Protein AF-0000000082832867 (afdb_homodimer)

Sequence (492 aa):
MPRDLSGMRDPVSISPALRQAPVLAGSLADQVYQRIKDELFDFRLLPGDRFTEAELALRLGVSRTPVRLGLARLEREGFVLPSPRSGWQVRPFDFERFEALYDVRVVLELAAVERLCAREHMDDSGLLGALTDVWLVPPAQRILDGRMVAELDEAFHCSLVAAAGNAEMALIHREVTEKIRIVRRLDFTKEFRVDATYEEHGAILRAVLARRGEAAGRMLRGHVEMSKAEVRKITLHMLHVAREGSMPRDLSGMRDPVSISPALRQAPVLAGSLADQVYQRIKDELFDFRLLPGDRFTEAELALRLGVSRTPVRLGLARLEREGFVLPSPRSGWQVRPFDFERFEALYDVRVVLELAAVERLCAREHMDDSGLLGALTDVWLVPPAQRILDGRMVAELDEAFHCSLVAAAGNAEMALIHREVTEKIRIVRRLDFTKEFRVDATYEEHGAILRAVLARRGEAAGRMLRGHVEMSKAEVRKITLHMLHVAREGS

Secondary structure (DSSP, 8-state):
---------------GGG---------HHHHHHHHHHHHHHTTSS-TT-EE-HHHHHHHHTS-HHHHHHHHHHHHHTTSEEEETTTEEEEPPP-HHHHHHHHHHHHHHHHHHHHHHHH-SS---SHHHHHHHHHHSS-GGG----HHHHHHHHHHHHHHHHHHTT-HHHHHHHHHHHHHHHHHHHHHTTSTTHHHHHHHHHHHHHHHHHTT-HHHHHHHHHHHHHHHHHHHTT--HHHHHHHHHH-/---------------GGG---------HHHHHHHHHHHHHHTTSS-TT-EE-HHHHHHHHTS-HHHHHHHHHHHHHTTSEEEETTTEEEEPPP-HHHHHHHHHHHHHHHHHHHHHHHH-SS---SHHHHHHHHHHSS-GGG----HHHHHHHHHHHHHHHHHHTT-HHHHHHHHHHHHHHHHHHHHHTTSTTHHHHHHHHHHHHHHHHHTT-HHHHHHHHHHHHHHHHHHHTT--HHHHHHHHHH-

InterPro domains:
  IPR000485 AsnC-type HTH domain [PR00033] (50-61)
  IPR000485 AsnC-type HTH domain [PR00033] (61-80)
  IPR000524 Transcription regulator HTH, GntR [PF00392] (28-90)
  IPR000524 Transcription regulator HTH, GntR [PR00035] (50-64)
  IPR000524 Transcription regulator HTH, GntR [PR00035] (64-80)
  IPR000524 Transcription regulator HTH, GntR [PS50949] (26-93)
  IPR000524 Transcription regulator HTH, GntR [SM00345] (32-90)
  IPR000524 Transcription regulator HTH, GntR [cd07377] (27-91)
  IPR008920 Transcription regulator FadR/GntR, C-terminal [G3DSA:1.20.120.530] (96-236)
  IPR008920 Transcription regulator FadR/GntR, C-terminal [SSF48008] (96-233)
  IPR011711 GntR, C-terminal [PF07729] (101-225)
  IPR011711 GntR, C-terminal [SM00895] (100-226)
  IPR036388 Winged helix-like DNA-binding domain superfamily [G3DSA:1.10.10.10] (16-91)
  IPR036390 Winged helix DNA-binding domain superfamily [SSF46785] (26-94)

Nearest PDB structures (foldseek):
  2hs5-assembly1_A  TM=7.972E-01  e=4.938E-08  Rhodococcus jostii RHA1
  4p9f-assembly1_A  TM=7.558E-01  e=7.596E-08  Escherichia coli UMEA 3718-1
  6za7-assembly1_B  TM=6.985E-01  e=3.706E-08  Agrobacterium fabrum str. C58
  6za7-assembly1_A  TM=6.973E-01  e=3.533E-08  Agrobacterium fabrum str. C58
  3ihu-assembly2_B  TM=7.531E-01  e=1.161E-06  Cupriavidus pinatubonensis JMP134

Radius of gyration: 26.71 Å; Cα contacts (8 Å, |Δi|>4): 544; chains: 2; bounding box: 54×132×54 Å

Foldseek 3Di:
DDPPPVPPPDPPPPDCVPVPPPPPPPDLLVVLLVVVLVCDLLLVAPAFDFAALVRSCVVVVHDSVSSVSSVVVCVVLPQWDQDPVGGIGGHHDDLVVLLVLLVVLLVLLLVLLLLLLPDPDHDCPDLVVVLCVQQVDPPVPHDQPLQVLLVNLLSLSLSSSVVSPDPVSSVVSNSSCSVNSSLLSLVSVDRVVRVVSSVLSVQLSVCSNVSVSVSSSVSSSVVSVVSSVVSVVDDPVSSVVSSVVD/DPPPPVPPPDPPPPDCVPVPPPPPPPDLLVVLLVVVLVCDLLLVAPAFDFAALVRSCVVVVHDSVSSVSSVVVCVVLPQWDQDPVGGIGGHHDDLVVLLVLLVVLLVLLLVLLLLLLPDPDHDCPDLVVVLCVQQVDPPVPHDQPLQVLLVNLLSLSLSSSVVSPDPVSSVVSNSSCSVCSSLLSLVSVDRVVRVVSSVLSNQLSVCSNVSVSVSSSVSSSVVSVVSSVVSVVDDPVSSVVSSVVD

Solvent-accessible surface area (backbone atoms only — not comparable to full-atom values): 26837 Å² total; per-residue (Å²): 132,84,77,80,74,68,72,67,70,70,74,76,69,76,67,73,76,71,52,67,69,72,70,72,76,55,55,67,28,47,50,43,29,51,52,53,51,47,32,43,55,48,31,75,46,43,63,56,38,68,46,40,61,66,60,50,14,63,73,68,71,48,59,54,63,36,40,52,51,16,48,53,52,37,33,75,72,59,54,34,38,85,28,94,89,42,47,30,24,31,41,56,86,48,68,68,58,50,50,28,39,51,51,44,50,46,54,54,45,42,51,17,45,45,51,48,23,65,44,93,68,80,68,62,52,69,59,53,28,54,48,42,68,64,39,66,52,58,79,91,70,54,78,78,53,41,69,60,42,46,56,50,52,54,46,50,56,50,39,50,26,42,62,42,67,34,68,53,48,29,51,52,47,48,53,48,48,59,74,47,41,52,56,53,54,61,59,37,71,42,77,80,44,54,64,54,47,39,54,51,52,28,52,29,49,52,26,43,75,67,41,35,37,69,63,20,40,51,48,46,46,52,53,52,50,52,52,52,55,53,48,71,65,61,43,71,68,53,50,52,53,46,29,72,73,89,133,83,77,78,74,69,71,67,69,69,74,77,70,74,65,72,75,71,51,67,69,72,71,73,76,55,54,69,28,48,51,43,30,50,52,53,50,47,33,44,57,47,32,75,46,42,63,56,39,69,45,39,62,66,59,50,15,63,74,68,72,49,60,55,65,36,43,52,52,16,47,52,53,36,32,76,73,56,55,34,39,86,29,94,91,42,47,30,25,31,40,56,85,48,67,68,58,50,52,29,40,50,52,44,50,45,54,52,44,43,52,18,45,46,52,49,25,67,45,92,67,80,68,62,50,70,57,53,28,53,48,42,69,65,39,66,53,58,79,91,71,54,79,79,54,40,69,61,44,45,54,47,51,54,46,51,55,48,40,50,26,41,61,40,68,34,68,54,50,28,52,51,48,49,53,48,49,58,73,46,41,52,58,52,55,62,57,36,71,42,78,79,43,55,63,54,46,38,54,52,52,29,52,30,49,51,26,44,73,68,39,35,37,69,62,20,39,52,50,46,46,52,53,52,51,50,53,53,56,54,49,73,66,63,44,71,68,54,51,53,51,46,28,71,72,90

pLDDT: mean 83.27, std 19.22, range [28.39, 98.69]

Organism: NCBI:txid1287738

Structure (mmCIF, N/CA/C/O backbone):
data_AF-0000000082832867-model_v1
#
loop_
_entity.id
_entity.type
_entity.pdbx_description
1 polymer 'HTH gntR-type domain-containing protein'
#
loop_
_atom_site.group_PDB
_atom_site.id
_atom_site.type_symbol
_atom_site.label_atom_id
_atom_site.label_alt_id
_atom_site.label_comp_id
_atom_site.label_asym_id
_atom_site.label_entity_id
_atom_site.label_seq_id
_atom_site.pdbx_PDB_ins_code
_atom_site.Cartn_x
_atom_site.Cartn_y
_atom_site.Cartn_z
_atom_site.occupancy
_atom_site.B_iso_or_equiv
_atom_site.auth_seq_id
_atom_site.auth_comp_id
_atom_site.auth_asym_id
_atom_site.auth_atom_id
_atom_site.pdbx_PDB_model_num
ATOM 1 N N . MET A 1 1 ? 0.229 -66.75 25.594 1 30.28 1 MET A N 1
ATOM 2 C CA . MET A 1 1 ? -1.042 -66.062 25.391 1 30.28 1 MET A CA 1
ATOM 3 C C . MET A 1 1 ? -0.826 -64.688 24.734 1 30.28 1 MET A C 1
ATOM 5 O O . MET A 1 1 ? 0.015 -63.906 25.188 1 30.28 1 MET A O 1
ATOM 9 N N . PRO A 1 2 ? -1.102 -64.5 23.391 1 29.47 2 PRO A N 1
ATOM 10 C CA . PRO A 1 2 ? -0.683 -63.375 22.531 1 29.47 2 PRO A CA 1
ATOM 11 C C . PRO A 1 2 ? -1.362 -62.062 22.891 1 29.47 2 PRO A C 1
ATOM 13 O O . PRO A 1 2 ? -2.533 -62.031 23.281 1 29.47 2 PRO A O 1
ATOM 16 N N . ARG A 1 3 ? -0.559 -61.188 23.625 1 34.78 3 ARG A N 1
ATOM 17 C CA . ARG A 1 3 ? -0.999 -59.875 24.094 1 34.78 3 ARG A CA 1
ATOM 18 C C . ARG A 1 3 ? -1.578 -59.062 22.938 1 34.78 3 ARG A C 1
ATOM 20 O O . ARG A 1 3 ? -0.957 -58.938 21.891 1 34.78 3 ARG A O 1
ATOM 27 N N . ASP A 1 4 ? -2.916 -59.094 22.875 1 32.41 4 ASP A N 1
ATOM 28 C CA . ASP A 1 4 ? -3.762 -58.5 21.844 1 32.41 4 ASP A CA 1
ATOM 29 C C . ASP A 1 4 ? -3.443 -57.031 21.688 1 32.41 4 ASP A C 1
ATOM 31 O O . ASP A 1 4 ? -3.572 -56.25 22.625 1 32.41 4 ASP A O 1
ATOM 35 N N . LEU A 1 5 ? -2.354 -56.719 20.953 1 37.44 5 LEU A N 1
ATOM 36 C CA . LEU A 1 5 ? -1.793 -55.406 20.641 1 37.44 5 LEU A CA 1
ATOM 37 C C . LEU A 1 5 ? -2.82 -54.531 19.938 1 37.44 5 LEU A C 1
ATOM 39 O O . LEU A 1 5 ? -2.469 -53.5 19.359 1 37.44 5 LEU A O 1
ATOM 43 N N . SER A 1 6 ? -4.055 -55 19.906 1 35.22 6 SER A N 1
ATOM 44 C CA . SER A 1 6 ? -4.91 -54.344 18.938 1 35.22 6 SER A CA 1
ATOM 45 C C . SER A 1 6 ? -5.23 -52.906 19.391 1 35.22 6 SER A C 1
ATOM 47 O O . SER A 1 6 ? -6.27 -52.375 19.031 1 35.22 6 SER A O 1
ATOM 49 N N . GLY A 1 7 ? -4.641 -52.469 20.453 1 33.03 7 GLY A N 1
ATOM 50 C CA . GLY A 1 7 ? -5.223 -51.25 20.969 1 33.03 7 GLY A CA 1
ATOM 51 C C . GLY A 1 7 ? -5.137 -50.094 20.016 1 33.03 7 GLY A C 1
ATOM 52 O O . GLY A 1 7 ? -4.27 -49.219 20.141 1 33.03 7 GLY A O 1
ATOM 53 N N . MET A 1 8 ? -5.324 -50.438 18.719 1 28.77 8 MET A N 1
ATOM 54 C CA . MET A 1 8 ? -5.168 -49.312 17.797 1 28.77 8 MET A CA 1
ATOM 55 C C . MET A 1 8 ? -6.051 -48.125 18.203 1 28.77 8 MET A C 1
ATOM 57 O O . MET A 1 8 ? -7.266 -48.281 18.344 1 28.77 8 MET A O 1
ATOM 61 N N . ARG A 1 9 ? -5.441 -47.312 19.031 1 34.25 9 ARG A N 1
ATOM 62 C CA . ARG A 1 9 ? -6.082 -46.062 19.469 1 34.25 9 ARG A CA 1
ATOM 63 C C . ARG A 1 9 ? -6.875 -45.438 18.328 1 34.25 9 ARG A C 1
ATOM 65 O O . ARG A 1 9 ? -6.473 -45.5 17.172 1 34.25 9 ARG A O 1
ATOM 72 N N . ASP A 1 10 ? -8.141 -45.375 18.578 1 31.02 10 ASP A N 1
ATOM 73 C CA . ASP A 1 10 ? -9.141 -44.719 17.719 1 31.02 10 ASP A CA 1
ATOM 74 C C . ASP A 1 10 ? -8.625 -43.406 17.172 1 31.02 10 ASP A C 1
ATOM 76 O O . ASP A 1 10 ? -7.836 -42.719 17.828 1 31.02 10 ASP A O 1
ATOM 80 N N . PRO A 1 11 ? -8.523 -43.312 15.836 1 30.19 11 PRO A N 1
ATOM 81 C CA . PRO A 1 11 ? -8.094 -42.031 15.25 1 30.19 11 PRO A CA 1
ATOM 82 C C . PRO A 1 11 ? -8.727 -40.844 15.93 1 30.19 11 PRO A C 1
ATOM 84 O O . PRO A 1 11 ? -9.844 -40.938 16.438 1 30.19 11 PRO A O 1
ATOM 87 N N . VAL A 1 12 ? -7.887 -40.156 16.672 1 31.81 12 VAL A N 1
ATOM 88 C CA . VAL A 1 12 ? -8.297 -38.906 17.281 1 31.81 12 VAL A CA 1
ATOM 89 C C . VAL A 1 12 ? -9.242 -38.156 16.328 1 31.81 12 VAL A C 1
ATOM 91 O O . VAL A 1 12 ? -8.906 -37.906 15.172 1 31.81 12 VAL A O 1
ATOM 94 N N . SER A 1 13 ? -10.508 -38.469 16.438 1 31.88 13 SER A N 1
ATOM 95 C CA . SER A 1 13 ? -11.523 -37.688 15.734 1 31.88 13 SER A CA 1
ATOM 96 C C . SER A 1 13 ? -11.258 -36.188 15.852 1 31.88 13 SER A C 1
ATOM 98 O O . SER A 1 13 ? -11.125 -35.656 16.953 1 31.88 13 SER A O 1
ATOM 100 N N . ILE A 1 14 ? -10.477 -35.75 14.922 1 32.06 14 ILE A N 1
ATOM 101 C CA . ILE A 1 14 ? -10.273 -34.312 14.82 1 32.06 14 ILE A CA 1
ATOM 102 C C . ILE A 1 14 ? -11.57 -33.562 15.141 1 32.06 14 ILE A C 1
ATOM 104 O O . ILE A 1 14 ? -12.617 -33.875 14.555 1 32.06 14 ILE A O 1
ATOM 108 N N . SER A 1 15 ? -11.734 -33.094 16.359 1 32.06 15 SER A N 1
ATOM 109 C CA . SER A 1 15 ? -12.922 -32.469 16.922 1 32.06 15 SER A CA 1
ATOM 110 C C . SER A 1 15 ? -13.469 -31.406 15.961 1 32.06 15 SER A C 1
ATOM 112 O O . SER A 1 15 ? -12.703 -30.719 15.281 1 32.06 15 SER A O 1
ATOM 114 N N . PRO A 1 16 ? -14.773 -31.438 15.555 1 30.39 16 PRO A N 1
ATOM 115 C CA . PRO A 1 16 ? -15.5 -30.5 14.688 1 30.39 16 PRO A CA 1
ATOM 116 C C . PRO A 1 16 ? -15.266 -29.047 15.062 1 30.39 16 PRO A C 1
ATOM 118 O O . PRO A 1 16 ? -15.789 -28.141 14.398 1 30.39 16 PRO A O 1
ATOM 121 N N . ALA A 1 17 ? -14.891 -28.797 16.219 1 32.47 17 ALA A N 1
ATOM 122 C CA . ALA A 1 17 ? -14.898 -27.422 16.703 1 32.47 17 ALA A CA 1
ATOM 123 C C . ALA A 1 17 ? -14.039 -26.516 15.82 1 32.47 17 ALA A C 1
ATOM 125 O O . ALA A 1 17 ? -13.992 -25.297 16.016 1 32.47 17 ALA A O 1
ATOM 126 N N . LEU A 1 18 ? -13 -27.125 15.469 1 30.09 18 LEU A N 1
ATOM 127 C CA . LEU A 1 18 ? -12.164 -26.203 14.695 1 30.09 18 LEU A CA 1
ATOM 128 C C . LEU A 1 18 ? -12.891 -25.75 13.43 1 30.09 18 LEU A C 1
ATOM 130 O O . LEU A 1 18 ? -12.258 -25.469 12.414 1 30.09 18 LEU A O 1
ATOM 134 N N . ARG A 1 19 ? -14.102 -26.125 13.359 1 29.48 19 ARG A N 1
ATOM 135 C CA . ARG A 1 19 ? -14.812 -25.625 12.195 1 29.48 19 ARG A CA 1
ATOM 136 C C . ARG A 1 19 ? -14.531 -24.141 11.992 1 29.48 19 ARG A C 1
ATOM 138 O O . ARG A 1 19 ? -14.5 -23.359 12.953 1 29.48 19 ARG A O 1
ATOM 145 N N . GLN A 1 20 ? -13.688 -23.938 11.008 1 31.61 20 GLN A N 1
ATOM 146 C CA . GLN A 1 20 ? -13.328 -22.578 10.617 1 31.61 20 GLN A CA 1
ATOM 147 C C . GLN A 1 20 ? -14.445 -21.594 10.945 1 31.61 20 GLN A C 1
ATOM 149 O O . GLN A 1 20 ? -15.625 -21.906 10.75 1 31.61 20 GLN A O 1
ATOM 154 N N . ALA A 1 21 ? -14.336 -20.891 12 1 35.22 21 ALA A N 1
ATOM 155 C CA . ALA A 1 21 ? -15.383 -19.906 12.258 1 35.22 21 ALA A CA 1
ATOM 156 C C . ALA A 1 21 ? -16.156 -19.562 10.984 1 35.22 21 ALA A C 1
ATOM 158 O O . ALA A 1 21 ? -15.555 -19.453 9.906 1 35.22 21 ALA A O 1
ATOM 159 N N . PRO A 1 22 ? -17.359 -19.984 10.82 1 32.53 22 PRO A N 1
ATOM 160 C CA . PRO A 1 22 ? -18.031 -19.625 9.57 1 32.53 22 PRO A CA 1
ATOM 161 C C . PRO A 1 22 ? -17.531 -18.312 8.969 1 32.53 22 PRO A C 1
ATOM 163 O O . PRO A 1 22 ? -17.203 -17.391 9.711 1 32.53 22 PRO A O 1
ATOM 166 N N . VAL A 1 23 ? -16.625 -18.234 8.023 1 36.25 23 VAL A N 1
ATOM 167 C CA . VAL A 1 23 ? -16.453 -17 7.25 1 36.25 23 VAL A CA 1
ATOM 168 C C . VAL A 1 23 ? -17.703 -16.125 7.391 1 36.25 23 VAL A C 1
ATOM 170 O O . VAL A 1 23 ? -18.812 -16.578 7.09 1 36.25 23 VAL A O 1
ATOM 173 N N . LEU A 1 24 ? -18.062 -15.625 8.492 1 39.31 24 LEU A N 1
ATOM 174 C CA . LEU A 1 24 ? -19.234 -14.773 8.5 1 39.31 24 LEU A CA 1
ATOM 175 C C . LEU A 1 24 ? -19.656 -14.414 7.082 1 39.31 24 LEU A C 1
ATOM 177 O O . LEU A 1 24 ? -18.828 -14 6.27 1 39.31 24 LEU A O 1
ATOM 181 N N . ALA A 1 25 ? -20.406 -15.062 6.316 1 46.12 25 ALA A N 1
ATOM 182 C CA . ALA A 1 25 ? -21.062 -14.898 5.027 1 46.12 25 ALA A CA 1
ATOM 183 C C . ALA A 1 25 ? -21.172 -13.422 4.652 1 46.12 25 ALA A C 1
ATOM 185 O O . ALA A 1 25 ? -21.922 -12.672 5.285 1 46.12 25 ALA A O 1
ATOM 186 N N . GLY A 1 26 ? -20.016 -12.695 4.379 1 57.03 26 GLY A N 1
ATOM 187 C CA . GLY A 1 26 ? -20.141 -11.312 3.955 1 57.03 26 GLY A CA 1
ATOM 188 C C . GLY A 1 26 ? -21.484 -11 3.326 1 57.03 26 GLY A C 1
ATOM 189 O O . GLY A 1 26 ? -22.281 -11.906 3.057 1 57.03 26 GLY A O 1
ATOM 190 N N . SER A 1 27 ? -21.812 -9.781 3.393 1 76.19 27 SER A N 1
ATOM 191 C CA . SER A 1 27 ? -23.016 -9.305 2.707 1 76.19 27 SER A CA 1
ATOM 192 C C . SER A 1 27 ? -23.094 -9.867 1.292 1 76.19 27 SER A C 1
ATOM 194 O O . SER A 1 27 ? -22.109 -10.406 0.772 1 76.19 27 SER A O 1
ATOM 196 N N . LEU A 1 28 ? -24.203 -10.258 0.923 1 82.25 28 LEU A N 1
ATOM 197 C CA . LEU A 1 28 ? -24.422 -10.648 -0.467 1 82.25 28 LEU A CA 1
ATOM 198 C C . LEU A 1 28 ? -23.5 -9.859 -1.396 1 82.25 28 LEU A C 1
ATOM 200 O O . LEU A 1 28 ? -22.969 -10.406 -2.371 1 82.25 28 LEU A O 1
ATOM 204 N N . ALA A 1 29 ? -23.219 -8.719 -0.96 1 85.88 29 ALA A N 1
ATOM 205 C CA . ALA A 1 29 ? -22.312 -7.867 -1.729 1 85.88 29 ALA A CA 1
ATOM 206 C C . ALA A 1 29 ? -20.891 -8.414 -1.698 1 85.88 29 ALA A C 1
ATOM 208 O O . ALA A 1 29 ? -20.188 -8.391 -2.713 1 85.88 29 ALA A O 1
ATOM 209 N N . ASP A 1 30 ? -20.469 -8.984 -0.598 1 87.81 30 ASP A N 1
ATOM 210 C CA . ASP A 1 30 ? -19.141 -9.555 -0.454 1 87.81 30 ASP A CA 1
ATOM 211 C C . ASP A 1 30 ? -18.984 -10.82 -1.301 1 87.81 30 ASP A C 1
ATOM 213 O O . ASP A 1 30 ? -17.938 -11.039 -1.916 1 87.81 30 ASP A O 1
ATOM 217 N N . GLN A 1 31 ? -20.016 -11.523 -1.286 1 90.69 31 GLN A N 1
ATOM 218 C CA . GLN A 1 31 ? -20 -12.75 -2.078 1 90.69 31 GLN A CA 1
ATOM 219 C C . GLN A 1 31 ? -19.906 -12.438 -3.57 1 90.69 31 GLN A C 1
ATOM 221 O O . GLN A 1 31 ? -19.156 -13.078 -4.301 1 90.69 31 GLN A O 1
ATOM 226 N N . VAL A 1 32 ? -20.766 -11.531 -3.955 1 92.12 32 VAL A N 1
ATOM 227 C CA . VAL A 1 32 ? -20.766 -11.125 -5.355 1 92.12 32 VAL A CA 1
ATOM 228 C C . VAL A 1 32 ? -19.391 -10.594 -5.742 1 92.12 32 VAL A C 1
ATOM 230 O O . VAL A 1 32 ? -18.844 -10.953 -6.789 1 92.12 32 VAL A O 1
ATOM 233 N N . TYR A 1 33 ? -18.844 -9.766 -4.875 1 92.69 33 TYR A N 1
ATOM 234 C CA . TYR A 1 33 ? -17.516 -9.227 -5.074 1 92.69 33 TYR A CA 1
ATOM 235 C C . TYR A 1 33 ? -16.5 -10.344 -5.305 1 92.69 33 TYR A C 1
ATOM 237 O O . TYR A 1 33 ? -15.742 -10.312 -6.281 1 92.69 33 TYR A O 1
ATOM 245 N N . GLN A 1 34 ? -16.5 -11.32 -4.508 1 91.69 34 GLN A N 1
ATOM 246 C CA . GLN A 1 34 ? -15.539 -12.414 -4.586 1 91.69 34 GLN A CA 1
ATOM 247 C C . GLN A 1 34 ? -15.742 -13.234 -5.855 1 91.69 34 GLN A C 1
ATOM 249 O O . GLN A 1 34 ? -14.773 -13.648 -6.496 1 91.69 34 GLN A O 1
ATOM 254 N N . ARG A 1 35 ? -16.953 -13.477 -6.176 1 91.88 35 ARG A N 1
ATOM 255 C CA . ARG A 1 35 ? -17.25 -14.273 -7.359 1 91.88 35 ARG A CA 1
ATOM 256 C C . ARG A 1 35 ? -16.766 -13.578 -8.625 1 91.88 35 ARG A C 1
ATOM 258 O O . ARG A 1 35 ? -16.156 -14.211 -9.5 1 91.88 35 ARG A O 1
ATOM 265 N N . ILE A 1 36 ? -17.047 -12.305 -8.734 1 91.88 36 ILE A N 1
ATOM 266 C CA . ILE A 1 36 ? -16.609 -11.555 -9.906 1 91.88 36 ILE A CA 1
ATOM 267 C C . ILE A 1 36 ? -15.086 -11.516 -9.961 1 91.88 36 ILE A C 1
ATOM 269 O O . ILE A 1 36 ? -14.492 -11.68 -11.023 1 91.88 36 ILE A O 1
ATOM 273 N N . LYS A 1 37 ? -14.492 -11.305 -8.82 1 90 37 LYS A N 1
ATOM 274 C CA . LYS A 1 37 ? -13.039 -11.289 -8.75 1 90 37 LYS A CA 1
ATOM 275 C C . LYS A 1 37 ? -12.445 -12.609 -9.227 1 90 37 LYS A C 1
ATOM 277 O O . LYS A 1 37 ? -11.469 -12.633 -9.969 1 90 37 LYS A O 1
ATOM 282 N N . ASP A 1 38 ? -13.086 -13.648 -8.844 1 86.5 38 ASP A N 1
ATOM 283 C CA . ASP A 1 38 ? -12.656 -14.977 -9.281 1 86.5 38 ASP A CA 1
ATOM 284 C C . ASP A 1 38 ? -12.766 -15.117 -10.797 1 86.5 38 ASP A C 1
ATOM 286 O O . ASP A 1 38 ? -11.898 -15.719 -11.438 1 86.5 38 ASP A O 1
ATOM 290 N N . GLU A 1 39 ? -13.805 -14.617 -11.32 1 86.62 39 GLU A N 1
ATOM 291 C CA . GLU A 1 39 ? -13.984 -14.672 -12.766 1 86.62 39 GLU A CA 1
ATOM 292 C C . GLU A 1 39 ? -12.891 -13.891 -13.492 1 86.62 39 GLU A C 1
ATOM 294 O O . GLU A 1 39 ? -12.453 -14.281 -14.57 1 86.62 39 GLU A O 1
ATOM 299 N N . LEU A 1 40 ? -12.555 -12.82 -12.914 1 85.06 40 LEU A N 1
ATOM 300 C CA . LEU A 1 40 ? -11.469 -12.023 -13.469 1 85.06 40 LEU A CA 1
ATOM 301 C C . LEU A 1 40 ? -10.148 -12.789 -13.43 1 85.06 40 LEU A C 1
ATOM 303 O O . LEU A 1 40 ? -9.43 -12.844 -14.43 1 85.06 40 LEU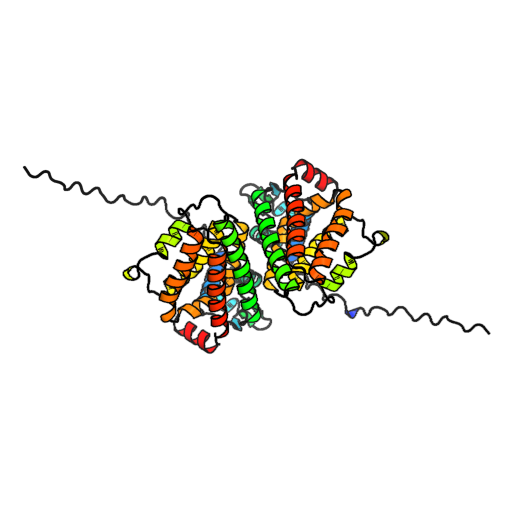 A O 1
ATOM 307 N N . PHE A 1 41 ? -9.961 -13.477 -12.352 1 79.06 41 PHE A N 1
ATOM 308 C CA . PHE A 1 41 ? -8.672 -14.125 -12.125 1 79.06 41 PHE A CA 1
ATOM 309 C C . PHE A 1 41 ? -8.586 -15.438 -12.898 1 79.06 41 PHE A C 1
ATOM 311 O O . PHE A 1 41 ? -7.492 -15.883 -13.258 1 79.06 41 PHE A O 1
ATOM 318 N N . ASP A 1 42 ? -9.711 -15.977 -13.188 1 77.44 42 ASP A N 1
ATOM 319 C CA . ASP A 1 42 ? -9.75 -17.203 -13.984 1 77.44 42 ASP A CA 1
ATOM 320 C C . ASP A 1 42 ? -9.914 -16.891 -15.469 1 77.44 42 ASP A C 1
ATOM 322 O O . ASP A 1 42 ? -10.141 -17.797 -16.281 1 77.44 42 ASP A O 1
ATOM 326 N N . PHE A 1 43 ? -9.898 -15.648 -15.82 1 79.5 43 PHE A N 1
ATOM 327 C CA . PHE A 1 43 ? -9.906 -15.133 -17.188 1 79.5 43 PHE A CA 1
ATOM 328 C C . PHE A 1 43 ? -11.242 -15.422 -17.859 1 79.5 43 PHE A C 1
ATOM 330 O O . PHE A 1 43 ? -11.32 -15.469 -19.094 1 79.5 43 PHE A O 1
ATOM 337 N N . ARG A 1 44 ? -12.219 -15.672 -17.109 1 82.38 44 ARG A N 1
ATOM 338 C CA . ARG A 1 44 ? -13.562 -15.719 -17.688 1 82.38 44 ARG A CA 1
ATOM 339 C C . ARG A 1 44 ? -14 -14.336 -18.172 1 82.38 44 ARG A C 1
ATOM 341 O O . ARG A 1 44 ? -14.781 -14.219 -19.109 1 82.38 44 ARG A O 1
ATOM 348 N N . LEU A 1 45 ? -13.547 -13.375 -17.469 1 86.31 45 LEU A N 1
ATOM 349 C CA . LEU A 1 45 ? -13.602 -11.984 -17.906 1 86.31 45 LEU A CA 1
ATOM 350 C C . LEU A 1 45 ? -12.211 -11.461 -18.219 1 86.31 45 LEU A C 1
ATOM 352 O O . LEU A 1 45 ? -11.344 -11.398 -17.344 1 86.31 45 LEU A O 1
ATOM 356 N N . LEU A 1 46 ? -12.008 -11.094 -19.484 1 83.19 46 LEU A N 1
ATOM 357 C CA . LEU A 1 46 ? -10.68 -10.68 -19.938 1 83.19 46 LEU A CA 1
ATOM 358 C C . LEU A 1 46 ? -10.523 -9.164 -19.828 1 83.19 46 LEU A C 1
ATOM 360 O O . LEU A 1 46 ? -11.508 -8.43 -19.891 1 83.19 46 LEU A O 1
ATOM 364 N N . PRO A 1 47 ? -9.258 -8.773 -19.672 1 82.88 47 PRO A N 1
ATOM 365 C CA . PRO A 1 47 ? -9.016 -7.332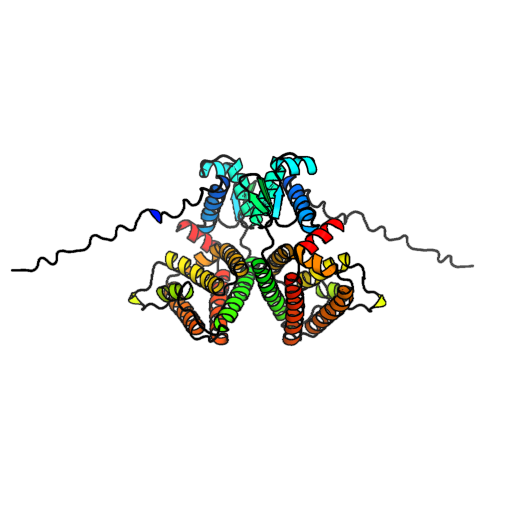 -19.75 1 82.88 47 PRO A CA 1
ATOM 366 C C . PRO A 1 47 ? -9.617 -6.699 -21 1 82.88 47 PRO A C 1
ATOM 368 O O . PRO A 1 47 ? -9.398 -7.195 -22.109 1 82.88 47 PRO A O 1
ATOM 371 N N . GLY A 1 48 ? -10.383 -5.672 -20.781 1 85.06 48 GLY A N 1
ATOM 372 C CA . GLY A 1 48 ? -11 -4.977 -21.891 1 85.06 48 GLY A CA 1
ATOM 373 C C . GLY A 1 48 ? -12.43 -5.406 -22.141 1 85.06 48 GLY A C 1
ATOM 374 O O . GLY A 1 48 ? -13.18 -4.707 -22.828 1 85.06 48 GLY A O 1
ATOM 375 N N . ASP A 1 49 ? -12.805 -6.562 -21.594 1 88.31 49 ASP A N 1
ATOM 376 C CA . ASP A 1 49 ? -14.172 -7.039 -21.781 1 88.31 49 ASP A CA 1
ATOM 377 C C . ASP A 1 49 ? -15.18 -6.051 -21.203 1 88.31 49 ASP A C 1
ATOM 379 O O . ASP A 1 49 ? -14.93 -5.441 -20.156 1 88.31 49 ASP A O 1
ATOM 383 N N . ARG A 1 50 ? -16.297 -5.988 -21.844 1 91.88 50 ARG A N 1
ATOM 384 C CA . ARG A 1 50 ? -17.406 -5.152 -21.375 1 91.88 50 ARG A CA 1
ATOM 385 C C . ARG A 1 50 ? -18.578 -6.008 -20.906 1 91.88 50 ARG A C 1
ATOM 387 O O . ARG A 1 50 ? -18.797 -7.102 -21.422 1 91.88 50 ARG A O 1
ATOM 394 N N . PHE A 1 51 ? -19.281 -5.516 -19.891 1 93.44 51 PHE A N 1
ATOM 395 C CA . PHE A 1 51 ? -20.438 -6.227 -19.375 1 93.44 51 PHE A CA 1
ATOM 396 C C . PHE A 1 51 ? -21.375 -5.273 -18.625 1 93.44 51 PHE A C 1
ATOM 398 O O . PHE A 1 51 ? -20.969 -4.172 -18.25 1 93.44 51 PHE A O 1
ATOM 405 N N . THR A 1 52 ? -22.578 -5.699 -18.484 1 93.25 52 THR A N 1
ATOM 406 C CA . THR A 1 52 ? -23.562 -4.875 -17.797 1 93.25 52 THR A CA 1
ATOM 407 C C . THR A 1 52 ? -23.906 -5.473 -16.438 1 93.25 52 THR A C 1
ATOM 409 O O . THR A 1 52 ? -23.672 -6.66 -16.203 1 93.25 52 THR A O 1
ATOM 412 N N . GLU A 1 53 ? -24.359 -4.613 -15.547 1 93.44 53 GLU A N 1
ATOM 413 C CA . GLU A 1 53 ? -24.828 -5.082 -14.242 1 93.44 53 GLU A CA 1
ATOM 414 C C . GLU A 1 53 ? -25.938 -6.125 -14.398 1 93.44 53 GLU A C 1
ATOM 416 O O . GLU A 1 53 ? -26 -7.086 -13.625 1 93.44 53 GLU A O 1
ATOM 421 N N . ALA A 1 54 ? -26.766 -5.93 -15.398 1 92.38 54 ALA A N 1
ATOM 422 C CA . ALA A 1 54 ? -27.875 -6.848 -15.648 1 92.38 54 ALA A CA 1
ATOM 423 C C . ALA A 1 54 ? -27.375 -8.234 -16.031 1 92.38 54 ALA A C 1
ATOM 425 O O . ALA A 1 54 ? -27.875 -9.242 -15.539 1 92.38 54 ALA A O 1
ATOM 426 N N . GLU A 1 55 ? -26.438 -8.289 -16.906 1 92.69 55 GLU A N 1
ATOM 427 C CA . GLU A 1 55 ? -25.828 -9.547 -17.344 1 92.69 55 GLU A CA 1
ATOM 428 C C . GLU A 1 55 ? -25.219 -10.289 -16.172 1 92.69 55 GLU A C 1
ATOM 430 O O . GLU A 1 55 ? -25.375 -11.508 -16.047 1 92.69 55 GLU A O 1
ATOM 435 N N . LEU A 1 56 ? -24.516 -9.586 -15.32 1 92.75 56 LEU A N 1
ATOM 436 C CA . LEU A 1 56 ? -23.859 -10.195 -14.172 1 92.75 56 LEU A CA 1
ATOM 437 C C . LEU A 1 56 ? -24.891 -10.68 -13.156 1 92.75 56 LEU A C 1
ATOM 439 O O . LEU A 1 56 ? -24.719 -11.758 -12.562 1 92.75 56 LEU A O 1
ATOM 443 N N . ALA A 1 57 ? -25.875 -9.852 -12.922 1 93.69 57 ALA A N 1
ATOM 444 C CA . ALA A 1 57 ? -26.938 -10.227 -11.992 1 93.69 57 ALA A CA 1
ATOM 445 C C . ALA A 1 57 ? -27.594 -11.539 -12.406 1 93.69 57 ALA A C 1
ATOM 447 O O . ALA A 1 57 ? -27.828 -12.422 -11.578 1 93.69 57 ALA A O 1
ATOM 448 N N . LEU A 1 58 ? -27.859 -11.656 -13.664 1 93.69 58 LEU A N 1
ATOM 449 C CA . LEU A 1 58 ? -28.469 -12.859 -14.211 1 93.69 58 LEU A CA 1
ATOM 450 C C . LEU A 1 58 ? -27.547 -14.062 -14.047 1 93.69 58 LEU A C 1
ATOM 452 O O . LEU A 1 58 ? -27.984 -15.125 -13.594 1 93.69 58 LEU A O 1
ATOM 456 N N . ARG A 1 59 ? -26.344 -13.875 -14.32 1 91.62 59 ARG A N 1
ATOM 457 C CA . ARG A 1 59 ? -25.375 -14.953 -14.289 1 91.62 59 ARG A CA 1
ATOM 458 C C . ARG A 1 59 ? -25.125 -15.43 -12.859 1 91.62 59 ARG A C 1
ATOM 460 O O . ARG A 1 59 ? -24.953 -16.625 -12.609 1 91.62 59 ARG A O 1
ATOM 467 N N . LEU A 1 60 ? -25.172 -14.5 -11.953 1 92.38 60 LEU A N 1
ATOM 468 C CA . LEU A 1 60 ? -24.844 -14.812 -10.57 1 92.38 60 LEU A CA 1
ATOM 469 C C . LEU A 1 60 ? -26.094 -15.156 -9.766 1 92.38 60 LEU A C 1
ATOM 471 O O . LEU A 1 60 ? -25.984 -15.594 -8.617 1 92.38 60 LEU A O 1
ATOM 475 N N . GLY A 1 61 ? -27.188 -14.953 -10.305 1 93.62 61 GLY A N 1
ATOM 476 C CA . GLY A 1 61 ? -28.453 -15.289 -9.648 1 93.62 61 GLY A CA 1
ATOM 477 C C . GLY A 1 61 ? -28.766 -14.375 -8.477 1 93.62 61 GLY A C 1
ATOM 478 O O . GLY A 1 61 ? -29.234 -14.836 -7.438 1 93.62 61 GLY A O 1
ATOM 479 N N . VAL A 1 62 ? -28.406 -13.156 -8.594 1 93.81 62 VAL A N 1
ATOM 480 C CA . VAL A 1 62 ? -28.672 -12.18 -7.547 1 93.81 62 VAL A CA 1
ATOM 481 C C . VAL A 1 62 ? -29.281 -10.922 -8.148 1 93.81 62 VAL A C 1
ATOM 483 O O . VAL A 1 62 ? -29.391 -10.805 -9.375 1 93.81 62 VAL A O 1
ATOM 486 N N . SER A 1 63 ? -29.75 -10.055 -7.277 1 91.12 63 SER A N 1
ATOM 487 C CA . SER A 1 63 ? -30.297 -8.781 -7.738 1 91.12 63 SER A CA 1
ATOM 488 C C . SER A 1 63 ? -29.188 -7.812 -8.133 1 91.12 63 SER A C 1
ATOM 490 O O . SER A 1 63 ? -28 -8.094 -7.926 1 91.12 63 SER A O 1
ATOM 492 N N . ARG A 1 64 ? -29.578 -6.645 -8.672 1 90.44 64 ARG A N 1
ATOM 493 C CA . ARG A 1 64 ? -28.609 -5.668 -9.172 1 90.44 64 ARG A CA 1
ATOM 494 C C . ARG A 1 64 ? -27.922 -4.938 -8.023 1 90.44 64 ARG A C 1
ATOM 496 O O . ARG A 1 64 ? -26.797 -4.48 -8.164 1 90.44 64 ARG A O 1
ATOM 503 N N . THR A 1 65 ? -28.578 -4.887 -6.965 1 86.31 65 THR A N 1
ATOM 504 C CA . THR A 1 65 ? -28.031 -4.109 -5.852 1 86.31 65 THR A CA 1
ATOM 505 C C . THR A 1 65 ? -26.719 -4.703 -5.359 1 86.31 65 THR A C 1
ATOM 507 O O . THR A 1 65 ? -25.703 -4.016 -5.316 1 86.31 65 THR A O 1
ATOM 510 N N . PRO A 1 66 ? -26.719 -5.969 -5.004 1 90.44 66 PRO A N 1
ATOM 511 C CA . PRO A 1 66 ? -25.438 -6.531 -4.57 1 90.44 66 PRO A CA 1
ATOM 512 C C . PRO A 1 66 ? -24.375 -6.5 -5.668 1 90.44 66 PRO A C 1
ATOM 514 O O . PRO A 1 66 ? -23.172 -6.359 -5.379 1 90.44 66 PRO A O 1
ATOM 517 N N . VAL A 1 67 ? -24.75 -6.582 -6.91 1 92.88 67 VAL A N 1
ATOM 518 C CA . VAL A 1 67 ? -23.828 -6.512 -8.039 1 92.88 67 VAL A CA 1
ATOM 519 C C . VAL A 1 67 ? -23.188 -5.129 -8.094 1 92.88 67 VAL A C 1
ATOM 521 O O . VAL A 1 67 ? -21.969 -5.008 -8.227 1 92.88 67 VAL A O 1
ATOM 524 N N . ARG A 1 68 ? -24 -4.172 -7.969 1 88.5 68 ARG A N 1
ATOM 525 C CA . ARG A 1 68 ? -23.516 -2.795 -7.996 1 88.5 68 ARG A CA 1
ATOM 526 C C . ARG A 1 68 ? -22.516 -2.539 -6.867 1 88.5 68 ARG A C 1
ATOM 528 O O . ARG A 1 68 ? -21.5 -1.886 -7.074 1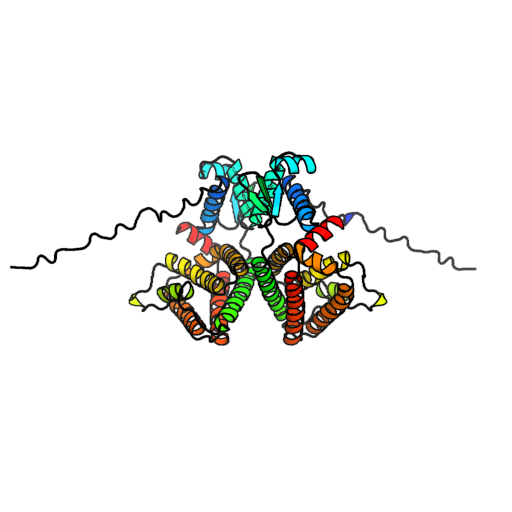 88.5 68 ARG A O 1
ATOM 535 N N . LEU A 1 69 ? -22.844 -3.09 -5.762 1 85.62 69 LEU A N 1
ATOM 536 C CA . LEU A 1 69 ? -21.969 -2.902 -4.609 1 85.62 69 LEU A CA 1
ATOM 537 C C . LEU A 1 69 ? -20.641 -3.643 -4.801 1 85.62 69 LEU A C 1
ATOM 539 O O . LEU A 1 69 ? -19.578 -3.111 -4.488 1 85.62 69 LEU A O 1
ATOM 543 N N . GLY A 1 70 ? -20.75 -4.812 -5.277 1 90 70 GLY A N 1
ATOM 544 C CA . GLY A 1 70 ? -19.547 -5.574 -5.574 1 90 70 GLY A CA 1
ATOM 545 C C . GLY A 1 70 ? -18.672 -4.918 -6.625 1 90 70 GLY A C 1
ATOM 546 O O . GLY A 1 70 ? -17.453 -4.871 -6.477 1 90 70 GLY A O 1
ATOM 547 N N . LEU A 1 71 ? -19.328 -4.328 -7.625 1 91.44 71 LEU A N 1
ATOM 548 C CA . LEU A 1 71 ? -18.609 -3.68 -8.719 1 91.44 71 LEU A CA 1
ATOM 549 C C . LEU A 1 71 ? -17.984 -2.371 -8.25 1 91.44 71 LEU A C 1
ATOM 551 O O . LEU A 1 71 ? -16.891 -2.006 -8.695 1 91.44 71 LEU A O 1
ATOM 555 N N . ALA A 1 72 ? -18.656 -1.713 -7.395 1 87.5 72 ALA A N 1
ATOM 556 C CA . ALA A 1 72 ? -18.094 -0.481 -6.84 1 87.5 72 ALA A CA 1
ATOM 557 C C . ALA A 1 72 ? -16.797 -0.753 -6.102 1 87.5 72 ALA A C 1
ATOM 559 O O . ALA A 1 72 ? -15.844 0.028 -6.195 1 87.5 72 ALA A O 1
ATOM 560 N N . ARG A 1 73 ? -16.781 -1.826 -5.387 1 86.88 73 ARG A N 1
ATOM 561 C CA . ARG A 1 73 ? -15.555 -2.217 -4.684 1 86.88 73 ARG A CA 1
ATOM 562 C C . ARG A 1 73 ? -14.453 -2.584 -5.664 1 86.88 73 ARG A C 1
ATOM 564 O O . ARG A 1 73 ? -13.312 -2.141 -5.516 1 86.88 73 ARG A O 1
ATOM 571 N N . LEU A 1 74 ? -14.82 -3.342 -6.648 1 91.81 74 LEU A N 1
ATOM 572 C CA . LEU A 1 74 ? -13.859 -3.752 -7.66 1 91.81 74 LEU A CA 1
ATOM 573 C C . LEU A 1 74 ? -13.312 -2.543 -8.414 1 91.81 74 LEU A C 1
ATOM 575 O O . LEU A 1 74 ? -12.141 -2.527 -8.805 1 91.81 74 LEU A O 1
ATOM 579 N N . GLU A 1 75 ? -14.156 -1.577 -8.609 1 90.31 75 GLU A N 1
ATOM 580 C CA . GLU A 1 75 ? -13.734 -0.338 -9.258 1 90.31 75 GLU A CA 1
ATOM 581 C C . GLU A 1 75 ? -12.703 0.406 -8.414 1 90.31 75 GLU A C 1
ATOM 583 O O . GLU A 1 75 ? -11.688 0.867 -8.93 1 90.31 75 GLU A O 1
ATOM 588 N N . ARG A 1 76 ? -12.938 0.502 -7.188 1 83.94 76 ARG A N 1
ATOM 589 C CA . ARG A 1 76 ? -12.039 1.196 -6.27 1 83.94 76 ARG A CA 1
ATOM 590 C C . ARG A 1 76 ? -10.68 0.508 -6.207 1 83.94 76 ARG A C 1
ATOM 592 O O . ARG A 1 76 ? -9.648 1.169 -6.07 1 83.94 76 ARG A O 1
ATOM 599 N N . GLU A 1 77 ? -10.828 -0.777 -6.367 1 85.69 77 GLU A N 1
ATOM 600 C CA . GLU A 1 77 ? -9.594 -1.553 -6.32 1 85.69 77 GLU A CA 1
ATOM 601 C C . GLU A 1 77 ? -8.883 -1.551 -7.672 1 85.69 77 GLU A C 1
ATOM 603 O O . GLU A 1 77 ? -7.762 -2.043 -7.793 1 85.69 77 GLU A O 1
ATOM 608 N N . GLY A 1 78 ? -9.625 -1.052 -8.703 1 86.44 78 GLY A N 1
ATOM 609 C CA . GLY A 1 78 ? -8.984 -0.837 -9.992 1 86.44 78 GLY A CA 1
ATOM 610 C C . GLY A 1 78 ? -9.133 -2.018 -10.93 1 86.44 78 GLY A C 1
ATOM 611 O O . GLY A 1 78 ? -8.383 -2.146 -11.898 1 86.44 78 GLY A O 1
ATOM 612 N N . PHE A 1 79 ? -10.031 -2.916 -10.688 1 89.69 79 PHE A N 1
ATOM 613 C CA . PHE A 1 79 ? -10.188 -4.098 -11.531 1 89.69 79 PHE A CA 1
ATOM 614 C C . PHE A 1 79 ? -11.148 -3.83 -12.68 1 89.69 79 PHE A C 1
ATOM 616 O O . PHE A 1 79 ? -11.039 -4.445 -13.742 1 89.69 79 PHE A O 1
ATOM 623 N N . VAL A 1 80 ? -12.172 -2.93 -12.438 1 93.19 80 VAL A N 1
ATOM 624 C CA . VAL A 1 80 ? -13.156 -2.594 -13.469 1 93.19 80 VAL A CA 1
ATOM 625 C C . VAL A 1 80 ? -13.305 -1.077 -13.555 1 93.19 80 VAL A C 1
ATOM 627 O O . VAL A 1 80 ? -12.914 -0.351 -12.641 1 93.19 80 VAL A O 1
ATOM 630 N N . LEU A 1 81 ? -13.742 -0.596 -14.68 1 92.38 81 LEU A N 1
ATOM 631 C CA . LEU A 1 81 ? -14.008 0.811 -14.961 1 92.38 81 LEU A CA 1
ATOM 632 C C . LEU A 1 81 ? -15.453 1.011 -15.406 1 92.38 81 LEU A C 1
ATOM 634 O O . LEU A 1 81 ? -16.016 0.161 -16.094 1 92.38 81 LEU A O 1
ATOM 638 N N . PRO A 1 82 ? -15.977 2.15 -14.938 1 91 82 PRO A N 1
ATOM 639 C CA . PRO A 1 82 ? -17.297 2.455 -15.508 1 91 82 PRO A CA 1
ATOM 640 C C . PRO A 1 82 ? -17.234 2.715 -17.016 1 91 82 PRO A C 1
ATOM 642 O O . PRO A 1 82 ? -16.266 3.295 -17.5 1 91 82 PRO A O 1
ATOM 645 N N . SER A 1 83 ? -18.172 2.193 -17.672 1 88.5 83 SER A N 1
ATOM 646 C CA . SER A 1 83 ? -18.281 2.41 -19.125 1 88.5 83 SER A CA 1
ATOM 647 C C . SER A 1 83 ? -19.656 2.982 -19.484 1 88.5 83 SER A C 1
ATOM 649 O O . SER A 1 83 ? -20.688 2.404 -19.141 1 88.5 83 SER A O 1
ATOM 651 N N . PRO A 1 84 ? -19.688 4.25 -19.984 1 77.31 84 PRO A N 1
ATOM 652 C CA . PRO A 1 84 ? -20.953 4.918 -20.281 1 77.31 84 PRO A CA 1
ATOM 653 C C . PRO A 1 84 ? -21.906 4.035 -21.078 1 77.31 84 PRO A C 1
ATOM 655 O O . PRO A 1 84 ? -23.109 4.012 -20.797 1 77.31 84 PRO A O 1
ATOM 658 N N . ARG A 1 85 ? -21.578 3.389 -22.062 1 69.94 85 ARG A N 1
ATOM 659 C CA . ARG A 1 85 ? -22.516 2.707 -22.953 1 69.94 85 ARG A CA 1
ATOM 660 C C . ARG A 1 85 ? -22.688 1.247 -22.562 1 69.94 85 ARG A C 1
ATOM 662 O O . ARG A 1 85 ? -23.672 0.606 -22.938 1 69.94 85 ARG A O 1
ATOM 669 N N . SER A 1 86 ? -21.812 0.763 -21.781 1 71.38 86 SER A N 1
ATOM 670 C CA . SER A 1 86 ? -21.797 -0.68 -21.562 1 71.38 86 SER A CA 1
ATOM 671 C C . SER A 1 86 ? -21.75 -1.009 -20.078 1 71.38 86 SER A C 1
ATOM 673 O O . SER A 1 86 ? -21.531 -2.158 -19.703 1 71.38 86 SER A O 1
ATOM 675 N N . GLY A 1 87 ? -21.984 -0.023 -19.344 1 89.75 87 GLY A N 1
ATOM 676 C CA . GLY A 1 87 ? -22.016 -0.263 -17.906 1 89.75 87 GLY A CA 1
ATOM 677 C C . GLY A 1 87 ? -20.641 -0.298 -17.281 1 89.75 87 GLY A C 1
ATOM 678 O O . GLY A 1 87 ? -20.156 0.712 -16.766 1 89.75 87 GLY A O 1
ATOM 679 N N . TRP A 1 88 ? -19.984 -1.602 -17.562 1 93.88 88 TRP A N 1
ATOM 680 C CA . TRP A 1 88 ? -18.688 -1.798 -16.938 1 93.88 88 TRP A CA 1
ATOM 681 C C . TRP A 1 88 ? -17.688 -2.395 -17.938 1 93.88 88 TRP A C 1
ATOM 683 O O . TRP A 1 88 ? -18.094 -3.002 -18.922 1 93.88 88 TRP A O 1
ATOM 693 N N . GLN A 1 89 ? -16.438 -2.129 -17.75 1 93.44 89 GLN A N 1
ATOM 694 C CA . GLN A 1 89 ? -15.352 -2.729 -18.516 1 93.44 89 GLN A CA 1
ATOM 695 C C . GLN A 1 89 ? -14.25 -3.234 -17.594 1 93.44 89 GLN A C 1
ATOM 697 O O . GLN A 1 89 ? -13.898 -2.57 -16.609 1 93.44 89 GLN A O 1
ATOM 702 N N . VAL A 1 90 ? -13.82 -4.469 -17.922 1 90.5 90 VAL A N 1
ATOM 703 C CA . VAL A 1 90 ? -12.625 -4.918 -17.219 1 90.5 90 VAL A CA 1
ATOM 704 C C . VAL A 1 90 ? -11.438 -4.031 -17.594 1 90.5 90 VAL A C 1
ATOM 706 O O . VAL A 1 90 ? -11.242 -3.717 -18.781 1 90.5 90 VAL A O 1
ATOM 709 N N . ARG A 1 91 ? -10.727 -3.578 -16.578 1 87.88 91 ARG A N 1
ATOM 710 C CA . ARG A 1 91 ? -9.578 -2.727 -16.859 1 87.88 91 ARG A CA 1
ATOM 711 C C . ARG A 1 91 ? -8.648 -3.387 -17.875 1 87.88 91 ARG A C 1
ATOM 713 O O . ARG A 1 91 ? -8.266 -4.547 -17.703 1 87.88 91 ARG A O 1
ATOM 720 N N . PRO A 1 92 ? -8.328 -2.605 -18.953 1 84.12 92 PRO A N 1
ATOM 721 C CA . PRO A 1 92 ? -7.402 -3.168 -19.938 1 84.12 92 PRO A CA 1
ATOM 722 C C . PRO A 1 92 ? -6.012 -3.432 -19.375 1 84.12 92 PRO A C 1
ATOM 724 O O . PRO A 1 92 ? -5.633 -2.834 -18.359 1 84.12 92 PRO A O 1
ATOM 727 N N . PHE A 1 93 ? -5.395 -4.297 -20.062 1 78.88 93 PHE A N 1
ATOM 728 C CA . PHE A 1 93 ? -4.023 -4.609 -19.672 1 78.88 93 PHE A CA 1
ATOM 729 C C . PHE A 1 93 ? -3.131 -3.383 -19.797 1 78.88 93 PHE A C 1
ATOM 731 O O . PHE A 1 93 ? -3.1 -2.734 -20.844 1 78.88 93 PHE A O 1
ATOM 738 N N . ASP A 1 94 ? -2.621 -2.979 -18.719 1 84 94 ASP A N 1
ATOM 739 C CA . ASP A 1 94 ? -1.716 -1.838 -18.625 1 84 94 ASP A CA 1
ATOM 740 C C . ASP A 1 94 ? -0.348 -2.262 -18.109 1 84 94 ASP A C 1
ATOM 742 O O . ASP A 1 94 ? -0.149 -2.365 -16.891 1 84 94 ASP A O 1
ATOM 746 N N . PHE A 1 95 ? 0.583 -2.441 -19.031 1 83.12 95 PHE A N 1
ATOM 747 C CA . PHE A 1 95 ? 1.886 -2.979 -18.656 1 83.12 95 PHE A CA 1
ATOM 748 C C . PHE A 1 95 ? 2.615 -2.029 -17.719 1 83.12 95 PHE A C 1
ATOM 750 O O . PHE A 1 95 ? 3.326 -2.469 -16.812 1 83.12 95 PHE A O 1
ATOM 757 N N . GLU A 1 96 ? 2.406 -0.745 -17.906 1 88.31 96 GLU A N 1
ATOM 758 C CA . GLU A 1 96 ? 3.062 0.226 -17.031 1 88.31 96 GLU A CA 1
ATOM 759 C C . GLU A 1 96 ? 2.574 0.095 -15.594 1 88.31 96 GLU A C 1
ATOM 761 O O . GLU A 1 96 ? 3.367 0.192 -14.656 1 88.31 96 GLU A O 1
ATOM 766 N N . ARG A 1 97 ? 1.33 -0.096 -15.492 1 89.5 97 ARG A N 1
ATOM 767 C CA . ARG A 1 97 ? 0.763 -0.275 -14.164 1 89.5 97 ARG A CA 1
ATOM 768 C C . ARG A 1 97 ? 1.293 -1.545 -13.508 1 89.5 97 ARG A C 1
ATOM 770 O O . ARG A 1 97 ? 1.663 -1.536 -12.328 1 89.5 97 ARG A O 1
ATOM 777 N N . PHE A 1 98 ? 1.362 -2.549 -14.266 1 88.94 98 PHE A N 1
ATOM 778 C CA . PHE A 1 98 ? 1.854 -3.812 -13.727 1 88.94 98 PHE A CA 1
ATOM 779 C C . PHE A 1 98 ? 3.322 -3.701 -13.336 1 88.94 98 PHE A C 1
ATOM 781 O O . PHE A 1 98 ? 3.73 -4.199 -12.289 1 88.94 98 PHE A O 1
ATOM 788 N N . GLU A 1 99 ? 4.039 -3.07 -14.195 1 92.06 99 GLU A N 1
ATOM 789 C CA . GLU A 1 99 ? 5.449 -2.865 -13.875 1 92.06 99 GLU A CA 1
ATOM 790 C C . GLU A 1 99 ? 5.613 -2.078 -12.578 1 92.06 99 GLU A C 1
ATOM 792 O O . GLU A 1 99 ? 6.465 -2.406 -11.75 1 92.06 99 GLU A O 1
ATOM 797 N N . ALA A 1 100 ? 4.809 -1.105 -12.438 1 95.12 100 ALA A N 1
ATOM 798 C CA . ALA A 1 100 ? 4.844 -0.297 -11.227 1 95.12 100 ALA A CA 1
ATOM 799 C C . ALA A 1 100 ? 4.516 -1.141 -9.992 1 95.12 100 ALA A C 1
ATOM 801 O O . ALA A 1 100 ? 5.148 -0.989 -8.945 1 95.12 100 ALA A O 1
ATOM 802 N N . LEU A 1 101 ? 3.553 -1.97 -10.125 1 95.94 101 LEU A N 1
ATOM 803 C CA . LEU A 1 101 ? 3.16 -2.838 -9.016 1 95.94 101 LEU A CA 1
ATOM 804 C C . LEU A 1 101 ? 4.273 -3.816 -8.672 1 95.94 101 LEU A C 1
ATOM 806 O O . LEU A 1 101 ? 4.535 -4.078 -7.496 1 95.94 101 LEU A O 1
ATOM 810 N N . TYR A 1 102 ? 4.969 -4.355 -9.68 1 95.5 102 TYR A N 1
ATOM 811 C CA . TYR A 1 102 ? 6.098 -5.242 -9.438 1 95.5 102 TYR A CA 1
ATOM 812 C C . TYR A 1 102 ? 7.219 -4.512 -8.703 1 95.5 102 TYR A C 1
ATOM 814 O O . TYR A 1 102 ? 7.859 -5.074 -7.816 1 95.5 102 TYR A O 1
ATOM 822 N N . ASP A 1 103 ? 7.402 -3.293 -9.094 1 96.5 103 ASP A N 1
ATOM 823 C CA . ASP A 1 103 ? 8.43 -2.502 -8.43 1 96.5 103 ASP A CA 1
ATOM 824 C C . ASP A 1 103 ? 8.109 -2.33 -6.945 1 96.5 103 ASP A C 1
ATOM 826 O O . ASP A 1 103 ? 9 -2.438 -6.094 1 96.5 103 ASP A O 1
ATOM 830 N N . VAL A 1 104 ? 6.863 -2.033 -6.637 1 98.19 10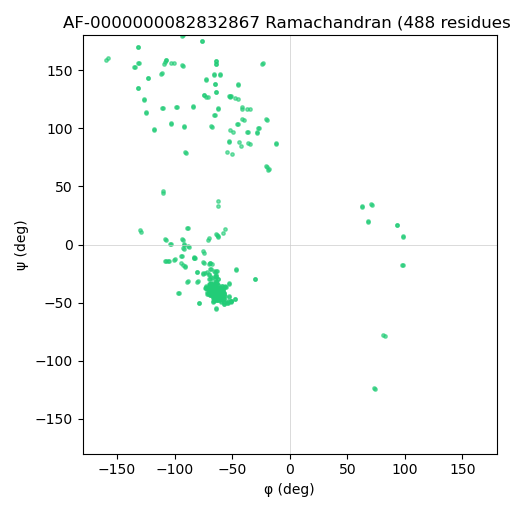4 VAL A N 1
ATOM 831 C CA . VAL A 1 104 ? 6.449 -1.889 -5.246 1 98.19 104 VAL A CA 1
ATOM 832 C C . VAL A 1 104 ? 6.621 -3.219 -4.516 1 98.19 104 VAL A C 1
ATOM 834 O O . VAL A 1 104 ? 7.074 -3.252 -3.369 1 98.19 104 VAL A O 1
ATOM 837 N N . ARG A 1 105 ? 6.199 -4.281 -5.188 1 97.94 105 ARG A N 1
ATOM 838 C CA . ARG A 1 105 ? 6.379 -5.617 -4.625 1 97.94 105 ARG A CA 1
ATOM 839 C C . ARG A 1 105 ? 7.828 -5.836 -4.195 1 97.94 105 ARG A C 1
ATOM 841 O O . ARG A 1 105 ? 8.086 -6.277 -3.074 1 97.94 105 ARG A O 1
ATOM 848 N N . VAL A 1 106 ? 8.758 -5.516 -5.086 1 98.06 106 VAL A N 1
ATOM 849 C CA . VAL A 1 106 ? 10.18 -5.707 -4.812 1 98.06 106 VAL A CA 1
ATOM 850 C C . VAL A 1 106 ? 10.594 -4.859 -3.611 1 98.06 106 VAL A C 1
ATOM 852 O O . VAL A 1 106 ? 11.281 -5.344 -2.711 1 98.06 106 VAL A O 1
ATOM 855 N N . VAL A 1 107 ? 10.141 -3.641 -3.557 1 98.44 107 VAL A N 1
ATOM 856 C CA . VAL A 1 107 ? 10.492 -2.719 -2.48 1 98.44 107 VAL A CA 1
ATOM 857 C C . VAL A 1 107 ? 10.047 -3.295 -1.139 1 98.44 107 VAL A C 1
ATOM 859 O O . VAL A 1 107 ? 10.828 -3.342 -0.187 1 98.44 107 VAL A O 1
ATOM 862 N N . LEU A 1 108 ? 8.828 -3.744 -1.041 1 98.69 108 LEU A N 1
ATOM 863 C CA . LEU A 1 108 ? 8.266 -4.258 0.205 1 98.69 108 LEU A CA 1
ATOM 864 C C . LEU A 1 108 ? 8.93 -5.574 0.598 1 98.69 108 LEU A C 1
ATOM 866 O O . LEU A 1 108 ? 9.242 -5.793 1.772 1 98.69 108 LEU A O 1
ATOM 870 N N . GLU A 1 109 ? 9.148 -6.445 -0.345 1 98.69 109 GLU A N 1
ATOM 871 C CA . GLU A 1 109 ? 9.742 -7.746 -0.052 1 98.69 109 GLU A CA 1
ATOM 872 C C . GLU A 1 109 ? 11.195 -7.602 0.391 1 98.69 109 GLU A C 1
ATOM 874 O O . GLU A 1 109 ? 11.648 -8.312 1.29 1 98.69 109 GLU A O 1
ATOM 879 N N . LEU A 1 110 ? 11.93 -6.695 -0.278 1 98.56 110 LEU A N 1
ATOM 880 C CA . LEU A 1 110 ? 13.312 -6.469 0.124 1 98.56 110 LEU A CA 1
ATOM 881 C C . LEU A 1 110 ? 13.383 -5.898 1.536 1 98.56 110 LEU A C 1
ATOM 883 O O . LEU A 1 110 ? 14.258 -6.277 2.32 1 98.56 110 LEU A O 1
ATOM 887 N N . ALA A 1 111 ? 12.477 -4.996 1.853 1 98.25 111 ALA A N 1
ATOM 888 C CA . ALA A 1 111 ? 12.414 -4.465 3.211 1 98.25 111 ALA A CA 1
ATOM 889 C C . ALA A 1 111 ? 12.141 -5.578 4.223 1 98.25 111 ALA A C 1
ATOM 891 O O . ALA A 1 111 ? 12.719 -5.59 5.312 1 98.25 111 ALA A O 1
ATOM 892 N N . ALA A 1 112 ? 11.234 -6.461 3.895 1 98.31 112 ALA A N 1
ATOM 893 C CA . ALA A 1 112 ? 10.906 -7.586 4.77 1 98.31 112 ALA A CA 1
ATOM 894 C C . ALA A 1 112 ? 12.125 -8.477 4.996 1 98.31 112 ALA A C 1
ATOM 896 O O . ALA A 1 112 ? 12.414 -8.859 6.133 1 98.31 112 ALA A O 1
ATOM 897 N N . VAL A 1 113 ? 12.828 -8.797 3.936 1 98.25 113 VAL A N 1
ATOM 898 C CA . VAL A 1 113 ? 14.008 -9.656 4.016 1 98.25 113 VAL A CA 1
ATOM 899 C C . VAL A 1 113 ? 15.07 -8.992 4.883 1 98.25 113 VAL A C 1
ATOM 901 O O . VAL A 1 113 ? 15.703 -9.641 5.715 1 98.25 113 VAL A O 1
ATOM 904 N N . GLU A 1 114 ? 15.266 -7.68 4.668 1 97.5 114 GLU A N 1
ATOM 905 C CA . GLU A 1 114 ? 16.219 -6.938 5.477 1 97.5 114 GLU A CA 1
ATOM 906 C C . GLU A 1 114 ? 15.875 -7.016 6.961 1 97.5 114 GLU A C 1
ATOM 908 O O . GLU A 1 114 ? 16.75 -7.25 7.797 1 97.5 114 GLU A O 1
ATOM 913 N N . ARG A 1 115 ? 14.664 -6.812 7.262 1 96.81 115 ARG A N 1
ATOM 914 C CA . ARG A 1 115 ? 14.211 -6.867 8.648 1 96.81 115 ARG A CA 1
ATOM 915 C C . ARG A 1 115 ? 14.398 -8.266 9.227 1 96.81 115 ARG A C 1
ATOM 917 O O . ARG A 1 115 ? 14.844 -8.406 10.367 1 96.81 115 ARG A O 1
ATOM 924 N N . LEU A 1 116 ? 14.023 -9.258 8.461 1 96.56 116 LEU A N 1
ATOM 925 C CA . LEU A 1 116 ? 14.156 -10.641 8.914 1 96.56 116 LEU A CA 1
ATOM 926 C C . LEU A 1 116 ? 15.617 -10.977 9.211 1 96.56 116 LEU A C 1
ATOM 928 O O . LEU A 1 116 ? 15.922 -11.523 10.273 1 96.56 116 LEU A O 1
ATOM 932 N N . CYS A 1 117 ? 16.484 -10.617 8.312 1 97.06 117 CYS A N 1
ATOM 933 C CA . CYS A 1 117 ? 17.891 -11 8.414 1 97.06 117 CYS A CA 1
ATOM 934 C C . CYS A 1 117 ? 18.609 -10.164 9.469 1 97.06 117 CYS A C 1
ATOM 936 O O . CYS A 1 117 ? 19.719 -10.508 9.891 1 97.06 117 CYS A O 1
ATOM 938 N N . ALA A 1 118 ? 18.016 -9.07 9.898 1 95.62 118 ALA A N 1
ATOM 939 C CA . ALA A 1 118 ? 18.594 -8.203 10.922 1 95.62 118 ALA A CA 1
ATOM 940 C C . ALA A 1 118 ? 18.297 -8.734 12.32 1 95.62 118 ALA A C 1
ATOM 942 O O . ALA A 1 118 ? 18.891 -8.281 13.305 1 95.62 118 ALA A O 1
ATOM 943 N N . ARG A 1 119 ? 17.406 -9.688 12.391 1 93.62 119 ARG A N 1
ATOM 944 C CA . ARG A 1 119 ? 17.062 -10.25 13.695 1 93.62 119 ARG A CA 1
ATOM 945 C C . ARG A 1 119 ? 18.25 -10.984 14.297 1 93.62 119 ARG A C 1
ATOM 947 O O . ARG A 1 119 ? 19.016 -11.633 13.586 1 93.62 119 ARG A O 1
ATOM 954 N N . GLU A 1 120 ? 18.281 -10.891 15.625 1 89.38 120 GLU A N 1
ATOM 955 C CA . GLU A 1 120 ? 19.375 -11.57 16.328 1 89.38 120 GLU A CA 1
ATOM 956 C C . GLU A 1 120 ? 19.172 -13.086 16.328 1 89.38 120 GLU A C 1
ATOM 958 O O . GLU A 1 120 ? 20.125 -13.844 16.203 1 89.38 120 GLU A O 1
ATOM 963 N N . HIS A 1 121 ? 17.891 -13.438 16.469 1 87.44 121 HIS A N 1
ATOM 964 C CA . HIS A 1 121 ? 17.562 -14.859 16.453 1 87.44 121 HIS A CA 1
ATOM 965 C C . HIS A 1 121 ? 16.484 -15.172 15.422 1 87.44 121 HIS A C 1
ATOM 967 O O . HIS A 1 121 ? 15.438 -14.523 15.398 1 87.44 121 HIS A O 1
ATOM 973 N N . MET A 1 122 ? 16.969 -16.109 14.641 1 85.62 122 MET A N 1
ATOM 974 C CA . MET A 1 122 ? 16.016 -16.531 13.617 1 85.62 122 MET A CA 1
ATOM 975 C C . MET A 1 122 ? 15.055 -17.578 14.164 1 85.62 122 MET A C 1
ATOM 977 O O . MET A 1 122 ? 15.492 -18.578 14.758 1 85.62 122 MET A O 1
ATOM 981 N N . ASP A 1 123 ? 13.789 -17.188 14.141 1 79.06 123 ASP A N 1
ATOM 982 C CA . ASP A 1 123 ? 12.766 -18.172 14.484 1 79.06 123 ASP A CA 1
ATOM 983 C C . ASP A 1 123 ? 12.258 -18.891 13.242 1 79.06 123 ASP A C 1
ATOM 985 O O . ASP A 1 123 ? 11.461 -18.344 12.477 1 79.06 123 ASP A O 1
ATOM 989 N N . ASP A 1 124 ? 12.812 -20.078 13.18 1 77.31 124 ASP A N 1
ATOM 990 C CA . ASP A 1 124 ? 12.477 -20.812 11.961 1 77.31 124 ASP A CA 1
ATOM 991 C C . ASP A 1 124 ? 11.203 -21.625 12.156 1 77.31 124 ASP A C 1
ATOM 993 O O . ASP A 1 124 ? 10.945 -22.578 11.406 1 77.31 124 ASP A O 1
ATOM 997 N N . SER A 1 125 ? 10.578 -21.234 13.25 1 85.19 125 SER A N 1
ATOM 998 C CA . SER A 1 125 ? 9.242 -21.797 13.398 1 85.19 125 SER A CA 1
ATOM 999 C C . SER A 1 125 ? 8.18 -20.875 12.812 1 85.19 125 SER A C 1
ATOM 1001 O O . SER A 1 125 ? 8.5 -19.938 12.07 1 85.19 125 SER A O 1
ATOM 1003 N N . GLY A 1 126 ? 6.965 -21.219 12.859 1 90.69 126 GLY A N 1
ATOM 1004 C CA . GLY A 1 126 ? 5.887 -20.359 12.391 1 90.69 126 GLY A CA 1
ATOM 1005 C C . GLY A 1 126 ? 5.82 -20.266 10.875 1 90.69 126 GLY A C 1
ATOM 1006 O O . GLY A 1 126 ? 5.781 -21.281 10.18 1 90.69 126 GLY A O 1
ATOM 1007 N N . LEU A 1 127 ? 5.898 -18.938 10.477 1 93.25 127 LEU A N 1
ATOM 1008 C CA . LEU A 1 127 ? 5.711 -18.703 9.047 1 93.25 127 LEU A CA 1
ATOM 1009 C C . LEU A 1 127 ? 6.918 -19.188 8.25 1 93.25 127 LEU A C 1
ATOM 1011 O O . LEU A 1 127 ? 6.762 -19.812 7.199 1 93.25 127 LEU A O 1
ATOM 1015 N N . LEU A 1 128 ? 8.141 -18.953 8.75 1 95.25 128 LEU A N 1
ATOM 1016 C CA . LEU A 1 128 ? 9.344 -19.391 8.047 1 95.25 128 LEU A CA 1
ATOM 1017 C C . LEU A 1 128 ? 9.469 -20.906 8.062 1 95.25 128 LEU A C 1
ATOM 1019 O O . LEU A 1 128 ? 9.938 -21.5 7.094 1 95.25 128 LEU A O 1
ATOM 1023 N N . GLY A 1 129 ? 9.047 -21.5 9.164 1 94.88 129 GLY A N 1
ATOM 1024 C CA . GLY A 1 129 ? 9.016 -22.953 9.211 1 94.88 129 GLY A CA 1
ATOM 1025 C C . GLY A 1 129 ? 8.086 -23.562 8.188 1 94.88 129 GLY A C 1
ATOM 1026 O O . GLY A 1 129 ? 8.438 -24.547 7.531 1 94.88 129 GLY A O 1
ATOM 1027 N N . ALA A 1 130 ? 6.945 -22.984 8.109 1 95.62 130 ALA A N 1
ATOM 1028 C CA . ALA A 1 130 ? 5.977 -23.469 7.133 1 95.62 130 ALA A CA 1
ATOM 1029 C C . ALA A 1 130 ? 6.523 -23.344 5.715 1 95.62 130 ALA A C 1
ATOM 1031 O O . ALA A 1 130 ? 6.305 -24.234 4.875 1 95.62 130 ALA A O 1
ATOM 1032 N N . LEU A 1 131 ? 7.23 -22.297 5.445 1 97.12 131 LEU A N 1
ATOM 1033 C CA . LEU A 1 131 ? 7.852 -22.109 4.137 1 97.12 131 LEU A CA 1
ATOM 1034 C C . LEU A 1 131 ? 8.914 -23.188 3.887 1 97.12 131 LEU A C 1
ATOM 1036 O O . LEU A 1 131 ? 9.023 -23.703 2.775 1 97.12 131 LEU A O 1
ATOM 1040 N N . THR A 1 132 ? 9.656 -23.469 4.934 1 96.31 132 THR A N 1
ATOM 1041 C CA . THR A 1 132 ? 10.688 -24.5 4.836 1 96.31 132 THR A CA 1
ATOM 1042 C C . THR A 1 132 ? 10.078 -25.844 4.465 1 96.31 132 THR A C 1
ATOM 1044 O O . THR A 1 132 ? 10.609 -26.562 3.611 1 96.31 132 THR A O 1
ATOM 1047 N N . ASP A 1 133 ? 8.953 -26.141 5.047 1 96.38 133 ASP A N 1
ATOM 1048 C CA . ASP A 1 133 ? 8.273 -27.406 4.82 1 96.38 133 ASP A CA 1
ATOM 1049 C C . ASP A 1 133 ? 7.816 -27.531 3.367 1 96.38 133 ASP A C 1
ATOM 1051 O O . ASP A 1 133 ? 7.688 -28.641 2.848 1 96.38 133 ASP A O 1
ATOM 1055 N N . VAL A 1 134 ? 7.652 -26.453 2.75 1 97 134 VAL A N 1
ATOM 1056 C CA . VAL A 1 134 ? 7.137 -26.484 1.385 1 97 134 VAL A CA 1
ATOM 1057 C C . VAL A 1 134 ? 8.297 -26.406 0.395 1 97 134 VAL A C 1
ATOM 1059 O O . VAL A 1 134 ? 8.344 -27.172 -0.57 1 97 134 VAL A O 1
ATOM 1062 N N . TRP A 1 135 ? 9.258 -25.594 0.64 1 97.44 135 TRP A N 1
ATOM 1063 C CA . TRP A 1 135 ? 10.148 -25.172 -0.438 1 97.44 135 TRP A CA 1
ATOM 1064 C C . TRP A 1 135 ? 11.523 -25.812 -0.295 1 97.44 135 TRP A C 1
ATOM 1066 O O . TRP A 1 135 ? 12.344 -25.75 -1.213 1 97.44 135 TRP A O 1
ATOM 1076 N N . LEU A 1 136 ? 11.758 -26.359 0.868 1 97 136 LEU A N 1
ATOM 1077 C CA . LEU A 1 136 ? 13.039 -27.016 1.075 1 97 136 LEU A CA 1
ATOM 1078 C C . LEU A 1 136 ? 12.867 -28.531 1.176 1 97 136 LEU A C 1
ATOM 1080 O O . LEU A 1 136 ? 13.484 -29.172 2.025 1 97 136 LEU A O 1
ATOM 1084 N N . VAL A 1 137 ? 12.086 -29.094 0.322 1 96.88 137 VAL A N 1
ATOM 1085 C CA . VAL A 1 137 ? 11.852 -30.531 0.269 1 96.88 137 VAL A CA 1
ATOM 1086 C C . VAL A 1 137 ? 12.68 -31.156 -0.854 1 96.88 137 VAL A C 1
ATOM 1088 O O . VAL A 1 137 ? 13.047 -30.469 -1.815 1 96.88 137 VAL A O 1
ATOM 1091 N N . PRO A 1 138 ? 12.977 -32.406 -0.783 1 95.12 138 PRO A N 1
ATOM 1092 C CA . PRO A 1 138 ? 13.648 -33.062 -1.902 1 95.12 138 PRO A CA 1
ATOM 1093 C C . PRO A 1 138 ? 12.797 -33.094 -3.172 1 95.12 138 PRO A C 1
ATOM 1095 O O . PRO A 1 138 ? 11.57 -33.031 -3.096 1 95.12 138 PRO A O 1
ATOM 1098 N N . PRO A 1 139 ? 13.406 -33.188 -4.281 1 93.88 139 PRO A N 1
ATOM 1099 C CA . PRO A 1 139 ? 12.695 -33.125 -5.562 1 93.88 139 PRO A CA 1
ATOM 1100 C C . PRO A 1 139 ? 11.531 -34.125 -5.641 1 93.88 139 PRO A C 1
ATOM 1102 O O . PRO A 1 139 ? 10.477 -33.781 -6.191 1 93.88 139 PRO A O 1
ATOM 1105 N N . ALA A 1 140 ? 11.688 -35.281 -5.012 1 94.31 140 ALA A N 1
ATOM 1106 C CA . ALA A 1 140 ? 10.68 -36.312 -5.09 1 94.31 140 ALA A CA 1
ATOM 1107 C C . ALA A 1 140 ? 9.414 -35.906 -4.336 1 94.31 140 ALA A C 1
ATOM 1109 O O . ALA A 1 140 ? 8.336 -36.5 -4.566 1 94.31 140 ALA A O 1
ATOM 1110 N N . GLN A 1 141 ? 9.484 -34.906 -3.482 1 95.75 141 GLN A N 1
ATOM 1111 C CA . GLN A 1 141 ? 8.367 -34.531 -2.637 1 95.75 141 GLN A CA 1
ATOM 1112 C C . GLN A 1 141 ? 7.758 -33.188 -3.113 1 95.75 141 GLN A C 1
ATOM 1114 O O . GLN A 1 141 ? 6.82 -32.688 -2.498 1 95.75 141 GLN A O 1
ATOM 1119 N N . ARG A 1 142 ? 8.242 -32.688 -4.184 1 94.94 142 ARG A N 1
ATOM 1120 C CA . ARG A 1 142 ? 7.758 -31.422 -4.699 1 94.94 142 ARG A CA 1
ATOM 1121 C C . ARG A 1 142 ? 6.367 -31.578 -5.305 1 94.94 142 ARG A C 1
ATOM 1123 O O . ARG A 1 142 ? 6.043 -32.625 -5.883 1 94.94 142 ARG A O 1
ATOM 1130 N N . ILE A 1 143 ? 5.586 -30.578 -5.07 1 92.56 143 ILE A N 1
ATOM 1131 C CA . ILE A 1 143 ? 4.297 -30.484 -5.75 1 92.56 143 ILE A CA 1
ATOM 1132 C C . ILE A 1 143 ? 4.512 -30.078 -7.207 1 92.56 143 ILE A C 1
ATOM 1134 O O . ILE A 1 143 ? 5.164 -29.062 -7.488 1 92.56 143 ILE A O 1
ATOM 1138 N N . LEU A 1 144 ? 3.914 -30.844 -8.164 1 88.44 144 LEU A N 1
ATOM 1139 C CA . LEU A 1 144 ? 4.211 -30.609 -9.578 1 88.44 144 LEU A CA 1
ATOM 1140 C C . LEU A 1 144 ? 3.053 -29.906 -10.273 1 88.44 144 LEU A C 1
ATOM 1142 O O . LEU A 1 144 ? 3.209 -29.391 -11.383 1 88.44 144 LEU A O 1
ATOM 1146 N N . ASP A 1 145 ? 1.887 -29.891 -9.602 1 86.75 145 ASP A N 1
ATOM 1147 C CA . ASP A 1 145 ? 0.728 -29.219 -10.188 1 86.75 145 ASP A CA 1
ATOM 1148 C C . ASP A 1 145 ? 0.97 -27.719 -10.312 1 86.75 145 ASP A C 1
ATOM 1150 O O . ASP A 1 145 ? 1.069 -27 -9.312 1 86.75 145 ASP A O 1
ATOM 1154 N N . GLY A 1 146 ? 1.085 -27.234 -11.562 1 83.25 146 GLY A N 1
ATOM 1155 C CA . GLY A 1 146 ? 1.405 -25.844 -11.844 1 83.25 146 GLY A CA 1
ATOM 1156 C C . GLY A 1 146 ? 0.494 -24.859 -11.133 1 83.25 146 GLY A C 1
ATOM 1157 O O . GLY A 1 146 ? 0.952 -23.844 -10.625 1 83.25 146 GLY A O 1
ATOM 1158 N N . ARG A 1 147 ? -0.729 -25.109 -11.148 1 81.81 147 ARG A N 1
ATOM 1159 C CA . ARG A 1 147 ? -1.692 -24.234 -10.492 1 81.81 147 ARG A CA 1
ATOM 1160 C C . ARG A 1 147 ? -1.439 -24.156 -8.992 1 81.81 147 ARG A C 1
ATOM 1162 O O . ARG A 1 147 ? -1.473 -23.078 -8.398 1 81.81 147 ARG A O 1
ATOM 1169 N N . MET A 1 148 ? -1.209 -25.297 -8.391 1 88.19 148 MET A N 1
ATOM 1170 C CA . MET A 1 148 ? -0.922 -25.359 -6.957 1 88.19 148 MET A CA 1
ATOM 1171 C C . MET A 1 148 ? 0.389 -24.641 -6.641 1 88.19 148 MET A C 1
ATOM 1173 O O . MET A 1 148 ? 0.49 -23.938 -5.637 1 88.19 148 MET A O 1
ATOM 1177 N N . VAL A 1 149 ? 1.357 -24.812 -7.5 1 90.5 149 VAL A N 1
ATOM 1178 C CA . VAL A 1 149 ? 2.658 -24.203 -7.273 1 90.5 149 VAL A CA 1
ATOM 1179 C C . VAL A 1 149 ? 2.541 -22.688 -7.422 1 90.5 149 VAL A C 1
ATOM 1181 O O . VAL A 1 149 ? 3.205 -21.922 -6.707 1 90.5 149 VAL A O 1
ATOM 1184 N N . ALA A 1 150 ? 1.681 -22.25 -8.312 1 87.75 150 ALA A N 1
ATOM 1185 C CA . ALA A 1 150 ? 1.438 -20.828 -8.453 1 87.75 150 ALA A CA 1
ATOM 1186 C C . ALA A 1 150 ? 0.887 -20.234 -7.156 1 87.75 150 ALA A C 1
ATOM 1188 O O . ALA A 1 150 ? 1.295 -19.141 -6.742 1 87.75 150 ALA A O 1
ATOM 1189 N N . GLU A 1 151 ? -0.033 -20.922 -6.531 1 90.5 151 GLU A N 1
ATOM 1190 C CA . GLU A 1 151 ? -0.603 -20.484 -5.258 1 90.5 151 GLU A CA 1
ATOM 1191 C C . GLU A 1 151 ? 0.45 -20.484 -4.156 1 90.5 151 GLU A C 1
ATOM 1193 O O . GLU A 1 151 ? 0.489 -19.562 -3.33 1 90.5 151 GLU A O 1
ATOM 1198 N N . LEU A 1 152 ? 1.275 -21.516 -4.18 1 93.94 152 LEU A N 1
ATOM 1199 C CA . LEU A 1 152 ? 2.354 -21.609 -3.201 1 93.94 152 LEU A CA 1
ATOM 1200 C C . LEU A 1 152 ? 3.387 -20.5 -3.424 1 93.94 152 LEU A C 1
ATOM 1202 O O . LEU A 1 152 ? 3.955 -19.969 -2.465 1 93.94 152 LEU A O 1
ATOM 1206 N N . ASP A 1 153 ? 3.643 -20.234 -4.68 1 93.88 153 ASP A N 1
ATOM 1207 C CA . ASP A 1 153 ? 4.551 -19.141 -5.02 1 93.88 153 ASP A CA 1
ATOM 1208 C C . ASP A 1 153 ? 4.074 -17.828 -4.422 1 93.88 153 ASP A C 1
ATOM 1210 O O . ASP A 1 153 ? 4.848 -17.109 -3.779 1 93.88 153 ASP A O 1
ATOM 1214 N N . GLU A 1 154 ? 2.85 -17.531 -4.664 1 94.25 154 GLU A N 1
ATOM 1215 C CA . GLU A 1 154 ? 2.279 -16.312 -4.09 1 94.25 154 GLU A CA 1
ATOM 1216 C C . GLU A 1 154 ? 2.367 -16.328 -2.566 1 94.25 154 GLU A C 1
ATOM 1218 O O . GLU A 1 154 ? 2.736 -15.32 -1.953 1 94.25 154 GLU A O 1
ATOM 1223 N N . ALA A 1 155 ? 2.061 -17.438 -1.979 1 96.19 155 ALA A N 1
ATOM 1224 C CA . ALA A 1 155 ? 2.088 -17.594 -0.525 1 96.19 155 ALA A CA 1
ATOM 1225 C C . ALA A 1 155 ? 3.504 -17.406 0.017 1 96.19 155 ALA A C 1
ATOM 1227 O O . ALA A 1 155 ? 3.691 -16.891 1.121 1 96.19 155 ALA A O 1
ATOM 1228 N N . PHE A 1 156 ? 4.496 -17.891 -0.76 1 98 156 PHE A N 1
ATOM 1229 C CA . PHE A 1 156 ? 5.895 -17.75 -0.367 1 98 156 PHE A CA 1
ATOM 1230 C C . PHE A 1 156 ? 6.23 -16.297 -0.1 1 98 156 PHE A C 1
ATOM 1232 O O . PHE A 1 156 ? 6.711 -15.945 0.983 1 98 156 PHE A O 1
ATOM 1239 N N . HIS A 1 157 ? 5.895 -15.438 -1.005 1 98.06 157 HIS A N 1
ATOM 1240 C CA . HIS A 1 157 ? 6.23 -14.023 -0.911 1 98.06 157 HIS A CA 1
ATOM 1241 C C . HIS A 1 157 ? 5.406 -13.336 0.17 1 98.06 157 HIS A C 1
ATOM 1243 O O . HIS A 1 157 ? 5.941 -12.539 0.951 1 98.06 157 HIS A O 1
ATOM 1249 N N . CYS A 1 158 ? 4.152 -13.648 0.215 1 98.12 158 CYS A N 1
ATOM 1250 C CA . CYS A 1 158 ? 3.293 -13.055 1.233 1 98.12 158 CYS A CA 1
ATOM 1251 C C . CYS A 1 158 ? 3.746 -13.453 2.631 1 98.12 158 CYS A C 1
ATOM 1253 O O . CYS A 1 158 ? 3.787 -12.625 3.539 1 98.12 158 CYS A O 1
ATOM 1255 N N . SER A 1 159 ? 4.098 -14.719 2.77 1 97.56 159 SER A N 1
ATOM 1256 C CA . SER A 1 159 ? 4.523 -15.219 4.074 1 97.56 159 SER A CA 1
ATOM 1257 C C . SER A 1 159 ? 5.859 -14.609 4.488 1 97.56 159 SER A C 1
ATOM 1259 O O . SER A 1 159 ? 6.078 -14.328 5.668 1 97.56 159 SER A O 1
ATOM 1261 N N . LEU A 1 160 ? 6.727 -14.469 3.527 1 97.5 160 LEU A N 1
ATOM 1262 C CA . LEU A 1 160 ? 8.008 -13.828 3.801 1 97.5 160 LEU A CA 1
ATOM 1263 C C . LEU A 1 160 ? 7.809 -12.422 4.367 1 97.5 160 LEU A C 1
ATOM 1265 O O . LEU A 1 160 ? 8.414 -12.062 5.379 1 97.5 160 LEU A O 1
ATOM 1269 N N . VAL A 1 161 ? 6.969 -11.641 3.777 1 98.44 161 VAL A N 1
ATOM 1270 C CA . VAL A 1 161 ? 6.703 -10.273 4.199 1 98.44 161 VAL A CA 1
ATOM 1271 C C . VAL A 1 161 ? 5.988 -10.281 5.551 1 98.44 161 VAL A C 1
ATOM 1273 O O . VAL A 1 161 ? 6.32 -9.484 6.438 1 98.44 161 VAL A O 1
ATOM 1276 N N . ALA A 1 162 ? 5.031 -11.188 5.711 1 97.44 162 ALA A N 1
ATOM 1277 C CA . ALA A 1 162 ? 4.316 -11.289 6.98 1 97.44 162 ALA A CA 1
ATOM 1278 C C . ALA A 1 162 ? 5.27 -11.664 8.117 1 97.44 162 ALA A C 1
ATOM 1280 O O . ALA A 1 162 ? 5.133 -11.164 9.234 1 97.44 162 ALA A O 1
ATOM 1281 N N . ALA A 1 163 ? 6.211 -12.516 7.832 1 96.44 163 ALA A N 1
ATOM 1282 C CA . ALA A 1 163 ? 7.152 -13 8.836 1 96.44 163 ALA A CA 1
ATOM 1283 C C . ALA A 1 163 ? 8.016 -11.867 9.367 1 96.44 163 ALA A C 1
ATOM 1285 O O . ALA A 1 163 ? 8.594 -11.969 10.453 1 96.44 163 ALA A O 1
ATOM 1286 N N . ALA A 1 164 ? 8.125 -10.812 8.57 1 96 164 ALA A N 1
ATOM 1287 C CA . ALA A 1 164 ? 8.93 -9.672 8.992 1 96 164 ALA A CA 1
ATOM 1288 C C . ALA A 1 164 ? 8.281 -8.938 10.164 1 96 164 ALA A C 1
ATOM 1290 O O . ALA A 1 164 ? 8.922 -8.117 10.82 1 96 164 ALA A O 1
ATOM 1291 N N . GLY A 1 165 ? 6.961 -9.102 10.383 1 94.69 165 GLY A N 1
ATOM 1292 C CA . GLY A 1 165 ? 6.336 -8.672 11.625 1 94.69 165 GLY A CA 1
ATOM 1293 C C . GLY A 1 165 ? 5.648 -7.328 11.508 1 94.69 165 GLY A C 1
ATOM 1294 O O . GLY A 1 165 ? 5.238 -6.742 12.516 1 94.69 165 GLY A O 1
ATOM 1295 N N . ASN A 1 166 ? 5.547 -6.762 10.391 1 96.75 166 ASN A N 1
ATOM 1296 C CA . ASN A 1 166 ? 4.785 -5.539 10.148 1 96.75 166 ASN A CA 1
ATOM 1297 C C . ASN A 1 166 ? 3.453 -5.832 9.469 1 96.75 166 ASN A C 1
ATOM 1299 O O . ASN A 1 166 ? 3.406 -6.043 8.258 1 96.75 166 ASN A O 1
ATOM 1303 N N . ALA A 1 167 ? 2.414 -5.781 10.211 1 95.81 167 ALA A N 1
ATOM 1304 C CA . ALA A 1 167 ? 1.1 -6.199 9.734 1 95.81 167 ALA A CA 1
ATOM 1305 C C . ALA A 1 167 ? 0.606 -5.289 8.609 1 95.81 167 ALA A C 1
ATOM 1307 O O . ALA A 1 167 ? -0.059 -5.75 7.68 1 95.81 167 ALA A O 1
ATOM 1308 N N . GLU A 1 168 ? 0.941 -4 8.703 1 95.75 168 GLU A N 1
ATOM 1309 C CA . GLU A 1 168 ? 0.509 -3.064 7.668 1 95.75 168 GLU A CA 1
ATOM 1310 C C . GLU A 1 168 ? 1.246 -3.314 6.355 1 95.75 168 GLU A C 1
ATOM 1312 O O . GLU A 1 168 ? 0.645 -3.262 5.281 1 95.75 168 GLU A O 1
ATOM 1317 N N . MET A 1 169 ? 2.508 -3.584 6.441 1 97.81 169 MET A N 1
ATOM 1318 C CA . MET A 1 169 ? 3.283 -3.904 5.25 1 97.81 169 MET A CA 1
ATOM 1319 C C . MET A 1 169 ? 2.77 -5.184 4.594 1 97.81 169 MET A C 1
ATOM 1321 O O . MET A 1 169 ? 2.674 -5.262 3.369 1 97.81 169 MET A O 1
ATOM 1325 N N . ALA A 1 170 ? 2.439 -6.152 5.461 1 98 170 ALA A N 1
ATOM 1326 C CA . ALA A 1 170 ? 1.911 -7.414 4.953 1 98 170 ALA A CA 1
ATOM 1327 C C . ALA A 1 170 ? 0.592 -7.203 4.215 1 98 170 ALA A C 1
ATOM 1329 O O . ALA A 1 170 ? 0.362 -7.797 3.162 1 98 170 ALA A O 1
ATOM 1330 N N . LEU A 1 171 ? -0.221 -6.348 4.758 1 96 171 LEU A N 1
ATOM 1331 C CA . LEU A 1 171 ? -1.512 -6.062 4.141 1 96 171 LEU A CA 1
ATOM 1332 C C . LEU A 1 171 ? -1.331 -5.371 2.795 1 96 171 LEU A C 1
ATOM 1334 O O . LEU A 1 171 ? -1.961 -5.75 1.806 1 96 171 LEU A O 1
ATOM 1338 N N . ILE A 1 172 ? -0.479 -4.43 2.762 1 96.75 172 ILE A N 1
ATOM 1339 C CA . ILE A 1 172 ? -0.218 -3.682 1.537 1 96.75 172 ILE A CA 1
ATOM 1340 C C . ILE A 1 172 ? 0.371 -4.613 0.48 1 96.75 172 ILE A C 1
ATOM 1342 O O . ILE A 1 172 ? -0.044 -4.586 -0.681 1 96.75 172 ILE A O 1
ATOM 1346 N N . HIS A 1 173 ? 1.289 -5.41 0.895 1 98.25 173 HIS A N 1
ATOM 1347 C CA . HIS A 1 173 ? 1.916 -6.352 -0.026 1 98.25 173 HIS A CA 1
ATOM 1348 C C . HIS A 1 173 ? 0.894 -7.328 -0.599 1 98.25 173 HIS A C 1
ATOM 1350 O O . HIS A 1 173 ? 0.935 -7.648 -1.789 1 98.25 173 HIS A O 1
ATOM 1356 N N . ARG A 1 174 ? -0.016 -7.84 0.2 1 96.12 174 ARG A N 1
ATOM 1357 C CA . ARG A 1 174 ? -1.06 -8.75 -0.262 1 96.12 174 ARG A CA 1
ATOM 1358 C C . ARG A 1 174 ? -1.944 -8.086 -1.309 1 96.12 174 ARG A C 1
ATOM 1360 O O . ARG A 1 174 ? -2.316 -8.703 -2.305 1 96.12 174 ARG A O 1
ATOM 1367 N N . GLU A 1 175 ? -2.205 -6.84 -1.084 1 92.62 175 GLU A N 1
ATOM 1368 C CA . GLU A 1 175 ? -3.025 -6.105 -2.043 1 92.62 175 GLU A CA 1
ATOM 1369 C C . GLU A 1 175 ? -2.299 -5.938 -3.375 1 92.62 175 GLU A C 1
ATOM 1371 O O . GLU A 1 175 ? -2.9 -6.09 -4.438 1 92.62 175 GLU A O 1
ATOM 1376 N N . VAL A 1 176 ? -1.016 -5.613 -3.307 1 95.75 176 VAL A N 1
ATOM 1377 C CA . VAL A 1 176 ? -0.193 -5.488 -4.504 1 95.75 176 VAL A CA 1
ATOM 1378 C C . VAL A 1 176 ? -0.163 -6.816 -5.254 1 95.75 176 VAL A C 1
ATOM 1380 O O . VAL A 1 176 ? -0.353 -6.855 -6.473 1 95.75 176 VAL A O 1
ATOM 1383 N N . THR A 1 177 ? -0.003 -7.875 -4.484 1 93.56 177 THR A N 1
ATOM 1384 C CA . THR A 1 177 ? 0.091 -9.211 -5.051 1 93.56 177 THR A CA 1
ATOM 1385 C C . THR A 1 177 ? -1.228 -9.617 -5.707 1 93.56 177 THR A C 1
ATOM 1387 O O . THR A 1 177 ? -1.233 -10.234 -6.77 1 93.56 177 THR A O 1
ATOM 1390 N N . GLU A 1 178 ? -2.303 -9.242 -5.102 1 89.44 178 GLU A N 1
ATOM 1391 C CA . GLU A 1 178 ? -3.617 -9.539 -5.664 1 89.44 178 GLU A CA 1
ATOM 1392 C C . GLU A 1 178 ? -3.812 -8.844 -7.008 1 89.44 178 GLU A C 1
ATOM 1394 O O . GLU A 1 178 ? -4.398 -9.422 -7.926 1 89.44 178 GLU A O 1
ATOM 1399 N N . LYS A 1 179 ? -3.344 -7.707 -7.113 1 88.94 179 LYS A N 1
ATOM 1400 C CA . LYS A 1 179 ? -3.525 -6.922 -8.328 1 88.94 179 LYS A CA 1
ATOM 1401 C C . LYS A 1 179 ? -2.705 -7.5 -9.477 1 88.94 179 LYS A C 1
ATOM 1403 O O . LYS A 1 179 ? -3.07 -7.344 -10.648 1 88.94 179 LYS A O 1
ATOM 1408 N N . ILE A 1 180 ? -1.6 -8.211 -9.141 1 89.69 180 ILE A N 1
ATOM 1409 C CA . ILE A 1 180 ? -0.762 -8.734 -10.219 1 89.69 180 ILE A CA 1
ATOM 1410 C C . ILE A 1 180 ? -1.015 -10.227 -10.391 1 89.69 180 ILE A C 1
ATOM 1412 O O . ILE A 1 180 ? -0.4 -10.875 -11.242 1 89.69 180 ILE A O 1
ATOM 1416 N N . ARG A 1 181 ? -1.879 -10.805 -9.617 1 86.31 181 ARG A N 1
ATOM 1417 C CA . ARG A 1 181 ? -2.123 -12.242 -9.602 1 86.31 181 ARG A CA 1
ATOM 1418 C C . ARG A 1 181 ? -2.555 -12.734 -10.984 1 86.31 181 ARG A C 1
ATOM 1420 O O . ARG A 1 181 ? -2.119 -13.797 -11.43 1 86.31 181 ARG A O 1
ATOM 1427 N N . ILE A 1 182 ? -3.379 -11.969 -11.641 1 76.56 182 ILE A N 1
ATOM 1428 C CA . ILE A 1 182 ? -3.934 -12.406 -12.922 1 76.56 182 ILE A CA 1
ATOM 1429 C C . ILE A 1 182 ? -2.803 -12.641 -13.922 1 76.56 182 ILE A C 1
ATOM 1431 O O . ILE A 1 182 ? -2.816 -13.633 -14.656 1 76.56 182 ILE A O 1
ATOM 1435 N N . VAL A 1 183 ? -1.847 -11.836 -13.945 1 78.44 183 VAL A N 1
ATOM 1436 C CA . VAL A 1 183 ? -0.771 -11.938 -14.922 1 78.44 183 VAL A CA 1
ATOM 1437 C C . VAL A 1 183 ? 0.233 -13 -14.484 1 78.44 183 VAL A C 1
ATOM 1439 O O . VAL A 1 183 ? 0.86 -13.656 -15.312 1 78.44 183 VAL A O 1
ATOM 1442 N N . ARG A 1 184 ? 0.389 -13.148 -13.211 1 82 184 ARG A N 1
ATOM 1443 C CA . ARG A 1 184 ? 1.334 -14.133 -12.695 1 82 184 ARG A CA 1
ATOM 1444 C C . ARG A 1 184 ? 0.846 -15.555 -12.961 1 82 184 ARG A C 1
ATOM 1446 O O . ARG A 1 184 ? 1.651 -16.469 -13.164 1 82 184 ARG A O 1
ATOM 1453 N N . ARG A 1 185 ? -0.418 -15.773 -12.922 1 74.62 185 ARG A N 1
ATOM 1454 C CA . ARG A 1 185 ? -0.973 -17.094 -13.164 1 74.62 185 ARG A CA 1
ATOM 1455 C C . ARG A 1 185 ? -0.701 -17.547 -14.594 1 74.62 185 ARG A C 1
ATOM 1457 O O . ARG A 1 185 ? -0.521 -18.734 -14.852 1 74.62 185 ARG A O 1
ATOM 1464 N N . LEU A 1 186 ? -0.555 -16.625 -15.453 1 72.12 186 LEU A N 1
ATOM 1465 C CA . LEU A 1 186 ? -0.242 -16.953 -16.844 1 72.12 186 LEU A CA 1
ATOM 1466 C C . LEU A 1 186 ? 1.177 -17.5 -16.969 1 72.12 186 LEU A C 1
ATOM 1468 O O . LEU A 1 186 ? 1.45 -18.344 -17.828 1 72.12 186 LEU A O 1
ATOM 1472 N N . ASP A 1 187 ? 2.004 -17.031 -16.062 1 72.44 187 ASP A N 1
ATOM 1473 C CA . ASP A 1 187 ? 3.396 -17.469 -16.062 1 72.44 187 ASP A CA 1
ATOM 1474 C C . ASP A 1 187 ? 3.506 -18.938 -15.664 1 72.44 187 ASP A C 1
ATOM 1476 O O . ASP A 1 187 ? 4.395 -19.656 -16.141 1 72.44 187 ASP A O 1
ATOM 1480 N N . PHE A 1 188 ? 2.627 -19.5 -14.891 1 70.31 188 PHE A N 1
ATOM 1481 C CA . PHE A 1 188 ? 2.713 -20.859 -14.359 1 70.31 188 PHE A CA 1
ATOM 1482 C C . PHE A 1 188 ? 2.006 -21.844 -15.281 1 70.31 188 PHE A C 1
ATOM 1484 O O . PHE A 1 188 ? 1.937 -23.047 -14.992 1 70.31 188 PHE A O 1
ATOM 1491 N N . THR A 1 189 ? 1.519 -21.344 -16.281 1 65.06 189 THR A N 1
ATOM 1492 C CA . THR A 1 189 ? 0.986 -22.234 -17.297 1 65.06 189 THR A CA 1
ATOM 1493 C C . THR A 1 189 ? 2.117 -22.891 -18.078 1 65.06 189 THR A C 1
ATOM 1495 O O . THR A 1 189 ? 1.901 -23.875 -18.781 1 65.06 189 THR A O 1
ATOM 1498 N N . LYS A 1 190 ? 3.314 -22.406 -17.781 1 63.94 190 LYS A N 1
ATOM 1499 C CA . LYS A 1 190 ? 4.473 -22.984 -18.469 1 63.94 190 LYS A CA 1
ATOM 1500 C C . LYS A 1 190 ? 5.168 -24.016 -17.594 1 63.94 190 LYS A C 1
ATOM 1502 O O . LYS A 1 190 ? 5.371 -23.797 -16.391 1 63.94 190 LYS A O 1
ATOM 1507 N N . GLU A 1 191 ? 5.289 -25.375 -17.953 1 59.62 191 GLU A N 1
ATOM 1508 C CA . GLU A 1 191 ? 5.801 -26.531 -17.203 1 59.62 191 GLU A CA 1
ATOM 1509 C C . GLU A 1 191 ? 7.176 -26.234 -16.609 1 59.62 191 GLU A C 1
ATOM 1511 O O . GLU A 1 191 ? 7.449 -26.594 -15.461 1 59.62 191 GLU A O 1
ATOM 1516 N N . PHE A 1 192 ? 8.133 -25.688 -17.406 1 62.78 192 PHE A N 1
ATOM 1517 C CA . PHE A 1 192 ? 9.508 -25.531 -16.938 1 62.78 192 PHE A CA 1
ATOM 1518 C C . PHE A 1 192 ? 9.578 -24.578 -15.75 1 62.78 192 PHE A C 1
ATOM 1520 O O . PHE A 1 192 ? 10.516 -24.641 -14.961 1 62.78 192 PHE A O 1
ATOM 1527 N N . ARG A 1 193 ? 8.453 -24.172 -15.219 1 78 193 ARG A N 1
ATOM 1528 C CA . ARG A 1 193 ? 8.492 -23.078 -14.258 1 78 193 ARG A CA 1
ATOM 1529 C C . ARG A 1 193 ? 8.422 -23.609 -12.82 1 78 193 ARG A C 1
ATOM 1531 O O . ARG A 1 193 ? 8.992 -23.016 -11.906 1 78 193 ARG A O 1
ATOM 1538 N N . VAL A 1 194 ? 8.094 -24.859 -12.641 1 85 194 VAL A N 1
ATOM 1539 C CA . VAL A 1 194 ? 7.863 -25.375 -11.297 1 85 194 VAL A CA 1
ATOM 1540 C C . VAL A 1 194 ? 9.203 -25.656 -10.617 1 85 194 VAL A C 1
ATOM 1542 O O . VAL A 1 194 ? 9.469 -25.172 -9.516 1 85 194 VAL A O 1
ATOM 1545 N N . ASP A 1 195 ? 10.094 -26.391 -11.305 1 87.88 195 ASP A N 1
ATOM 1546 C CA . ASP A 1 195 ? 11.383 -26.734 -10.719 1 87.88 195 ASP A CA 1
ATOM 1547 C C . ASP A 1 195 ? 12.211 -25.484 -10.445 1 87.88 195 ASP A C 1
ATOM 1549 O O . ASP A 1 195 ? 12.836 -25.375 -9.383 1 87.88 195 ASP A O 1
ATOM 1553 N N . ALA A 1 196 ? 12.211 -24.656 -11.406 1 90.19 196 ALA A N 1
ATOM 1554 C CA . ALA A 1 196 ? 12.961 -23.422 -11.25 1 90.19 196 ALA A CA 1
ATOM 1555 C C . ALA A 1 196 ? 12.461 -22.625 -10.047 1 90.19 196 ALA A C 1
ATOM 1557 O O . ALA A 1 196 ? 13.258 -22.031 -9.312 1 90.19 196 ALA A O 1
ATOM 1558 N N . THR A 1 197 ? 11.211 -22.625 -9.797 1 92.94 197 THR A N 1
ATOM 1559 C CA . THR A 1 197 ? 10.617 -21.891 -8.688 1 92.94 197 THR A CA 1
ATOM 1560 C C . THR A 1 197 ? 11.047 -22.484 -7.352 1 92.94 197 THR A C 1
ATOM 1562 O O . THR A 1 197 ? 11.398 -21.75 -6.422 1 92.94 197 THR A O 1
ATOM 1565 N N . TYR A 1 198 ? 11.086 -23.812 -7.289 1 94.81 198 TYR A N 1
ATOM 1566 C CA . TYR A 1 198 ? 11.547 -24.484 -6.074 1 94.81 198 TYR A CA 1
ATOM 1567 C C . TYR A 1 198 ? 12.992 -24.125 -5.77 1 94.81 198 TYR A C 1
ATOM 1569 O O . TYR A 1 198 ? 13.344 -23.844 -4.625 1 94.81 198 TYR A O 1
ATOM 1577 N N . GLU A 1 199 ? 13.766 -24.172 -6.809 1 95.75 199 GLU A N 1
ATOM 1578 C CA . GLU A 1 199 ? 15.188 -23.891 -6.621 1 95.75 199 GLU A CA 1
ATOM 1579 C C . GLU A 1 199 ? 15.406 -22.453 -6.18 1 95.75 199 GLU A C 1
ATOM 1581 O O . GLU A 1 199 ? 16.172 -22.188 -5.258 1 95.75 199 GLU A O 1
ATOM 1586 N N . GLU A 1 200 ? 14.719 -21.547 -6.832 1 96.25 200 GLU A N 1
ATOM 1587 C CA . GLU A 1 200 ? 14.875 -20.125 -6.535 1 96.25 200 GLU A CA 1
ATOM 1588 C C . GLU A 1 200 ? 14.352 -19.797 -5.137 1 96.25 200 GLU A C 1
ATOM 1590 O O . GLU A 1 200 ? 15.047 -19.156 -4.348 1 96.25 200 GLU A O 1
ATOM 1595 N N . HIS A 1 201 ? 13.156 -20.234 -4.773 1 97.69 201 HIS A N 1
ATOM 1596 C CA . HIS A 1 201 ? 12.586 -19.984 -3.453 1 97.69 201 HIS A CA 1
ATOM 1597 C C . HIS A 1 201 ? 13.422 -20.656 -2.361 1 97.69 201 HIS A C 1
ATOM 1599 O O . HIS A 1 201 ? 13.633 -20.062 -1.297 1 97.69 201 HIS A O 1
ATOM 1605 N N . GLY A 1 202 ? 13.875 -21.891 -2.689 1 98 202 GLY A N 1
ATOM 1606 C CA . GLY A 1 202 ? 14.742 -22.547 -1.734 1 98 202 GLY A CA 1
ATOM 1607 C C . GLY A 1 202 ? 16.016 -21.781 -1.438 1 98 202 GLY A C 1
ATOM 1608 O O . GLY A 1 202 ? 16.422 -21.656 -0.279 1 98 202 GLY A O 1
ATOM 1609 N N . ALA A 1 203 ? 16.641 -21.25 -2.465 1 98.06 203 ALA A N 1
ATOM 1610 C CA . ALA A 1 203 ? 17.875 -20.484 -2.318 1 98.06 203 ALA A CA 1
ATOM 1611 C C . ALA A 1 203 ? 17.641 -19.219 -1.5 1 98.06 203 ALA A C 1
ATOM 1613 O O . ALA A 1 203 ? 18.422 -18.891 -0.611 1 98.06 203 ALA A O 1
ATOM 1614 N N . ILE A 1 204 ? 16.578 -18.516 -1.77 1 98.38 204 ILE A N 1
ATOM 1615 C CA . ILE A 1 204 ? 16.234 -17.297 -1.046 1 98.38 204 ILE A CA 1
ATOM 1616 C C . ILE A 1 204 ? 15.984 -17.609 0.426 1 98.38 204 ILE A C 1
ATOM 1618 O O . ILE A 1 204 ? 16.516 -16.938 1.313 1 98.38 204 ILE A O 1
ATOM 1622 N N . LEU A 1 205 ? 15.211 -18.688 0.649 1 97.94 205 LEU A N 1
ATOM 1623 C CA . LEU A 1 205 ? 14.836 -19.062 2.008 1 97.94 205 LEU A CA 1
ATOM 1624 C C . LEU A 1 205 ? 16.062 -19.469 2.816 1 97.94 205 LEU A C 1
ATOM 1626 O O . LEU A 1 205 ? 16.219 -19.062 3.973 1 97.94 205 LEU A O 1
ATOM 1630 N N . ARG A 1 206 ? 16.969 -20.219 2.201 1 97.69 206 ARG A N 1
ATOM 1631 C CA . ARG A 1 206 ? 18.203 -20.609 2.869 1 97.69 206 ARG A CA 1
ATOM 1632 C C . ARG A 1 206 ? 19.031 -19.391 3.248 1 97.69 206 ARG A C 1
ATOM 1634 O O . ARG A 1 206 ? 19.594 -19.328 4.344 1 97.69 206 ARG A O 1
ATOM 1641 N N . ALA A 1 207 ? 19.109 -18.484 2.336 1 98.06 207 ALA A N 1
ATOM 1642 C CA . ALA A 1 207 ? 19.859 -17.25 2.605 1 98.06 207 ALA A CA 1
ATOM 1643 C C . ALA A 1 207 ? 19.219 -16.469 3.742 1 98.06 207 ALA A C 1
ATOM 1645 O O . ALA A 1 207 ? 19.938 -15.922 4.598 1 98.06 207 ALA A O 1
ATOM 1646 N N . VAL A 1 208 ? 17.891 -16.359 3.789 1 97.81 208 VAL A N 1
ATOM 1647 C CA . VAL A 1 208 ? 17.172 -15.656 4.848 1 97.81 208 VAL A CA 1
ATOM 1648 C C . VAL A 1 208 ? 17.422 -16.344 6.188 1 97.81 208 VAL A C 1
ATOM 1650 O O . VAL A 1 208 ? 17.766 -15.68 7.176 1 97.81 208 VAL A O 1
ATOM 1653 N N . LEU A 1 209 ? 17.312 -17.641 6.207 1 96.25 209 LEU A N 1
ATOM 1654 C CA . LEU A 1 209 ? 17.484 -18.406 7.438 1 96.25 209 LEU A CA 1
ATOM 1655 C C . LEU A 1 209 ? 18.922 -18.297 7.957 1 96.25 209 LEU A C 1
ATOM 1657 O O . LEU A 1 209 ? 19.141 -18.328 9.164 1 96.25 209 LEU A O 1
ATOM 1661 N N . ALA A 1 210 ? 19.859 -18.078 7.062 1 96 210 ALA A N 1
ATOM 1662 C CA . ALA A 1 210 ? 21.266 -17.906 7.406 1 96 210 ALA A CA 1
ATOM 1663 C C . ALA A 1 210 ? 21.578 -16.438 7.715 1 96 210 ALA A C 1
ATOM 1665 O O . ALA A 1 210 ? 22.734 -16.094 7.953 1 96 210 ALA A O 1
ATOM 1666 N N . ARG A 1 211 ? 20.562 -15.609 7.586 1 96.62 211 ARG A N 1
ATOM 1667 C CA . ARG A 1 211 ? 20.656 -14.18 7.875 1 96.62 211 ARG A CA 1
ATOM 1668 C C . ARG A 1 211 ? 21.656 -13.5 6.949 1 96.62 211 ARG A C 1
ATOM 1670 O O . ARG A 1 211 ? 22.438 -12.648 7.383 1 96.62 211 ARG A O 1
ATOM 1677 N N . ARG A 1 212 ? 21.75 -13.992 5.801 1 96.94 212 ARG A N 1
ATOM 1678 C CA . ARG A 1 212 ? 22.531 -13.359 4.738 1 96.94 212 ARG A CA 1
ATOM 1679 C C . ARG A 1 212 ? 21.672 -12.398 3.926 1 96.94 212 ARG A C 1
ATOM 1681 O O . ARG A 1 212 ? 21.297 -12.703 2.787 1 96.94 212 ARG A O 1
ATOM 1688 N N . GLY A 1 213 ? 21.453 -11.281 4.434 1 97.06 213 GLY A N 1
ATOM 1689 C CA . GLY A 1 213 ? 20.484 -10.328 3.932 1 97.06 213 GLY A CA 1
ATOM 1690 C C . GLY A 1 213 ? 20.781 -9.852 2.523 1 97.06 213 GLY A C 1
ATOM 1691 O O . GLY A 1 213 ? 19.891 -9.797 1.675 1 97.06 213 GLY A O 1
ATOM 1692 N N . GLU A 1 214 ? 22 -9.469 2.268 1 97.62 214 GLU A N 1
ATOM 1693 C CA . GLU A 1 214 ? 22.375 -8.953 0.958 1 97.62 214 GLU A CA 1
ATOM 1694 C C . GLU A 1 214 ? 22.188 -10.008 -0.13 1 97.62 214 GLU A C 1
ATOM 1696 O O . GLU A 1 214 ? 21.641 -9.711 -1.195 1 97.62 214 GLU A O 1
ATOM 1701 N N . ALA A 1 215 ? 22.641 -11.195 0.152 1 98.12 215 ALA A N 1
ATOM 1702 C CA . ALA A 1 215 ? 22.5 -12.289 -0.807 1 98.12 215 ALA A CA 1
ATOM 1703 C C . ALA A 1 215 ? 21.031 -12.617 -1.035 1 98.12 215 ALA A C 1
ATOM 1705 O O . ALA A 1 215 ? 20.594 -12.781 -2.176 1 98.12 215 ALA A O 1
ATOM 1706 N N . ALA A 1 216 ? 20.234 -12.727 0.057 1 98.38 216 ALA A N 1
ATOM 1707 C CA . ALA A 1 216 ? 18.812 -13.016 -0.036 1 98.38 216 ALA A CA 1
ATOM 1708 C C . ALA A 1 216 ? 18.078 -11.953 -0.852 1 98.38 216 ALA A C 1
ATOM 1710 O O . ALA A 1 216 ? 17.25 -12.273 -1.708 1 98.38 216 ALA A O 1
ATOM 1711 N N . GLY A 1 217 ? 18.438 -10.711 -0.574 1 98.31 217 GLY A N 1
ATOM 1712 C CA . GLY A 1 217 ? 17.828 -9.609 -1.299 1 98.31 217 GLY A CA 1
ATOM 1713 C C . GLY A 1 217 ? 18.125 -9.633 -2.787 1 98.31 217 GLY A C 1
ATOM 1714 O O . GLY A 1 217 ? 17.234 -9.406 -3.607 1 98.31 217 GLY A O 1
ATOM 1715 N N . ARG A 1 218 ? 19.344 -9.898 -3.125 1 98.19 218 ARG A N 1
ATOM 1716 C CA . ARG A 1 218 ? 19.734 -9.977 -4.527 1 98.19 218 ARG A CA 1
ATOM 1717 C C . ARG A 1 218 ? 18.984 -11.094 -5.25 1 98.19 218 ARG A C 1
ATOM 1719 O O . ARG A 1 218 ? 18.484 -10.898 -6.359 1 98.19 218 ARG A O 1
ATOM 1726 N N . MET A 1 219 ? 18.953 -12.234 -4.633 1 98.25 219 MET A N 1
ATOM 1727 C CA . MET A 1 219 ? 18.266 -13.375 -5.227 1 98.25 219 MET A CA 1
ATOM 1728 C C . MET A 1 219 ? 16.781 -13.102 -5.375 1 98.25 219 MET A C 1
ATOM 1730 O O . MET A 1 219 ? 16.172 -13.422 -6.406 1 98.25 219 MET A O 1
ATOM 1734 N N . LEU A 1 220 ? 16.203 -12.508 -4.352 1 98.38 220 LEU A N 1
ATOM 1735 C CA . LEU A 1 220 ? 14.773 -12.188 -4.375 1 98.38 220 LEU A CA 1
ATOM 1736 C C . LEU A 1 220 ? 14.461 -11.18 -5.48 1 98.38 220 LEU A C 1
ATOM 1738 O O . LEU A 1 220 ? 13.516 -11.375 -6.25 1 98.38 220 LEU A O 1
ATOM 1742 N N . ARG A 1 221 ? 15.25 -10.156 -5.516 1 97.56 221 ARG A N 1
ATOM 1743 C CA . ARG A 1 221 ? 15.07 -9.148 -6.562 1 97.56 221 ARG A CA 1
ATOM 1744 C C . ARG A 1 221 ? 15.156 -9.781 -7.945 1 97.56 221 ARG A C 1
ATOM 1746 O O . ARG A 1 221 ? 14.305 -9.539 -8.805 1 97.56 221 ARG A O 1
ATOM 1753 N N . GLY A 1 222 ? 16.219 -10.586 -8.164 1 96.19 222 GLY A N 1
ATOM 1754 C CA . GLY A 1 222 ? 16.375 -11.266 -9.438 1 96.19 222 GLY A CA 1
ATOM 1755 C C . GLY A 1 222 ? 15.195 -12.148 -9.789 1 96.19 222 GLY A C 1
ATOM 1756 O O . GLY A 1 222 ? 14.719 -12.133 -10.93 1 96.19 222 GLY A O 1
ATOM 1757 N N . HIS A 1 223 ? 14.68 -12.867 -8.836 1 94.88 223 HIS A N 1
ATOM 1758 C CA . HIS A 1 223 ? 13.555 -13.781 -9.016 1 94.88 223 HIS A CA 1
ATOM 1759 C C . HIS A 1 223 ? 12.297 -13.023 -9.43 1 94.88 223 HIS A C 1
ATOM 1761 O O . HIS A 1 223 ? 11.625 -13.398 -10.391 1 94.88 223 HIS A O 1
ATOM 1767 N N . VAL A 1 224 ? 12 -11.914 -8.727 1 94.62 224 VAL A N 1
ATOM 1768 C CA . VAL A 1 224 ? 10.781 -11.156 -8.984 1 94.62 224 VAL A CA 1
ATOM 1769 C C . VAL A 1 224 ? 10.914 -10.398 -10.305 1 94.62 224 VAL A C 1
ATOM 1771 O O . VAL A 1 224 ? 9.953 -10.289 -11.062 1 94.62 224 VAL A O 1
ATOM 1774 N N . GLU A 1 225 ? 12.094 -9.906 -10.578 1 92.62 225 GLU A N 1
ATOM 1775 C CA . GLU A 1 225 ? 12.312 -9.172 -11.828 1 92.62 225 GLU A CA 1
ATOM 1776 C C . GLU A 1 225 ? 12.188 -10.094 -13.039 1 92.62 225 GLU A C 1
ATOM 1778 O O . GLU A 1 225 ? 11.719 -9.672 -14.094 1 92.62 225 GLU A O 1
ATOM 1783 N N . MET A 1 226 ? 12.617 -11.312 -12.883 1 88.19 226 MET A N 1
ATOM 1784 C CA . MET A 1 226 ? 12.43 -12.289 -13.953 1 88.19 226 MET A CA 1
ATOM 1785 C C . MET A 1 226 ? 10.945 -12.531 -14.211 1 88.19 226 MET A C 1
ATOM 1787 O O . MET A 1 226 ? 10.516 -12.625 -15.367 1 88.19 226 MET A O 1
ATOM 1791 N N . SER A 1 227 ? 10.195 -12.688 -13.125 1 84.88 227 SER A N 1
ATOM 1792 C CA . SER A 1 227 ? 8.75 -12.836 -13.258 1 84.88 227 SER A CA 1
ATOM 1793 C C . SER A 1 227 ? 8.125 -11.625 -13.945 1 84.88 227 SER A C 1
ATOM 1795 O O . SER A 1 227 ? 7.25 -11.766 -14.805 1 84.88 227 SER A O 1
ATOM 1797 N N . LYS A 1 228 ? 8.602 -10.453 -13.523 1 87.5 228 LYS A N 1
ATOM 1798 C CA . LYS A 1 228 ? 8.148 -9.211 -14.133 1 87.5 228 LYS A CA 1
ATOM 1799 C C . LYS A 1 228 ? 8.406 -9.211 -15.641 1 87.5 228 LYS A C 1
ATOM 1801 O O . LYS A 1 228 ? 7.535 -8.82 -16.422 1 87.5 228 LYS A O 1
ATOM 1806 N N . ALA A 1 229 ? 9.539 -9.672 -16.078 1 85.75 229 ALA A N 1
ATOM 1807 C CA . ALA A 1 229 ? 9.914 -9.719 -17.484 1 85.75 229 ALA A CA 1
ATOM 1808 C C . ALA A 1 229 ? 9.016 -10.672 -18.266 1 85.75 229 ALA A C 1
ATOM 1810 O O . ALA A 1 229 ? 8.711 -10.438 -19.438 1 85.75 229 ALA A O 1
ATOM 1811 N N . GLU A 1 230 ? 8.594 -11.727 -17.625 1 80.56 230 GLU A N 1
ATOM 1812 C CA . GLU A 1 230 ? 7.719 -12.695 -18.281 1 80.56 230 GLU A CA 1
ATOM 1813 C C . GLU A 1 230 ? 6.332 -12.109 -18.547 1 80.56 230 GLU A C 1
ATOM 1815 O O . GLU A 1 230 ? 5.695 -12.43 -19.547 1 80.56 230 GLU A O 1
ATOM 1820 N N . VAL A 1 231 ? 5.949 -11.305 -17.641 1 75.81 231 VAL A N 1
ATOM 1821 C CA . VAL A 1 231 ? 4.641 -10.672 -17.766 1 75.81 231 VAL A CA 1
ATOM 1822 C C . VAL A 1 231 ? 4.621 -9.773 -19 1 75.81 231 VAL A C 1
ATOM 1824 O O . VAL A 1 231 ? 3.594 -9.641 -19.672 1 75.81 231 VAL A O 1
ATOM 1827 N N . ARG A 1 232 ? 5.758 -9.195 -19.344 1 77.5 232 ARG A N 1
ATOM 1828 C CA . ARG A 1 232 ? 5.863 -8.305 -20.484 1 77.5 232 ARG A CA 1
ATOM 1829 C C . ARG A 1 232 ? 5.664 -9.062 -21.797 1 77.5 232 ARG A C 1
ATOM 1831 O O . ARG A 1 232 ? 5.395 -8.461 -22.828 1 77.5 232 ARG A O 1
ATOM 1838 N N . LYS A 1 233 ? 5.789 -10.336 -21.672 1 78.12 233 LYS A N 1
ATOM 1839 C CA . LYS A 1 233 ? 5.672 -11.156 -22.859 1 78.12 233 LYS A CA 1
ATOM 1840 C C . LYS A 1 233 ? 4.238 -11.625 -23.078 1 78.12 233 LYS A C 1
ATOM 1842 O O . LYS A 1 233 ? 3.93 -12.273 -24.078 1 78.12 233 LYS A O 1
ATOM 1847 N N . ILE A 1 234 ? 3.473 -11.258 -22.109 1 73.62 234 ILE A N 1
ATOM 1848 C CA . ILE A 1 234 ? 2.1 -11.742 -22.188 1 73.62 234 ILE A CA 1
ATOM 1849 C C . ILE A 1 234 ? 1.354 -11.039 -23.312 1 73.62 234 ILE A C 1
ATOM 1851 O O . ILE A 1 234 ? 1.438 -9.812 -23.453 1 73.62 234 ILE A O 1
ATOM 1855 N N . THR A 1 235 ? 0.762 -11.82 -24.188 1 66.56 235 THR A N 1
ATOM 1856 C CA . THR A 1 235 ? -0.02 -11.312 -25.312 1 66.56 235 THR A CA 1
ATOM 1857 C C . THR A 1 235 ? -1.51 -11.547 -25.078 1 66.56 235 THR A C 1
ATOM 1859 O O . THR A 1 235 ? -1.893 -12.344 -24.219 1 66.56 235 THR A O 1
ATOM 1862 N N . LEU A 1 236 ? -2.203 -10.773 -25.766 1 65.94 236 LEU A N 1
ATOM 1863 C CA . LEU A 1 236 ? -3.648 -10.969 -25.719 1 65.94 236 LEU A CA 1
ATOM 1864 C C . LEU A 1 236 ? -4.008 -12.406 -26.109 1 65.94 236 LEU A C 1
ATOM 1866 O O . LEU A 1 236 ? -4.965 -12.969 -25.578 1 65.94 236 LEU A O 1
ATOM 1870 N N . HIS A 1 237 ? -3.229 -12.93 -27.078 1 67.88 237 HIS A N 1
ATOM 1871 C CA . HIS A 1 237 ? -3.451 -14.312 -27.484 1 67.88 237 HIS A CA 1
ATOM 1872 C C . HIS A 1 237 ? -3.289 -15.266 -26.312 1 67.88 237 HIS A C 1
ATOM 1874 O O . HIS A 1 237 ? -4.094 -16.188 -26.141 1 67.88 237 HIS A O 1
ATOM 1880 N N . MET A 1 238 ? -2.4 -14.945 -25.484 1 69.44 238 MET A N 1
ATOM 1881 C CA . MET A 1 238 ? -2.152 -15.797 -24.328 1 69.44 238 MET A CA 1
ATOM 1882 C C . MET A 1 238 ? -3.316 -15.734 -23.344 1 69.44 238 MET A C 1
ATOM 1884 O O . MET A 1 238 ? -3.682 -16.734 -22.75 1 69.44 238 MET A O 1
ATOM 1888 N N . LEU A 1 239 ? -3.871 -14.617 -23.297 1 69.88 239 LEU A N 1
ATOM 1889 C CA . LEU A 1 239 ? -5.012 -14.43 -22.406 1 69.88 239 LEU A CA 1
ATOM 1890 C C . LEU A 1 239 ? -6.223 -15.219 -22.906 1 69.88 239 LEU A C 1
ATOM 1892 O O . LEU A 1 239 ? -6.938 -15.828 -22.109 1 69.88 239 LEU A O 1
ATOM 1896 N N . HIS A 1 240 ? -6.32 -15.227 -24.156 1 71.25 240 HIS A N 1
ATOM 1897 C CA . HIS A 1 240 ? -7.441 -15.945 -24.734 1 71.25 240 HIS A CA 1
ATOM 1898 C C . HIS A 1 240 ? -7.277 -17.453 -24.578 1 71.25 240 HIS A C 1
ATOM 1900 O O . HIS A 1 240 ? -8.25 -18.156 -24.297 1 71.25 240 HIS A O 1
ATOM 1906 N N . VAL A 1 241 ? -6.125 -17.875 -24.719 1 71.94 241 VAL A N 1
ATOM 1907 C CA . VAL A 1 241 ? -5.84 -19.312 -24.578 1 71.94 241 VAL A CA 1
ATOM 1908 C C . VAL A 1 241 ? -6.105 -19.75 -23.141 1 71.94 241 VAL A C 1
ATOM 1910 O O . VAL A 1 241 ? -6.656 -20.828 -22.906 1 71.94 241 VAL A O 1
ATOM 1913 N N . ALA A 1 242 ? -5.711 -18.906 -22.25 1 67.5 242 ALA A N 1
ATOM 1914 C CA . ALA A 1 242 ? -5.922 -19.203 -20.828 1 67.5 242 ALA A CA 1
ATOM 1915 C C . ALA A 1 242 ? -7.406 -19.312 -20.516 1 67.5 242 ALA A C 1
ATOM 1917 O O . ALA A 1 242 ? -7.812 -20.141 -19.703 1 67.5 242 ALA A O 1
ATOM 1918 N N . ARG A 1 243 ? -8.141 -18.469 -21.109 1 68.69 243 ARG A N 1
ATOM 1919 C CA . ARG A 1 243 ? -9.586 -18.484 -20.922 1 68.69 243 ARG A CA 1
ATOM 1920 C C . ARG A 1 243 ? -10.172 -19.828 -21.344 1 68.69 243 ARG A C 1
ATOM 1922 O O . ARG A 1 243 ? -11.07 -20.359 -20.688 1 68.69 243 ARG A O 1
ATOM 1929 N N . GLU A 1 244 ? -9.625 -20.312 -22.406 1 68.38 244 GLU A N 1
ATOM 1930 C CA . GLU A 1 244 ? -10.133 -21.562 -22.953 1 68.38 244 GLU A CA 1
ATOM 1931 C C . GLU A 1 244 ? -9.727 -22.75 -22.094 1 68.38 244 GLU A C 1
ATOM 1933 O O . GLU A 1 244 ? -10.391 -23.781 -22.094 1 68.38 244 GLU A O 1
ATOM 1938 N N . GLY A 1 245 ? -8.617 -22.578 -21.344 1 60.78 245 GLY A N 1
ATOM 1939 C CA . GLY A 1 245 ? -8.133 -23.672 -20.5 1 60.78 245 GLY A CA 1
ATOM 1940 C C . GLY A 1 245 ? -8.711 -23.641 -19.094 1 60.78 245 GLY A C 1
ATOM 1941 O O . GLY A 1 245 ? -8.477 -24.562 -18.312 1 60.78 245 GLY A O 1
ATOM 1942 N N . SER A 1 246 ? -9.234 -22.5 -18.641 1 55.69 246 SER A N 1
ATOM 1943 C CA . SER A 1 246 ? -9.844 -22.406 -17.328 1 55.69 246 SER A CA 1
ATOM 1944 C C . SER A 1 246 ? -11.281 -22.922 -17.344 1 55.69 246 SER A C 1
ATOM 1946 O O . SER A 1 246 ? -11.961 -22.828 -18.359 1 55.69 246 SER A O 1
ATOM 1948 N N . MET B 1 1 ? 6.484 66.688 -22.016 1 28.66 1 MET B N 1
ATOM 1949 C CA . MET B 1 1 ? 5.172 66.062 -22.109 1 28.66 1 MET B CA 1
ATOM 1950 C C . MET B 1 1 ? 5.215 64.625 -21.578 1 28.66 1 MET B C 1
ATOM 1952 O O . MET B 1 1 ? 6.074 63.812 -21.969 1 28.66 1 MET B O 1
ATOM 1956 N N . PRO B 1 2 ? 4.77 64.312 -20.297 1 28.55 2 PRO B N 1
ATOM 1957 C CA . PRO B 1 2 ? 4.98 63.125 -19.516 1 28.55 2 PRO B CA 1
ATOM 1958 C C . PRO B 1 2 ? 4.266 61.906 -20.094 1 28.55 2 PRO B C 1
ATOM 1960 O O . PRO B 1 2 ? 3.174 62.031 -20.656 1 28.55 2 PRO B O 1
ATOM 1963 N N . ARG B 1 3 ? 5.121 61.062 -20.812 1 34 3 ARG B N 1
ATOM 1964 C CA . ARG B 1 3 ? 4.688 59.844 -21.438 1 34 3 ARG B CA 1
ATOM 1965 C C . ARG B 1 3 ? 3.873 58.969 -20.484 1 34 3 ARG B C 1
ATOM 1967 O O . ARG B 1 3 ? 4.285 58.781 -19.328 1 34 3 ARG B O 1
ATOM 1974 N N . ASP B 1 4 ? 2.568 59.125 -20.641 1 32.28 4 ASP B N 1
ATOM 1975 C CA . ASP B 1 4 ? 1.517 58.5 -19.844 1 32.28 4 ASP B CA 1
ATOM 1976 C C . ASP B 1 4 ? 1.732 56.969 -19.734 1 32.28 4 ASP B C 1
ATOM 1978 O O . ASP B 1 4 ? 1.747 56.281 -20.75 1 32.28 4 ASP B O 1
ATOM 1982 N N . LEU B 1 5 ? 2.654 56.594 -18.875 1 37.31 5 LEU B N 1
ATOM 1983 C CA . LEU B 1 5 ? 3.082 55.219 -18.562 1 37.31 5 LEU B CA 1
ATOM 1984 C C . LEU B 1 5 ? 1.898 54.375 -18.125 1 37.31 5 LEU B C 1
ATOM 1986 O O . LEU B 1 5 ? 2.084 53.281 -17.547 1 37.31 5 LEU B O 1
ATOM 1990 N N . SER B 1 6 ? 0.688 54.906 -18.359 1 34.72 6 SER B N 1
ATOM 1991 C CA . SER B 1 6 ? -0.392 54.219 -17.641 1 34.72 6 SER B CA 1
ATOM 1992 C C . SER B 1 6 ? -0.656 52.844 -18.234 1 34.72 6 SER B C 1
ATOM 1994 O O . SER B 1 6 ? -1.741 52.281 -18.047 1 34.72 6 SER B O 1
ATOM 1996 N N . GLY B 1 7 ? 0.139 52.469 -19.188 1 32.34 7 GLY B N 1
ATOM 1997 C CA . GLY B 1 7 ? -0.363 51.281 -19.891 1 32.34 7 GLY B CA 1
ATOM 1998 C C . GLY B 1 7 ? -0.481 50.062 -19 1 32.34 7 GLY B C 1
ATOM 1999 O O . GLY B 1 7 ? 0.248 49.094 -19.172 1 32.34 7 GLY B O 1
ATOM 2000 N N . MET B 1 8 ? -0.805 50.375 -17.719 1 28.39 8 MET B N 1
ATOM 2001 C CA . MET B 1 8 ? -0.818 49.188 -16.859 1 28.39 8 MET B CA 1
ATOM 2002 C C . MET B 1 8 ? -1.717 48.094 -17.453 1 28.39 8 MET B C 1
ATOM 2004 O O . MET B 1 8 ? -2.895 48.344 -17.719 1 28.39 8 MET B O 1
ATOM 2008 N N . ARG B 1 9 ? -1.043 47.312 -18.281 1 34.16 9 ARG B N 1
ATOM 2009 C CA . ARG B 1 9 ? -1.691 46.125 -18.859 1 34.16 9 ARG B CA 1
ATOM 2010 C C . ARG B 1 9 ? -2.652 45.5 -17.859 1 34.16 9 ARG B C 1
ATOM 2012 O O . ARG B 1 9 ? -2.393 45.469 -16.656 1 34.16 9 ARG B O 1
ATOM 2019 N N . ASP B 1 10 ? -3.859 45.531 -18.25 1 30.48 10 ASP B N 1
ATOM 2020 C CA . ASP B 1 10 ? -4.988 44.906 -17.578 1 30.48 10 ASP B CA 1
ATOM 2021 C C . ASP B 1 10 ? -4.621 43.5 -17.047 1 30.48 10 ASP B C 1
ATOM 2023 O O . ASP B 1 10 ? -3.787 42.812 -17.641 1 30.48 10 ASP B O 1
ATOM 2027 N N . PRO B 1 11 ? -4.672 43.375 -15.711 1 29.89 11 PRO B N 1
ATOM 2028 C CA . PRO B 1 11 ? -4.391 42.031 -15.141 1 29.89 11 PRO B CA 1
ATOM 2029 C C . PRO B 1 11 ? -5 40.906 -15.961 1 29.89 11 PRO B C 1
ATOM 2031 O O . PRO B 1 11 ? -6.035 41.094 -16.609 1 29.89 11 PRO B O 1
ATOM 2034 N N . VAL B 1 12 ? -4.086 40.219 -16.641 1 31.31 12 VAL B N 1
ATOM 2035 C CA . VAL B 1 12 ? -4.477 39.031 -17.344 1 31.31 12 VAL B CA 1
ATOM 2036 C C . VAL B 1 12 ? -5.57 38.281 -16.578 1 31.31 12 VAL B C 1
ATOM 2038 O O . VAL B 1 12 ? -5.418 38 -15.383 1 31.31 12 VAL B O 1
ATOM 2041 N N . SER B 1 13 ? -6.797 38.688 -16.828 1 31.61 13 SER B N 1
ATOM 2042 C CA . SER B 1 13 ? -7.934 37.969 -16.312 1 31.61 13 SER B CA 1
ATOM 2043 C C . SER B 1 13 ? -7.73 36.438 -16.453 1 31.61 13 SER B C 1
ATOM 2045 O O . SER B 1 13 ? -7.484 35.969 -17.562 1 31.61 13 SER B O 1
ATOM 2047 N N . ILE B 1 14 ? -7.066 35.938 -15.477 1 32.09 14 ILE B N 1
ATOM 2048 C CA . ILE B 1 14 ? -6.945 34.5 -15.414 1 32.09 14 ILE B CA 1
ATOM 2049 C C . ILE B 1 14 ? -8.242 33.844 -15.891 1 32.09 14 ILE B C 1
ATOM 2051 O O . ILE B 1 14 ? -9.328 34.188 -15.43 1 32.09 14 ILE B O 1
ATOM 2055 N N . SER B 1 15 ? -8.297 33.438 -17.156 1 31.84 15 SER B N 1
ATOM 2056 C CA . SER B 1 15 ? -9.445 32.875 -17.844 1 31.84 15 SER B CA 1
ATOM 2057 C C . SER B 1 15 ? -10.156 31.828 -16.969 1 31.84 15 SER B C 1
ATOM 2059 O O . SER B 1 15 ? -9.508 31.094 -16.219 1 31.84 15 SER B O 1
ATOM 2061 N N . PRO B 1 16 ? -11.477 31.938 -16.703 1 30.64 16 PRO B N 1
ATOM 2062 C CA . PRO B 1 16 ? -12.352 31.031 -15.93 1 30.64 16 PRO B CA 1
ATOM 2063 C C . PRO B 1 16 ? -12.164 29.562 -16.312 1 30.64 16 PRO B C 1
ATOM 2065 O O . PRO B 1 16 ? -12.805 28.688 -15.719 1 30.64 16 PRO B O 1
ATOM 2068 N N . ALA B 1 17 ? -11.664 29.312 -17.438 1 32.03 17 ALA B N 1
ATOM 2069 C CA . ALA B 1 17 ? -11.719 27.953 -17.953 1 32.03 17 ALA B CA 1
ATOM 2070 C C . ALA B 1 17 ? -11 26.984 -17.016 1 32.03 17 ALA B C 1
ATOM 2072 O O . ALA B 1 17 ? -11.031 25.766 -17.219 1 32.03 17 ALA B O 1
ATOM 2073 N N . LEU B 1 18 ? -9.969 27.531 -16.531 1 30.06 18 LEU B N 1
ATOM 2074 C CA . LEU B 1 18 ? -9.273 26.562 -15.695 1 30.06 18 LEU B CA 1
ATOM 2075 C C . LEU B 1 18 ? -10.148 26.125 -14.523 1 30.06 18 LEU B C 1
ATOM 2077 O O . LEU B 1 18 ? -9.641 25.781 -13.461 1 30.06 18 LEU B O 1
ATOM 2081 N N . ARG B 1 19 ? -11.344 26.594 -14.578 1 29.61 19 ARG B N 1
ATOM 2082 C CA . ARG B 1 19 ? -12.188 26.125 -13.484 1 29.61 19 ARG B CA 1
ATOM 2083 C C . ARG B 1 19 ? -12.031 24.625 -13.289 1 29.61 19 ARG B C 1
ATOM 2085 O O . ARG B 1 19 ? -11.992 23.859 -14.258 1 29.61 19 ARG B O 1
ATOM 2092 N N . GLN B 1 20 ? -11.289 24.359 -12.25 1 31.56 20 GLN B N 1
ATOM 2093 C CA . GLN B 1 20 ? -11.062 22.969 -11.852 1 31.56 20 GLN B CA 1
ATOM 2094 C C . GLN B 1 20 ? -12.219 22.078 -12.289 1 31.56 20 GLN B C 1
ATOM 2096 O O . GLN B 1 20 ? -13.391 22.469 -12.18 1 31.56 20 GLN B O 1
ATOM 2101 N N . ALA B 1 21 ? -12.086 21.375 -13.344 1 34.97 21 ALA B N 1
ATOM 2102 C CA . ALA B 1 21 ? -13.172 20.469 -13.703 1 34.97 21 ALA B CA 1
ATOM 2103 C C . ALA B 1 21 ? -14.062 20.156 -12.508 1 34.97 21 ALA B C 1
ATOM 2105 O O . ALA B 1 21 ? -13.57 19.969 -11.391 1 34.97 21 ALA B O 1
ATOM 2106 N N . PRO B 1 22 ? -15.242 20.641 -12.422 1 32.53 22 PRO B N 1
ATOM 2107 C CA . PRO B 1 22 ? -16.047 20.328 -11.242 1 32.53 22 PRO B CA 1
ATOM 2108 C C . PRO B 1 22 ? -15.695 18.984 -10.625 1 32.53 22 PRO B C 1
ATOM 2110 O O . PRO B 1 22 ? -15.383 18.031 -11.352 1 32.53 22 PRO B O 1
ATOM 2113 N N . VAL B 1 23 ? -14.867 18.812 -9.617 1 36.41 23 VAL B N 1
ATOM 2114 C CA . VAL B 1 23 ? -14.859 17.562 -8.867 1 36.41 23 VAL B CA 1
ATOM 2115 C C . VAL B 1 23 ? -16.156 16.797 -9.117 1 36.41 23 VAL B C 1
ATOM 2117 O O . VAL B 1 23 ? -17.25 17.312 -8.875 1 36.41 23 VAL B O 1
ATOM 2120 N N . LEU B 1 24 ? -16.469 16.344 -10.242 1 39.56 24 LEU B N 1
ATOM 2121 C CA . LEU B 1 24 ? -17.703 15.578 -10.352 1 39.56 24 LEU B CA 1
ATOM 2122 C C . LEU B 1 24 ? -18.25 15.219 -8.977 1 39.56 24 LEU B C 1
ATOM 2124 O O . LEU B 1 24 ? -17.5 14.734 -8.117 1 39.56 24 LEU B O 1
ATOM 2128 N N . ALA B 1 25 ? -19.016 15.891 -8.25 1 46.06 25 ALA B N 1
ATOM 2129 C CA . ALA B 1 25 ? -19.766 15.75 -7.004 1 46.06 25 ALA B CA 1
ATOM 2130 C C . ALA B 1 25 ? -19.984 14.273 -6.66 1 46.06 25 ALA B C 1
ATOM 2132 O O . ALA B 1 25 ? -20.703 13.57 -7.367 1 46.06 25 ALA B O 1
ATOM 2133 N N . GLY B 1 26 ? -18.891 13.492 -6.309 1 57.09 26 GLY B N 1
ATOM 2134 C CA . GLY B 1 26 ? -19.125 12.117 -5.914 1 57.09 26 GLY B CA 1
ATOM 2135 C C . GLY B 1 26 ? -20.531 11.867 -5.41 1 57.09 26 GLY B C 1
ATOM 2136 O O . GLY B 1 26 ? -21.297 12.812 -5.191 1 57.09 26 GLY B O 1
ATOM 2137 N N . SER B 1 27 ? -20.922 10.656 -5.508 1 76.19 27 SER B N 1
ATOM 2138 C CA . SER B 1 27 ? -22.188 10.242 -4.934 1 76.19 27 SER B CA 1
ATOM 2139 C C . SER B 1 27 ? -22.375 10.805 -3.529 1 76.19 27 SER B C 1
ATOM 2141 O O . SER B 1 27 ? -21.422 11.289 -2.92 1 76.19 27 SER B O 1
ATOM 2143 N N . LEU B 1 28 ? -23.516 11.242 -3.268 1 82 28 LEU B N 1
ATOM 2144 C CA . LEU B 1 28 ? -23.828 11.641 -1.9 1 82 28 LEU B CA 1
ATOM 2145 C C . LEU B 1 28 ? -23.031 10.812 -0.895 1 82 28 LEU B C 1
ATOM 2147 O O . LEU B 1 28 ? -22.578 11.336 0.126 1 82 28 LEU B O 1
ATOM 2151 N N . ALA B 1 29 ? -22.766 9.656 -1.312 1 85.75 29 ALA B N 1
ATOM 2152 C CA . ALA B 1 29 ? -21.969 8.758 -0.466 1 85.75 29 ALA B CA 1
ATOM 2153 C C . ALA B 1 29 ? -20.531 9.234 -0.367 1 85.75 29 ALA B C 1
ATOM 2155 O O . ALA B 1 29 ? -19.922 9.18 0.707 1 85.75 29 ALA B O 1
ATOM 2156 N N . ASP B 1 30 ? -20 9.781 -1.431 1 87.75 30 ASP B N 1
ATOM 2157 C CA . ASP B 1 30 ? -18.625 10.289 -1.453 1 87.75 30 ASP B CA 1
ATOM 2158 C C . ASP B 1 30 ? -18.484 11.539 -0.591 1 87.75 30 ASP B C 1
ATOM 2160 O O . ASP B 1 30 ? -17.5 11.711 0.116 1 87.75 30 ASP B O 1
ATOM 2164 N N . GLN B 1 31 ? -19.469 12.297 -0.685 1 90.69 31 GLN B N 1
ATOM 2165 C CA . GLN B 1 31 ? -19.469 13.516 0.107 1 90.69 31 GLN B CA 1
ATOM 2166 C C . GLN B 1 31 ? -19.531 13.211 1.6 1 90.69 31 GLN B C 1
ATOM 2168 O O . GLN B 1 31 ? -18.812 13.805 2.396 1 90.69 31 GLN B O 1
ATOM 2173 N N . VAL B 1 32 ? -20.453 12.344 1.904 1 92.19 32 VAL B N 1
ATOM 2174 C CA . VAL B 1 32 ? -20.609 11.945 3.301 1 92.19 32 VAL B CA 1
ATOM 2175 C C . VAL B 1 32 ? -19.297 11.336 3.807 1 92.19 32 VAL B C 1
ATOM 2177 O O . VAL B 1 32 ? -18.844 11.672 4.902 1 92.19 32 VAL B O 1
ATOM 2180 N N . TYR B 1 33 ? -18.734 10.492 2.98 1 92.62 33 TYR B N 1
ATOM 2181 C CA . TYR B 1 33 ? -17.438 9.883 3.297 1 92.62 33 TYR B CA 1
ATOM 2182 C C . TYR B 1 33 ? -16.406 10.945 3.627 1 92.62 33 TYR B C 1
ATOM 2184 O O . TYR B 1 33 ? -15.742 10.883 4.664 1 92.62 33 TYR B O 1
ATOM 2192 N N . GLN B 1 34 ? -16.281 11.922 2.834 1 91.62 34 GLN B N 1
ATOM 2193 C CA . GLN B 1 34 ? -15.281 12.969 3.008 1 91.62 34 GLN B CA 1
ATOM 2194 C C . GLN B 1 34 ? -15.562 13.805 4.254 1 91.62 34 GLN B C 1
ATOM 2196 O O . GLN B 1 34 ? -14.633 14.164 4.988 1 91.62 34 GLN B O 1
ATOM 2201 N N . ARG B 1 35 ? -16.766 14.102 4.473 1 91.81 35 ARG B N 1
ATOM 2202 C CA . ARG B 1 35 ? -17.141 14.914 5.625 1 91.81 35 ARG B CA 1
ATOM 2203 C C . ARG B 1 35 ? -16.812 14.195 6.93 1 91.81 35 ARG B C 1
ATOM 2205 O O . ARG B 1 35 ? -16.266 14.789 7.855 1 91.81 35 ARG B O 1
ATOM 2212 N N . ILE B 1 36 ? -17.172 12.938 6.996 1 91.88 36 ILE B N 1
ATOM 2213 C CA . ILE B 1 36 ? -16.875 12.164 8.203 1 91.88 36 ILE B CA 1
ATOM 2214 C C . ILE B 1 36 ? -15.367 12.055 8.391 1 91.88 36 ILE B C 1
ATOM 2216 O O . ILE B 1 36 ? -14.867 12.188 9.516 1 91.88 36 ILE B O 1
ATOM 2220 N N . LYS B 1 37 ? -14.68 11.805 7.32 1 90 37 LYS B N 1
ATOM 2221 C CA . LYS B 1 37 ? -13.227 11.719 7.379 1 90 37 LYS B CA 1
ATOM 2222 C C . LYS B 1 37 ? -12.617 13.016 7.91 1 90 37 LYS B C 1
ATOM 2224 O O . LYS B 1 37 ? -11.711 12.992 8.742 1 90 37 LYS B O 1
ATOM 2229 N N . ASP B 1 38 ? -13.164 14.094 7.48 1 86.5 38 ASP B N 1
ATOM 2230 C CA . ASP B 1 38 ? -12.719 15.398 7.957 1 86.5 38 ASP B CA 1
ATOM 2231 C C . ASP B 1 38 ? -12.961 15.547 9.461 1 86.5 38 ASP B C 1
ATOM 2233 O O . ASP B 1 38 ? -12.133 16.109 10.172 1 86.5 38 ASP B O 1
ATOM 2237 N N . GLU B 1 39 ? -14.062 15.086 9.891 1 86.56 39 GLU B N 1
ATOM 2238 C CA . GLU B 1 39 ? -14.367 15.156 11.312 1 86.56 39 GLU B CA 1
ATOM 2239 C C . GLU B 1 39 ? -13.391 14.32 12.125 1 86.56 39 GLU B C 1
ATOM 2241 O O . GLU B 1 39 ? -13.031 14.688 13.25 1 86.56 39 GLU B O 1
ATOM 2246 N N . LEU B 1 40 ? -13.047 13.234 11.578 1 85.12 40 LEU B N 1
ATOM 2247 C CA . LEU B 1 40 ? -12.055 12.383 12.219 1 85.12 40 LEU B CA 1
ATOM 2248 C C . LEU B 1 40 ? -10.703 13.086 12.305 1 85.12 40 LEU B C 1
ATOM 2250 O O . LEU B 1 40 ? -10.07 13.109 13.359 1 85.12 40 LEU B O 1
ATOM 2254 N N . PHE B 1 41 ? -10.383 13.773 11.242 1 79.06 41 PHE B N 1
ATOM 2255 C CA . PHE B 1 41 ? -9.055 14.359 11.141 1 79.06 41 PHE B CA 1
ATOM 2256 C C . PHE B 1 41 ? -8.977 15.664 11.922 1 79.06 41 PHE B C 1
ATOM 2258 O O . PHE B 1 41 ? -7.902 16.062 12.367 1 79.06 41 PHE B O 1
ATOM 2265 N N . ASP B 1 42 ? -10.102 16.266 12.117 1 77.19 42 ASP B N 1
ATOM 2266 C CA . ASP B 1 42 ? -10.156 17.484 12.906 1 77.19 42 ASP B CA 1
ATOM 2267 C C . ASP B 1 42 ? -10.461 17.172 14.375 1 77.19 42 ASP B C 1
ATOM 2269 O O . ASP B 1 42 ? -10.719 18.094 15.164 1 77.19 42 ASP B O 1
ATOM 2273 N N . PHE B 1 43 ? -10.539 15.93 14.727 1 79.5 43 PHE B N 1
ATOM 2274 C CA . PHE B 1 43 ? -10.695 15.414 16.078 1 79.5 43 PHE B CA 1
ATOM 2275 C C . PHE B 1 43 ? -12.07 15.773 16.641 1 79.5 43 PHE B C 1
ATOM 2277 O O . PHE B 1 43 ? -12.258 15.828 17.859 1 79.5 43 PHE B O 1
ATOM 2284 N N . ARG B 1 44 ? -12.969 16.062 15.805 1 82.31 44 ARG B N 1
ATOM 2285 C CA . ARG B 1 44 ? -14.352 16.172 16.266 1 82.31 44 ARG B CA 1
ATOM 2286 C C . ARG B 1 44 ? -14.898 14.82 16.688 1 82.31 44 ARG B C 1
ATOM 2288 O O . ARG B 1 44 ? -15.773 14.742 17.562 1 82.31 44 ARG B O 1
ATOM 2295 N N . LEU B 1 45 ? -14.43 13.844 16.016 1 86.44 45 LEU B N 1
ATOM 2296 C CA . LEU B 1 45 ? -14.594 12.453 16.438 1 86.44 45 LEU B CA 1
ATOM 2297 C C . LEU B 1 45 ? -13.258 11.867 16.891 1 86.44 45 LEU B C 1
ATOM 2299 O O . LEU B 1 45 ? -12.32 11.766 16.094 1 86.44 45 LEU B O 1
ATOM 2303 N N . LEU B 1 46 ? -13.188 11.484 18.172 1 83.19 46 LEU B N 1
ATOM 2304 C CA . LEU B 1 46 ? -11.93 11 18.719 1 83.19 46 LEU B CA 1
ATOM 2305 C C . LEU B 1 46 ? -11.836 9.484 18.625 1 83.19 46 LEU B C 1
ATOM 2307 O O . LEU B 1 46 ? -12.859 8.797 18.594 1 83.19 46 LEU B O 1
ATOM 2311 N N . PRO B 1 47 ? -10.586 9.031 18.594 1 83 47 PRO B N 1
ATOM 2312 C CA . PRO B 1 47 ? -10.422 7.582 18.688 1 83 47 PRO B CA 1
ATOM 2313 C C . PRO B 1 47 ? -11.156 6.977 19.875 1 83 47 PRO B C 1
ATOM 2315 O O . PRO B 1 47 ? -11.016 7.457 21.016 1 83 47 PRO B O 1
ATOM 2318 N N . GLY B 1 48 ? -11.953 5.996 19.578 1 85 48 GLY B N 1
ATOM 2319 C CA . GLY B 1 48 ? -12.703 5.336 20.625 1 85 48 GLY B CA 1
ATOM 2320 C C . GLY B 1 48 ? -14.133 5.828 20.75 1 85 48 GLY B C 1
ATOM 2321 O O . GLY B 1 48 ? -14.969 5.172 21.359 1 85 48 GLY B O 1
ATOM 2322 N N . ASP B 1 49 ? -14.391 7.004 20.172 1 88.25 49 ASP B N 1
ATOM 2323 C CA . ASP B 1 49 ? -15.742 7.547 20.234 1 88.25 49 ASP B CA 1
ATOM 2324 C C . ASP B 1 49 ? -16.75 6.605 19.562 1 88.25 49 ASP B C 1
ATOM 2326 O O . ASP B 1 49 ? -16.422 5.984 18.547 1 88.25 49 ASP B O 1
ATOM 2330 N N . ARG B 1 50 ? -17.922 6.594 20.109 1 91.88 50 ARG B N 1
ATOM 2331 C CA . ARG B 1 50 ? -19.016 5.812 19.531 1 91.88 50 ARG B CA 1
ATOM 2332 C C . ARG B 1 50 ? -20.094 6.723 18.953 1 91.88 50 ARG B C 1
ATOM 2334 O O . ARG B 1 50 ? -20.312 7.828 19.453 1 91.88 50 ARG B O 1
ATOM 2341 N N . PHE B 1 51 ? -20.75 6.27 17.891 1 93.38 51 PHE B N 1
ATOM 2342 C CA . PHE B 1 51 ? -21.812 7.035 17.266 1 93.38 51 PHE B CA 1
ATOM 2343 C C . PHE B 1 51 ? -22.719 6.129 16.438 1 93.38 51 PHE B C 1
ATOM 2345 O O . PHE B 1 51 ? -22.328 5.008 16.094 1 93.38 51 PHE B O 1
ATOM 2352 N N . THR B 1 52 ? -23.891 6.617 16.203 1 93.31 52 THR B N 1
ATOM 2353 C CA . THR B 1 52 ? -24.828 5.84 15.406 1 93.31 52 THR B CA 1
ATOM 2354 C C . THR B 1 52 ? -25.016 6.457 14.023 1 93.31 52 THR B C 1
ATOM 2356 O O . THR B 1 52 ? -24.719 7.633 13.82 1 93.31 52 THR B O 1
ATOM 2359 N N . GLU B 1 53 ? -25.438 5.617 13.102 1 93.44 53 GLU B N 1
ATOM 2360 C CA . GLU B 1 53 ? -25.766 6.109 11.766 1 93.44 53 GLU B CA 1
ATOM 2361 C C . GLU B 1 53 ? -26.828 7.203 11.82 1 93.44 53 GLU B C 1
ATOM 2363 O O . GLU B 1 53 ? -26.766 8.172 11.055 1 93.44 53 GLU B O 1
ATOM 2368 N N . ALA B 1 54 ? -27.766 7.047 12.734 1 92.31 54 ALA B N 1
ATOM 2369 C CA . ALA B 1 54 ? -28.844 8.016 12.891 1 92.31 54 ALA B CA 1
ATOM 2370 C C . ALA B 1 54 ? -28.297 9.375 13.328 1 92.31 54 ALA B C 1
ATOM 2372 O O . ALA B 1 54 ? -28.703 10.414 12.789 1 92.31 54 ALA B O 1
ATOM 2373 N N . GLU B 1 55 ? -27.453 9.391 14.289 1 92.75 55 GLU B N 1
ATOM 2374 C CA . GLU B 1 55 ? -26.828 10.617 14.781 1 92.75 55 GLU B CA 1
ATOM 2375 C C . GLU B 1 55 ? -26.062 11.336 13.664 1 92.75 55 GLU B C 1
ATOM 2377 O O . GLU B 1 55 ? -26.156 12.555 13.531 1 92.75 55 GLU B O 1
ATOM 2382 N N . LEU B 1 56 ? -25.328 10.594 12.883 1 92.75 56 LEU B N 1
ATOM 2383 C CA . LEU B 1 56 ? -24.547 11.164 11.805 1 92.75 56 LEU B CA 1
ATOM 2384 C C . LEU B 1 56 ? -25.438 11.703 10.695 1 92.75 56 LEU B C 1
ATOM 2386 O O . LEU B 1 56 ? -25.172 12.766 10.133 1 92.75 56 LEU B O 1
ATOM 2390 N N . ALA B 1 57 ? -26.453 10.922 10.375 1 93.62 57 ALA B N 1
ATOM 2391 C CA . ALA B 1 57 ? -27.406 11.352 9.359 1 93.62 57 ALA B CA 1
ATOM 2392 C C . ALA B 1 57 ? -28.031 12.695 9.719 1 93.62 57 ALA B C 1
ATOM 2394 O O . ALA B 1 57 ? -28.141 13.586 8.875 1 93.62 57 ALA B O 1
ATOM 2395 N N . LEU B 1 58 ? -28.406 12.82 10.938 1 93.62 58 LEU B N 1
ATOM 2396 C CA . LEU B 1 58 ? -29 14.055 11.438 1 93.62 58 LEU B CA 1
ATOM 2397 C C . LEU B 1 58 ? -28.016 15.211 11.359 1 93.62 58 LEU B C 1
ATOM 2399 O O . LEU B 1 58 ? -28.344 16.297 10.875 1 93.62 58 LEU B O 1
ATOM 2403 N N . ARG B 1 59 ? -26.844 14.961 11.742 1 91.56 59 ARG B N 1
ATOM 2404 C CA . ARG B 1 59 ? -25.812 16 11.797 1 91.56 59 ARG B CA 1
ATOM 2405 C C . ARG B 1 59 ? -25.422 16.453 10.398 1 91.56 59 ARG B C 1
ATOM 2407 O O . ARG B 1 59 ? -25.172 17.641 10.18 1 91.56 59 ARG B O 1
ATOM 2414 N N . LEU B 1 60 ? -25.438 15.531 9.492 1 92.38 60 LEU B N 1
ATOM 2415 C CA . LEU B 1 60 ? -24.953 15.828 8.148 1 92.38 60 LEU B CA 1
ATOM 2416 C C . LEU B 1 60 ? -26.109 16.234 7.234 1 92.38 60 LEU B C 1
ATOM 2418 O O . LEU B 1 60 ? -25.891 16.672 6.105 1 92.38 60 LEU B O 1
ATOM 2422 N N . GLY B 1 61 ? -27.281 16.078 7.668 1 93.56 61 GLY B N 1
ATOM 2423 C CA . GLY B 1 61 ? -28.453 16.469 6.902 1 93.56 61 GLY B CA 1
ATOM 2424 C C . GLY B 1 61 ? -28.719 15.57 5.707 1 93.56 61 GLY B C 1
ATOM 2425 O O . GLY B 1 61 ? -29.062 16.047 4.625 1 93.56 61 GLY B O 1
ATOM 2426 N N . VAL B 1 62 ? -28.422 14.328 5.852 1 93.81 62 VAL B N 1
ATOM 2427 C CA . VAL B 1 62 ? -28.641 13.367 4.777 1 93.81 62 VAL B CA 1
ATOM 2428 C C . VAL B 1 62 ? -29.359 12.141 5.32 1 93.81 62 VAL B C 1
ATOM 2430 O O . VAL B 1 62 ? -29.594 12.023 6.527 1 93.81 62 VAL B O 1
ATOM 2433 N N . SER B 1 63 ? -29.781 11.305 4.395 1 91.06 63 SER B N 1
ATOM 2434 C CA . SER B 1 63 ? -30.422 10.055 4.797 1 91.06 63 SER B CA 1
ATOM 2435 C C . SER B 1 63 ? -29.406 9.039 5.285 1 91.06 63 SER B C 1
ATOM 2437 O O . SER B 1 63 ? -28.188 9.266 5.188 1 91.06 63 SER B O 1
ATOM 2439 N N . ARG B 1 64 ? -29.906 7.891 5.777 1 90.31 64 ARG B N 1
ATOM 2440 C CA . ARG B 1 64 ? -29.031 6.871 6.363 1 90.31 64 ARG B CA 1
ATOM 2441 C C . ARG B 1 64 ? -28.281 6.105 5.277 1 90.31 64 ARG B C 1
ATOM 2443 O O . ARG B 1 64 ? -27.188 5.594 5.52 1 90.31 64 ARG B O 1
ATOM 2450 N N . THR B 1 65 ? -28.828 6.086 4.16 1 86.31 65 THR B N 1
ATOM 2451 C CA . THR B 1 65 ? -28.234 5.285 3.1 1 86.31 65 THR B CA 1
ATOM 2452 C C . THR B 1 65 ? -26.844 5.812 2.736 1 86.31 65 THR B C 1
ATOM 2454 O O . THR B 1 65 ? -25.859 5.078 2.785 1 86.31 65 THR B O 1
ATOM 2457 N N . PRO B 1 66 ? -26.734 7.078 2.391 1 90.44 66 PRO B N 1
ATOM 2458 C CA . PRO B 1 66 ? -25.406 7.578 2.08 1 90.44 66 PRO B CA 1
ATOM 2459 C C . PRO B 1 66 ? -24.453 7.496 3.271 1 90.44 66 PRO B C 1
ATOM 2461 O O . PRO B 1 66 ? -23.25 7.301 3.092 1 90.44 66 PRO B O 1
ATOM 2464 N N . VAL B 1 67 ? -24.953 7.586 4.465 1 92.88 67 VAL B N 1
ATOM 2465 C CA . VAL B 1 67 ? -24.125 7.477 5.672 1 92.88 67 VAL B CA 1
ATOM 2466 C C . VAL B 1 67 ? -23.562 6.062 5.781 1 92.88 67 VAL B C 1
ATOM 2468 O O . VAL B 1 67 ? -22.375 5.883 6.02 1 92.88 67 VAL B O 1
ATOM 2471 N N . ARG B 1 68 ? -24.406 5.148 5.578 1 88.44 68 ARG B N 1
ATOM 2472 C CA . ARG B 1 68 ? -23.984 3.75 5.648 1 88.44 68 ARG B CA 1
ATOM 2473 C C . ARG B 1 68 ? -22.906 3.445 4.613 1 88.44 68 ARG B C 1
ATOM 2475 O O . ARG B 1 68 ? -21.938 2.744 4.91 1 88.44 68 ARG B O 1
ATOM 2482 N N . LEU B 1 69 ? -23.094 4.004 3.48 1 85.56 69 LEU B N 1
ATOM 2483 C CA . LEU B 1 69 ? -22.125 3.77 2.414 1 85.56 69 LEU B CA 1
ATOM 2484 C C . LEU B 1 69 ? -20.797 4.445 2.729 1 85.56 69 LEU B C 1
ATOM 2486 O O . LEU B 1 69 ? -19.734 3.861 2.516 1 85.56 69 LEU B O 1
ATOM 2490 N N . GLY B 1 70 ? -20.906 5.629 3.201 1 90 70 GLY B N 1
ATOM 2491 C CA . GLY B 1 70 ? -19.688 6.328 3.609 1 90 70 GLY B CA 1
ATOM 2492 C C . GLY B 1 70 ? -18.953 5.633 4.734 1 90 70 GLY B C 1
ATOM 2493 O O . GLY B 1 70 ? -17.719 5.527 4.699 1 90 70 GLY B O 1
ATOM 2494 N N . LEU B 1 71 ? -19.719 5.082 5.66 1 91.38 71 LEU B N 1
ATOM 2495 C CA . LEU B 1 71 ? -19.141 4.402 6.809 1 91.38 71 LEU B CA 1
ATOM 2496 C C . LEU B 1 71 ? -18.531 3.062 6.398 1 91.38 71 LEU B C 1
ATOM 2498 O O . LEU B 1 71 ? -17.5 2.645 6.945 1 91.38 71 LEU B O 1
ATOM 2502 N N . ALA B 1 72 ? -19.156 2.43 5.492 1 87.44 72 ALA B N 1
ATOM 2503 C CA . ALA B 1 72 ? -18.609 1.172 4.984 1 87.44 72 ALA B CA 1
ATOM 2504 C C . ALA B 1 72 ? -17.234 1.378 4.367 1 87.44 72 ALA B C 1
ATOM 2506 O O . ALA B 1 72 ? -16.344 0.553 4.551 1 87.44 72 ALA B O 1
ATOM 2507 N N . ARG B 1 73 ? -17.094 2.443 3.662 1 86.81 73 ARG B N 1
ATOM 2508 C CA . ARG B 1 73 ? -15.805 2.771 3.072 1 86.81 73 ARG B CA 1
ATOM 2509 C C . ARG B 1 73 ? -14.773 3.086 4.152 1 86.81 73 ARG B C 1
ATOM 2511 O O . ARG B 1 73 ? -13.648 2.584 4.109 1 86.81 73 ARG B O 1
ATOM 2518 N N . LEU B 1 74 ? -15.195 3.865 5.098 1 91.81 74 LEU B N 1
ATOM 2519 C CA . LEU B 1 74 ? -14.312 4.227 6.199 1 91.81 74 LEU B CA 1
ATOM 2520 C C . LEU B 1 74 ? -13.891 2.994 6.992 1 91.81 74 LEU B C 1
ATOM 2522 O O . LEU B 1 74 ? -12.766 2.92 7.488 1 91.81 74 LEU B O 1
ATOM 2526 N N . GLU B 1 75 ? -14.797 2.072 7.098 1 90.31 75 GLU B N 1
ATOM 2527 C CA . GLU B 1 75 ? -14.5 0.814 7.777 1 90.31 75 GLU B CA 1
ATOM 2528 C C . GLU B 1 75 ? -13.438 0.019 7.035 1 90.31 75 GLU B C 1
ATOM 2530 O O . GLU B 1 75 ? -12.492 -0.49 7.645 1 90.31 75 GLU B O 1
ATOM 2535 N N . ARG B 1 76 ? -13.547 -0.068 5.793 1 83.75 76 ARG B N 1
ATOM 2536 C CA . ARG B 1 76 ? -12.602 -0.807 4.961 1 83.75 76 ARG B CA 1
ATOM 2537 C C . ARG B 1 76 ? -11.211 -0.185 5.027 1 83.75 76 ARG B C 1
ATOM 2539 O O . ARG B 1 76 ? -10.211 -0.896 4.98 1 83.75 76 ARG B O 1
ATOM 2546 N N . GLU B 1 77 ? -11.312 1.103 5.18 1 85.56 77 GLU B N 1
ATOM 2547 C CA . GLU B 1 77 ? -10.047 1.818 5.242 1 85.56 77 GLU B CA 1
ATOM 2548 C C . GLU B 1 77 ? -9.461 1.784 6.656 1 85.56 77 GLU B C 1
ATOM 2550 O O . GLU B 1 77 ? -8.336 2.223 6.875 1 85.56 77 GLU B O 1
ATOM 2555 N N . GLY B 1 78 ? -10.32 1.319 7.617 1 86.38 78 GLY B N 1
ATOM 2556 C CA . GLY B 1 78 ? -9.82 1.077 8.961 1 86.38 78 GLY B CA 1
ATOM 2557 C C . GLY B 1 78 ? -10 2.266 9.883 1 86.38 78 GLY B C 1
ATOM 2558 O O . GLY B 1 78 ? -9.328 2.355 10.922 1 86.38 78 GLY B O 1
ATOM 2559 N N . PHE B 1 79 ? -10.828 3.209 9.562 1 89.69 79 PHE B N 1
ATOM 2560 C CA . PHE B 1 79 ? -10.992 4.402 10.383 1 89.69 79 PHE B CA 1
ATOM 2561 C C . PHE B 1 79 ? -12.07 4.18 11.445 1 89.69 79 PHE B C 1
ATOM 2563 O O . PHE B 1 79 ? -12.023 4.793 12.516 1 89.69 79 PHE B O 1
ATOM 2570 N N . VAL B 1 80 ? -13.109 3.344 11.102 1 93.19 80 VAL B N 1
ATOM 2571 C CA . VAL B 1 80 ? -14.203 3.055 12.031 1 93.19 80 VAL B CA 1
ATOM 2572 C C . VAL B 1 80 ? -14.43 1.548 12.102 1 93.19 80 VAL B C 1
ATOM 2574 O O . VAL B 1 80 ? -13.992 0.803 11.227 1 93.19 80 VAL B O 1
ATOM 2577 N N . LEU B 1 81 ? -14.992 1.084 13.18 1 92.31 81 LEU B N 1
ATOM 2578 C CA . LEU B 1 81 ? -15.352 -0.308 13.422 1 92.31 81 LEU B CA 1
ATOM 2579 C C . LEU B 1 81 ? -16.844 -0.435 13.742 1 92.31 81 LEU B C 1
ATOM 2581 O O . LEU B 1 81 ? -17.422 0.442 14.383 1 92.31 81 LEU B O 1
ATOM 2585 N N . PRO B 1 82 ? -17.375 -1.542 13.219 1 90.94 82 PRO B N 1
ATOM 2586 C CA . PRO B 1 82 ? -18.75 -1.779 13.672 1 90.94 82 PRO B CA 1
ATOM 2587 C C . PRO B 1 82 ? -18.844 -2.049 15.172 1 90.94 82 PRO B C 1
ATOM 2589 O O . PRO B 1 82 ? -17.953 -2.678 15.742 1 90.94 82 PRO B O 1
ATOM 2592 N N . SER B 1 83 ? -19.812 -1.489 15.758 1 88.56 83 SER B N 1
ATOM 2593 C CA . SER B 1 83 ? -20.062 -1.708 17.172 1 88.56 83 SER B CA 1
ATOM 2594 C C . SER B 1 83 ? -21.484 -2.209 17.422 1 88.56 83 SER B C 1
ATOM 2596 O O . SER B 1 83 ? -22.453 -1.575 16.984 1 88.56 83 SER B O 1
ATOM 2598 N N . PRO B 1 84 ? -21.609 -3.459 17.891 1 77.19 84 PRO B N 1
ATOM 2599 C CA . PRO B 1 84 ? -22.938 -4.059 18.078 1 77.19 84 PRO B CA 1
ATOM 2600 C C . PRO B 1 84 ? -23.906 -3.135 18.812 1 77.19 84 PRO B C 1
ATOM 2602 O O . PRO B 1 84 ? -25.078 -3.047 18.438 1 77.19 84 PRO B O 1
ATOM 2605 N N . ARG B 1 85 ? -23.625 -2.527 19.828 1 69.81 85 ARG B N 1
ATOM 2606 C CA . ARG B 1 85 ? -24.594 -1.803 20.656 1 69.81 85 ARG B CA 1
ATOM 2607 C C . ARG B 1 85 ? -24.672 -0.337 20.234 1 69.81 85 ARG B C 1
ATOM 2609 O O . ARG B 1 85 ? -25.641 0.354 20.578 1 69.81 85 ARG B O 1
ATOM 2616 N N . SER B 1 86 ? -23.719 0.11 19.531 1 70.44 86 SER B N 1
ATOM 2617 C CA . SER B 1 86 ? -23.609 1.551 19.328 1 70.44 86 SER B CA 1
ATOM 2618 C C . SER B 1 86 ? -23.453 1.887 17.859 1 70.44 86 SER B C 1
ATOM 2620 O O . SER B 1 86 ? -23.172 3.035 17.5 1 70.44 86 SER B O 1
ATOM 2622 N N . GLY B 1 87 ? -23.656 0.918 17.094 1 89.94 87 GLY B N 1
ATOM 2623 C CA . GLY B 1 87 ? -23.547 1.17 15.664 1 89.94 87 GLY B CA 1
ATOM 2624 C C . GLY B 1 87 ? -22.125 1.132 15.156 1 89.94 87 GLY B C 1
ATOM 2625 O O . GLY B 1 87 ? -21.656 0.094 14.688 1 89.94 87 GLY B O 1
ATOM 2626 N N . TRP B 1 88 ? -21.422 2.406 15.484 1 93.88 88 TRP B N 1
ATOM 2627 C CA . TRP B 1 88 ? -20.062 2.535 14.984 1 93.88 88 TRP B CA 1
ATOM 2628 C C . TRP B 1 88 ? -19.141 3.078 16.062 1 93.88 88 TRP B C 1
ATOM 2630 O O . TRP B 1 88 ? -19.594 3.711 17.016 1 93.88 88 TRP B O 1
ATOM 2640 N N . GLN B 1 89 ? -17.891 2.75 15.992 1 93.44 89 GLN B N 1
ATOM 2641 C CA . GLN B 1 89 ? -16.844 3.293 16.859 1 93.44 89 GLN B CA 1
ATOM 2642 C C . GLN B 1 89 ? -15.641 3.744 16.047 1 93.44 89 GLN B C 1
ATOM 2644 O O . GLN B 1 89 ? -15.234 3.064 15.102 1 93.44 89 GLN B O 1
ATOM 2649 N N . VAL B 1 90 ? -15.18 4.949 16.422 1 90.5 90 VAL B N 1
ATOM 2650 C CA . VAL B 1 90 ? -13.906 5.34 15.836 1 90.5 90 VAL B CA 1
ATOM 2651 C C . VAL B 1 90 ? -12.805 4.395 16.312 1 90.5 90 VAL B C 1
ATOM 2653 O O . VAL B 1 90 ? -12.727 4.07 17.5 1 90.5 90 VAL B O 1
ATOM 2656 N N . ARG B 1 91 ? -12.031 3.914 15.352 1 87.88 91 ARG B N 1
ATOM 2657 C CA . ARG B 1 91 ? -10.945 3.01 15.734 1 87.88 91 ARG B CA 1
ATOM 2658 C C . ARG B 1 91 ? -10.078 3.625 16.828 1 87.88 91 ARG B C 1
ATOM 2660 O O . ARG B 1 91 ? -9.633 4.766 16.703 1 87.88 91 ARG B O 1
ATOM 2667 N N . PRO B 1 92 ? -9.891 2.832 17.938 1 84.06 92 PRO B N 1
ATOM 2668 C CA . PRO B 1 92 ? -9.039 3.354 19 1 84.06 92 PRO B CA 1
ATOM 2669 C C . PRO B 1 92 ? -7.59 3.559 18.562 1 84.06 92 PRO B C 1
ATOM 2671 O O . PRO B 1 92 ? -7.148 2.943 17.578 1 84.06 92 PRO B O 1
ATOM 2674 N N . PHE B 1 93 ? -6.996 4.395 19.297 1 78.81 93 PHE B N 1
ATOM 2675 C CA . PHE B 1 93 ? -5.582 4.648 19.047 1 78.81 93 PHE B CA 1
ATOM 2676 C C . PHE B 1 93 ? -4.758 3.383 19.25 1 78.81 93 PHE B C 1
ATOM 2678 O O . PHE B 1 93 ? -4.852 2.742 20.297 1 78.81 93 PHE B O 1
ATOM 2685 N N . ASP B 1 94 ? -4.176 2.951 18.219 1 83.94 94 ASP B N 1
ATOM 2686 C CA . ASP B 1 94 ? -3.318 1.771 18.219 1 83.94 94 ASP B CA 1
ATOM 2687 C C . ASP B 1 94 ? -1.891 2.129 17.828 1 83.94 94 ASP B C 1
ATOM 2689 O O . ASP B 1 94 ? -1.578 2.221 16.641 1 83.94 94 ASP B O 1
ATOM 2693 N N . PHE B 1 95 ? -1.04 2.264 18.828 1 83.06 95 PHE B N 1
ATOM 2694 C CA . PHE B 1 95 ? 0.316 2.738 18.578 1 83.06 95 PHE B CA 1
ATOM 2695 C C . PHE B 1 95 ? 1.081 1.75 17.703 1 83.06 95 PHE B C 1
ATOM 2697 O O . PHE B 1 95 ? 1.892 2.152 16.875 1 83.06 95 PHE B O 1
ATOM 2704 N N . GLU B 1 96 ? 0.794 0.482 17.875 1 88.31 96 GLU B N 1
ATOM 2705 C CA . GLU B 1 96 ? 1.481 -0.521 17.062 1 88.31 96 GLU B CA 1
ATOM 2706 C C . GLU B 1 96 ? 1.133 -0.372 15.594 1 88.31 96 GLU B C 1
ATOM 2708 O O . GLU B 1 96 ? 1.999 -0.513 14.727 1 88.31 96 GLU B O 1
ATOM 2713 N N . ARG B 1 97 ? -0.082 -0.116 15.375 1 89.5 97 ARG B N 1
ATOM 2714 C CA . ARG B 1 97 ? -0.517 0.086 13.992 1 89.5 97 ARG B CA 1
ATOM 2715 C C . ARG B 1 97 ? 0.133 1.327 13.391 1 89.5 97 ARG B C 1
ATOM 2717 O O . ARG B 1 97 ? 0.603 1.298 12.25 1 89.5 97 ARG B O 1
ATOM 2724 N N . PHE B 1 98 ? 0.179 2.33 14.156 1 88.94 98 PHE B N 1
ATOM 2725 C CA . PHE B 1 98 ? 0.779 3.566 13.664 1 88.94 98 PHE B CA 1
ATOM 2726 C C . PHE B 1 98 ? 2.27 3.383 13.414 1 88.94 98 PHE B C 1
ATOM 2728 O O . PHE B 1 98 ? 2.797 3.857 12.406 1 88.94 98 PHE B O 1
ATOM 2735 N N . GLU B 1 99 ? 2.875 2.717 14.32 1 92.06 99 GLU B N 1
ATOM 2736 C CA . GLU B 1 99 ? 4.297 2.439 14.133 1 92.06 99 GLU B CA 1
ATOM 2737 C C . GLU B 1 99 ? 4.539 1.643 12.859 1 92.06 99 GLU B C 1
ATOM 2739 O O . GLU B 1 99 ? 5.48 1.928 12.109 1 92.06 99 GLU B O 1
ATOM 2744 N N . ALA B 1 100 ? 3.705 0.713 12.648 1 95.12 100 ALA B N 1
ATOM 2745 C CA . ALA B 1 100 ? 3.811 -0.098 11.438 1 95.12 100 ALA B CA 1
ATOM 2746 C C . ALA B 1 100 ? 3.639 0.758 10.188 1 95.12 100 ALA B C 1
ATOM 2748 O O . ALA B 1 100 ? 4.352 0.572 9.195 1 95.12 100 ALA B O 1
ATOM 2749 N N . LEU B 1 101 ? 2.709 1.633 10.227 1 96 101 LEU B N 1
ATOM 2750 C CA . LEU B 1 101 ? 2.459 2.518 9.094 1 96 101 LEU B CA 1
ATOM 2751 C C . LEU B 1 101 ? 3.648 3.439 8.852 1 96 101 LEU B C 1
ATOM 2753 O O . LEU B 1 101 ? 4.023 3.688 7.699 1 96 101 LEU B O 1
ATOM 2757 N N . TYR B 1 102 ? 4.273 3.947 9.922 1 95.56 102 TYR B N 1
ATOM 2758 C CA . TYR B 1 102 ? 5.465 4.781 9.781 1 95.56 102 TYR B CA 1
ATOM 2759 C C . TYR B 1 102 ? 6.609 3.996 9.148 1 95.56 102 TYR B C 1
ATOM 2761 O O . TYR B 1 102 ? 7.352 4.523 8.32 1 95.56 102 TYR B O 1
ATOM 2769 N N . ASP B 1 103 ? 6.695 2.771 9.555 1 96.56 103 ASP B N 1
ATOM 2770 C CA . ASP B 1 103 ? 7.738 1.931 8.977 1 96.56 103 ASP B CA 1
ATOM 2771 C C . ASP B 1 103 ? 7.547 1.772 7.469 1 96.56 103 ASP B C 1
ATOM 2773 O O . ASP B 1 103 ? 8.508 1.84 6.703 1 96.56 103 ASP B O 1
ATOM 2777 N N . VAL B 1 104 ? 6.324 1.526 7.051 1 98.19 104 VAL B N 1
ATOM 2778 C CA . VAL B 1 104 ? 6.031 1.399 5.625 1 98.19 104 VAL B CA 1
ATOM 2779 C C . VAL B 1 104 ? 6.328 2.719 4.918 1 98.19 104 VAL B C 1
ATOM 2781 O O . VAL B 1 104 ? 6.887 2.727 3.816 1 98.19 104 VAL B O 1
ATOM 2784 N N . ARG B 1 105 ? 5.902 3.807 5.551 1 97.94 105 ARG B N 1
ATOM 2785 C CA . ARG B 1 105 ? 6.195 5.129 5.012 1 97.94 105 ARG B CA 1
ATOM 2786 C C . ARG B 1 105 ? 7.684 5.281 4.715 1 97.94 105 ARG B C 1
ATOM 2788 O O . ARG B 1 105 ? 8.062 5.711 3.625 1 97.94 105 ARG B O 1
ATOM 2795 N N . VAL B 1 106 ? 8.516 4.918 5.684 1 98.06 106 VAL B N 1
ATOM 2796 C CA . VAL B 1 106 ? 9.969 5.043 5.543 1 98.06 106 VAL B CA 1
ATOM 2797 C C . VAL B 1 106 ? 10.445 4.172 4.379 1 98.06 106 VAL B C 1
ATOM 2799 O O . VAL B 1 106 ? 11.234 4.621 3.549 1 98.06 106 VAL B O 1
ATOM 2802 N N . VAL B 1 107 ? 9.945 2.98 4.281 1 98.44 107 VAL B N 1
ATOM 2803 C CA . VAL B 1 107 ? 10.344 2.041 3.242 1 98.44 107 VAL B CA 1
ATOM 2804 C C . VAL B 1 107 ? 10.055 2.633 1.867 1 98.44 107 VAL B C 1
ATOM 2806 O O . VAL B 1 107 ? 10.914 2.639 0.988 1 98.44 107 VAL B O 1
ATOM 2809 N N . LEU B 1 108 ? 8.867 3.133 1.659 1 98.69 108 LEU B N 1
ATOM 2810 C CA . LEU B 1 108 ? 8.445 3.668 0.368 1 98.69 108 LEU B CA 1
ATOM 2811 C C . LEU B 1 108 ? 9.203 4.949 0.039 1 98.69 108 LEU B C 1
ATOM 2813 O O . LEU B 1 108 ? 9.625 5.152 -1.102 1 98.69 108 LEU B O 1
ATOM 2817 N N . GLU B 1 109 ? 9.375 5.82 1.001 1 98.69 109 GLU B N 1
ATOM 2818 C CA . GLU B 1 109 ? 10.055 7.09 0.766 1 98.69 109 GLU B CA 1
ATOM 2819 C C . GLU B 1 109 ? 11.531 6.875 0.456 1 98.69 109 GLU B C 1
ATOM 2821 O O . GLU B 1 109 ? 12.102 7.562 -0.396 1 98.69 109 GLU B O 1
ATOM 2826 N N . LEU B 1 110 ? 12.156 5.941 1.181 1 98.56 110 LEU B N 1
ATOM 2827 C CA . LEU B 1 110 ? 13.562 5.648 0.906 1 98.56 110 LEU B CA 1
ATOM 2828 C C . LEU B 1 110 ? 13.734 5.074 -0.496 1 98.56 110 LEU B C 1
ATOM 2830 O O . LEU B 1 110 ? 14.688 5.414 -1.197 1 98.56 110 LEU B O 1
ATOM 2834 N N . ALA B 1 111 ? 12.812 4.215 -0.896 1 98.25 111 ALA B N 1
ATOM 2835 C CA . ALA B 1 111 ? 12.852 3.686 -2.256 1 98.25 111 ALA B CA 1
ATOM 2836 C C . ALA B 1 111 ? 12.719 4.805 -3.283 1 98.25 111 ALA B C 1
ATOM 2838 O O . ALA B 1 111 ? 13.391 4.789 -4.316 1 98.25 111 ALA B O 1
ATOM 2839 N N . ALA B 1 112 ? 11.836 5.727 -3.037 1 98.31 112 ALA B N 1
ATOM 2840 C CA . ALA B 1 112 ? 11.641 6.863 -3.934 1 98.31 112 ALA B CA 1
ATOM 2841 C C . ALA B 1 112 ? 12.914 7.699 -4.047 1 98.31 112 ALA B C 1
ATOM 2843 O O . ALA B 1 112 ? 13.32 8.062 -5.152 1 98.31 112 ALA B O 1
ATOM 2844 N N . VAL B 1 113 ? 13.523 7.996 -2.926 1 98.25 113 VAL B N 1
ATOM 2845 C CA . VAL B 1 113 ? 14.742 8.797 -2.895 1 98.25 113 VAL B CA 1
ATOM 2846 C C . VAL B 1 113 ? 15.852 8.078 -3.662 1 98.25 113 VAL B C 1
ATOM 2848 O O . VAL B 1 113 ? 16.594 8.703 -4.434 1 98.25 113 VAL B O 1
ATOM 2851 N N . GLU B 1 114 ? 15.969 6.773 -3.439 1 97.56 114 GLU B N 1
ATOM 2852 C CA . GLU B 1 114 ? 16.969 5.988 -4.16 1 97.56 114 GLU B CA 1
ATOM 2853 C C . GLU B 1 114 ? 16.766 6.074 -5.668 1 97.56 114 GLU B C 1
ATOM 2855 O O . GLU B 1 114 ? 17.719 6.266 -6.422 1 97.56 114 GLU B O 1
ATOM 2860 N N . ARG B 1 115 ? 15.57 5.926 -6.082 1 96.88 115 ARG B N 1
ATOM 2861 C CA . ARG B 1 115 ? 15.242 6 -7.5 1 96.88 115 ARG B CA 1
ATOM 2862 C C . ARG B 1 115 ? 15.555 7.383 -8.062 1 96.88 115 ARG B C 1
ATOM 2864 O O . ARG B 1 115 ? 16.109 7.508 -9.156 1 96.88 115 ARG B O 1
ATOM 2871 N N . LEU B 1 116 ? 15.156 8.391 -7.332 1 96.62 116 LEU B N 1
ATOM 2872 C CA . LEU B 1 116 ? 15.398 9.766 -7.77 1 96.62 116 LEU B CA 1
ATOM 2873 C C . LEU B 1 116 ? 16.891 10.031 -7.926 1 96.62 116 LEU B C 1
ATOM 2875 O O . LEU B 1 116 ? 17.328 10.562 -8.953 1 96.62 116 LEU B O 1
ATOM 2879 N N . CYS B 1 117 ? 17.656 9.641 -6.949 1 97.12 117 CYS B N 1
ATOM 2880 C CA . CYS B 1 117 ? 19.078 9.953 -6.918 1 97.12 117 CYS B CA 1
ATOM 2881 C C . CYS B 1 117 ? 19.859 9.094 -7.914 1 97.12 117 CYS B C 1
ATOM 2883 O O . CYS B 1 117 ? 21 9.391 -8.234 1 97.12 117 CYS B O 1
ATOM 2885 N N . ALA B 1 118 ? 19.25 8.023 -8.383 1 95.62 118 ALA B N 1
ATOM 2886 C CA . ALA B 1 118 ? 19.875 7.129 -9.352 1 95.62 118 ALA B CA 1
ATOM 2887 C C . ALA B 1 118 ? 19.734 7.672 -10.773 1 95.62 118 ALA B C 1
ATOM 2889 O O . ALA B 1 118 ? 20.391 7.191 -11.703 1 95.62 118 ALA B O 1
ATOM 2890 N N . ARG B 1 119 ? 18.906 8.664 -10.922 1 93.69 119 ARG B N 1
ATOM 2891 C CA . ARG B 1 119 ? 18.703 9.242 -12.25 1 93.69 119 ARG B CA 1
ATOM 2892 C C . ARG B 1 119 ? 19.984 9.922 -12.742 1 93.69 119 ARG B C 1
ATOM 2894 O O . ARG B 1 119 ? 20.703 10.539 -11.961 1 93.69 119 ARG B O 1
ATOM 2901 N N . GLU B 1 120 ? 20.141 9.812 -14.055 1 89.44 120 GLU B N 1
ATOM 2902 C CA . GLU B 1 120 ? 21.312 10.445 -14.648 1 89.44 120 GLU B CA 1
ATOM 2903 C C . GLU B 1 120 ? 21.172 11.961 -14.664 1 89.44 120 GLU B C 1
ATOM 2905 O O . GLU B 1 120 ? 22.156 12.68 -14.445 1 89.44 120 GLU B O 1
ATOM 2910 N N . HIS B 1 121 ? 19.938 12.375 -14.914 1 87.69 121 HIS B N 1
ATOM 2911 C CA . HIS B 1 121 ? 19.672 13.805 -14.938 1 87.69 121 HIS B CA 1
ATOM 2912 C C . HIS B 1 121 ? 18.516 14.172 -14.008 1 87.69 121 HIS B C 1
ATOM 2914 O O . HIS B 1 121 ? 17.438 13.578 -14.078 1 87.69 121 HIS B O 1
ATOM 2920 N N . MET B 1 122 ? 18.969 15.078 -13.172 1 85.94 122 MET B N 1
ATOM 2921 C CA . MET B 1 122 ? 17.938 15.547 -12.242 1 85.94 122 MET B CA 1
ATOM 2922 C C . MET B 1 122 ? 17.094 16.656 -12.867 1 85.94 122 MET B C 1
ATOM 2924 O O . MET B 1 122 ? 17.641 17.625 -13.414 1 85.94 122 MET B O 1
ATOM 2928 N N . ASP B 1 123 ? 15.828 16.328 -12.961 1 79.38 123 ASP B N 1
ATOM 2929 C CA . ASP B 1 123 ? 14.883 17.359 -13.391 1 79.38 123 ASP B CA 1
ATOM 2930 C C . ASP B 1 123 ? 14.297 18.109 -12.195 1 79.38 123 ASP B C 1
ATOM 2932 O O . ASP B 1 123 ? 13.414 17.594 -11.508 1 79.38 123 ASP B O 1
ATOM 2936 N N . ASP B 1 124 ? 14.898 19.25 -12.078 1 77.69 124 ASP B N 1
ATOM 2937 C CA . ASP B 1 124 ? 14.484 20 -10.898 1 77.69 124 ASP B CA 1
ATOM 2938 C C . ASP B 1 124 ? 13.273 20.875 -11.203 1 77.69 124 ASP B C 1
ATOM 2940 O O . ASP B 1 124 ? 13 21.844 -10.492 1 77.69 124 ASP B O 1
ATOM 2944 N N . SER B 1 125 ? 12.719 20.516 -12.344 1 85.38 125 SER B N 1
ATOM 2945 C CA . SER B 1 125 ? 11.43 21.141 -12.617 1 85.38 125 SER B CA 1
ATOM 2946 C C . SER B 1 125 ? 10.281 20.25 -12.141 1 85.38 125 SER B C 1
ATOM 2948 O O . SER B 1 125 ? 10.484 19.328 -11.367 1 85.38 125 SER B O 1
ATOM 2950 N N . GLY B 1 126 ? 9.102 20.672 -12.297 1 90.81 126 GLY B N 1
ATOM 2951 C CA . GLY B 1 126 ? 7.945 19.859 -11.93 1 90.81 126 GLY B CA 1
ATOM 2952 C C . GLY B 1 126 ? 7.738 19.766 -10.43 1 90.81 126 GLY B C 1
ATOM 2953 O O . GLY B 1 126 ? 7.691 20.781 -9.734 1 90.81 126 GLY B O 1
ATOM 2954 N N . LEU B 1 127 ? 7.707 18.453 -10.031 1 93.31 127 LEU B N 1
ATOM 2955 C CA . LEU B 1 127 ? 7.375 18.219 -8.625 1 93.31 127 LEU B CA 1
ATOM 2956 C C . LEU B 1 127 ? 8.531 18.656 -7.719 1 93.31 127 LEU B C 1
ATOM 2958 O O . LEU B 1 127 ? 8.305 19.281 -6.684 1 93.31 127 LEU B O 1
ATOM 2962 N N . LEU B 1 128 ? 9.773 18.359 -8.109 1 95.31 128 LEU B N 1
ATOM 2963 C CA . LEU B 1 128 ? 10.922 18.734 -7.293 1 95.31 128 LEU B CA 1
ATOM 2964 C C . LEU B 1 128 ? 11.125 20.25 -7.297 1 95.31 128 LEU B C 1
ATOM 2966 O O . LEU B 1 128 ? 11.539 20.828 -6.289 1 95.31 128 LEU B O 1
ATOM 2970 N N . GLY B 1 129 ? 10.844 20.859 -8.43 1 94.81 129 GLY B N 1
ATOM 2971 C CA . GLY B 1 129 ? 10.883 22.312 -8.484 1 94.81 129 GLY B CA 1
ATOM 2972 C C . GLY B 1 129 ? 9.898 22.969 -7.543 1 94.81 129 GLY B C 1
ATOM 2973 O O . GLY B 1 129 ? 10.234 23.938 -6.855 1 94.81 129 GLY B O 1
ATOM 2974 N N . ALA B 1 130 ? 8.727 22.453 -7.57 1 95.69 130 ALA B N 1
ATOM 2975 C CA . ALA B 1 130 ? 7.695 22.969 -6.68 1 95.69 130 ALA B CA 1
ATOM 2976 C C . ALA B 1 130 ? 8.102 22.828 -5.219 1 95.69 130 ALA B C 1
ATOM 2978 O O . ALA B 1 130 ? 7.855 23.719 -4.402 1 95.69 130 ALA B O 1
ATOM 2979 N N . LEU B 1 131 ? 8.727 21.734 -4.895 1 97.12 131 LEU B N 1
ATOM 2980 C CA . LEU B 1 131 ? 9.219 21.531 -3.535 1 97.12 131 LEU B CA 1
ATOM 2981 C C . LEU B 1 131 ? 10.305 22.547 -3.186 1 97.12 131 LEU B C 1
ATOM 2983 O O . LEU B 1 131 ? 10.336 23.062 -2.068 1 97.12 131 LEU B O 1
ATOM 2987 N N . THR B 1 132 ? 11.156 22.812 -4.164 1 96.38 132 THR B N 1
ATOM 2988 C CA . THR B 1 132 ? 12.227 23.781 -3.971 1 96.38 132 THR B CA 1
ATOM 2989 C C . THR B 1 132 ? 11.648 25.156 -3.65 1 96.38 132 THR B C 1
ATOM 2991 O O . THR B 1 132 ? 12.133 25.844 -2.752 1 96.38 132 THR B O 1
ATOM 2994 N N . ASP B 1 133 ? 10.594 25.484 -4.332 1 96.38 133 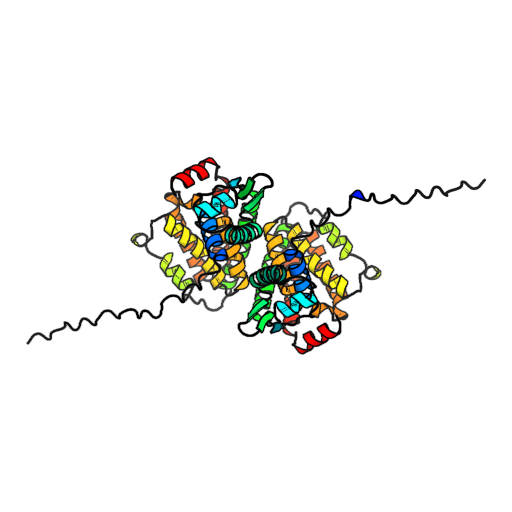ASP B N 1
ATOM 2995 C CA . ASP B 1 133 ? 9.961 26.797 -4.164 1 96.38 133 ASP B CA 1
ATOM 2996 C C . ASP B 1 133 ? 9.375 26.953 -2.764 1 96.38 133 ASP B C 1
ATOM 2998 O O . ASP B 1 133 ? 9.258 28.062 -2.254 1 96.38 133 ASP B O 1
ATOM 3002 N N . VAL B 1 134 ? 9.102 25.875 -2.156 1 97 134 VAL B N 1
ATOM 3003 C CA . VAL B 1 134 ? 8.469 25.922 -0.845 1 97 134 VAL B CA 1
ATOM 3004 C C . VAL B 1 134 ? 9.531 25.797 0.248 1 97 134 VAL B C 1
ATOM 3006 O O . VAL B 1 134 ? 9.523 26.562 1.217 1 97 134 VAL B O 1
ATOM 3009 N N . TRP B 1 135 ? 10.469 24.938 0.077 1 97.44 135 TRP B N 1
ATOM 3010 C CA . TRP B 1 135 ? 11.234 24.484 1.229 1 97.44 135 TRP B CA 1
ATOM 3011 C C . TRP B 1 135 ? 12.648 25.062 1.213 1 97.44 135 TRP B C 1
ATOM 3013 O O . TRP B 1 135 ? 13.375 24.969 2.203 1 97.44 135 TRP B O 1
ATOM 3023 N N . LEU B 1 136 ? 13.016 25.594 0.074 1 97 136 LEU B N 1
ATOM 3024 C CA . LEU B 1 136 ? 14.344 26.188 -0.014 1 97 136 LEU B CA 1
ATOM 3025 C C . LEU B 1 136 ? 14.242 27.719 -0.13 1 97 136 LEU B C 1
ATOM 3027 O O . LEU B 1 136 ? 14.945 28.328 -0.932 1 97 136 LEU B O 1
ATOM 3031 N N . VAL B 1 137 ? 13.438 28.312 0.67 1 96.81 137 VAL B N 1
ATOM 3032 C CA . VAL B 1 137 ? 13.266 29.766 0.705 1 96.81 137 VAL B CA 1
ATOM 3033 C C . VAL B 1 137 ? 14.008 30.344 1.902 1 96.81 137 VAL B C 1
ATOM 3035 O O . VAL B 1 137 ? 14.25 29.656 2.893 1 96.81 137 VAL B O 1
ATOM 3038 N N . PRO B 1 138 ? 14.375 31.594 1.868 1 95.06 138 PRO B N 1
ATOM 3039 C CA . PRO B 1 138 ? 14.977 32.219 3.047 1 95.06 138 PRO B CA 1
ATOM 3040 C C . PRO B 1 138 ? 14.016 32.281 4.234 1 95.06 138 PRO B C 1
ATOM 3042 O O . PRO B 1 138 ? 12.797 32.281 4.047 1 95.06 138 PRO B O 1
ATOM 3045 N N . PRO B 1 139 ? 14.508 32.344 5.387 1 93.81 139 PRO B N 1
ATOM 3046 C CA . PRO B 1 139 ? 13.68 32.312 6.598 1 93.81 139 PRO B CA 1
ATOM 3047 C C . PRO B 1 139 ? 12.562 33.375 6.574 1 93.81 139 PRO B C 1
ATOM 3049 O O . PRO B 1 139 ? 11.445 33.094 7.027 1 93.81 139 PRO B O 1
ATOM 3052 N N . ALA B 1 140 ? 12.828 34.5 5.965 1 94.31 140 ALA B N 1
ATOM 3053 C CA . ALA B 1 140 ? 11.867 35.594 5.957 1 94.31 140 ALA B CA 1
ATOM 3054 C C . ALA B 1 140 ? 10.656 35.25 5.09 1 94.31 140 ALA B C 1
ATOM 3056 O O . ALA B 1 140 ? 9.594 35.875 5.227 1 94.31 140 ALA B O 1
ATOM 3057 N N . GLN B 1 141 ? 10.758 34.25 4.242 1 95.69 141 GLN B N 1
ATOM 3058 C CA . GLN B 1 141 ? 9.695 33.906 3.295 1 95.69 141 GLN B CA 1
ATOM 3059 C C . GLN B 1 141 ? 8.984 32.625 3.709 1 95.69 141 GLN B C 1
ATOM 3061 O O . GLN B 1 141 ? 8.086 32.156 3.014 1 95.69 141 GLN B O 1
ATOM 3066 N N . ARG B 1 142 ? 9.352 32.094 4.824 1 95.06 142 ARG B N 1
ATOM 3067 C CA . ARG B 1 142 ? 8.758 30.844 5.289 1 95.06 142 ARG B CA 1
ATOM 3068 C C . ARG B 1 142 ? 7.328 31.062 5.766 1 95.06 142 ARG B C 1
ATOM 3070 O O . ARG B 1 142 ? 7.004 32.125 6.316 1 95.06 142 ARG B O 1
ATOM 3077 N N . ILE B 1 143 ? 6.527 30.094 5.461 1 92.56 143 ILE B N 1
ATOM 3078 C CA . ILE B 1 143 ? 5.184 30.062 6.023 1 92.56 143 ILE B CA 1
ATOM 3079 C C . ILE B 1 143 ? 5.246 29.656 7.492 1 92.56 143 ILE B C 1
ATOM 3081 O O . ILE B 1 143 ? 5.828 28.625 7.828 1 92.56 143 ILE B O 1
ATOM 3085 N N . LEU B 1 144 ? 4.598 30.453 8.391 1 88.5 144 LEU B N 1
ATOM 3086 C CA . LEU B 1 144 ? 4.754 30.219 9.82 1 88.5 144 LEU B CA 1
ATOM 3087 C C . LEU B 1 144 ? 3.508 29.562 10.406 1 88.5 144 LEU B C 1
ATOM 3089 O O . LEU B 1 144 ? 3.541 29.031 11.523 1 88.5 144 LEU B O 1
ATOM 3093 N N . ASP B 1 145 ? 2.404 29.578 9.641 1 86.62 145 ASP B N 1
ATOM 3094 C CA . ASP B 1 145 ? 1.168 28.969 10.109 1 86.62 145 ASP B CA 1
ATOM 3095 C C . ASP B 1 145 ? 1.326 27.453 10.258 1 86.62 145 ASP B C 1
ATOM 3097 O O . ASP B 1 145 ? 1.481 26.734 9.266 1 86.62 145 ASP B O 1
ATOM 3101 N N . GLY B 1 146 ? 1.31 26.969 11.508 1 83.25 146 GLY B N 1
ATOM 3102 C CA . GLY B 1 146 ? 1.537 25.578 11.805 1 83.25 146 GLY B CA 1
ATOM 3103 C C . GLY B 1 146 ? 0.646 24.641 11.008 1 83.25 146 GLY B C 1
ATOM 3104 O O . GLY B 1 146 ? 1.097 23.594 10.547 1 83.25 146 GLY B O 1
ATOM 3105 N N . ARG B 1 147 ? -0.562 24.938 10.922 1 81.62 147 ARG B N 1
ATOM 3106 C CA . ARG B 1 147 ? -1.504 24.109 10.18 1 81.62 147 ARG B CA 1
ATOM 3107 C C . ARG B 1 147 ? -1.12 24.031 8.703 1 81.62 147 ARG B C 1
ATOM 3109 O O . ARG B 1 147 ? -1.151 22.953 8.109 1 81.62 147 ARG B O 1
ATOM 3116 N N . MET B 1 148 ? -0.79 25.156 8.125 1 88.06 148 MET B N 1
ATOM 3117 C CA . MET B 1 148 ? -0.373 25.188 6.727 1 88.06 148 MET B CA 1
ATOM 3118 C C . MET B 1 148 ? 0.925 24.422 6.531 1 88.06 148 MET B C 1
ATOM 3120 O O . MET B 1 148 ? 1.081 23.703 5.539 1 88.06 148 MET B O 1
ATOM 3124 N N . VAL B 1 149 ? 1.824 24.547 7.477 1 90.5 149 VAL B N 1
ATOM 3125 C CA . VAL B 1 149 ? 3.109 23.859 7.367 1 90.5 149 VAL B CA 1
ATOM 3126 C C . VAL B 1 149 ? 2.906 22.359 7.5 1 90.5 149 VAL B C 1
ATOM 3128 O O . VAL B 1 149 ? 3.598 21.562 6.848 1 90.5 149 VAL B O 1
ATOM 3131 N N . ALA B 1 150 ? 1.954 21.984 8.305 1 87.69 150 ALA B N 1
ATOM 3132 C CA . ALA B 1 150 ? 1.633 20.562 8.414 1 87.69 150 ALA B CA 1
ATOM 3133 C C . ALA B 1 150 ? 1.174 20 7.07 1 87.69 150 ALA B C 1
ATOM 3135 O O . ALA B 1 150 ? 1.566 18.891 6.691 1 87.69 150 ALA B O 1
ATOM 3136 N N . GLU B 1 151 ? 0.345 20.719 6.363 1 90.44 151 GLU B N 1
ATOM 3137 C CA . GLU B 1 151 ? -0.124 20.312 5.043 1 90.44 151 GLU B CA 1
ATOM 3138 C C . GLU B 1 151 ? 1.024 20.266 4.039 1 90.44 151 GLU B C 1
ATOM 3140 O O . GLU B 1 151 ? 1.098 19.344 3.221 1 90.44 151 GLU B O 1
ATOM 3145 N N . LEU B 1 152 ? 1.893 21.25 4.148 1 93.88 152 LEU B N 1
ATOM 3146 C CA . LEU B 1 152 ? 3.061 21.281 3.275 1 93.88 152 LEU B CA 1
ATOM 3147 C C . LEU B 1 152 ? 4.016 20.141 3.588 1 93.88 152 LEU B C 1
ATOM 3149 O O . LEU B 1 152 ? 4.641 19.578 2.684 1 93.88 152 LEU B O 1
ATOM 3153 N N . ASP B 1 153 ? 4.145 19.859 4.859 1 93.88 153 ASP B N 1
ATOM 3154 C CA . ASP B 1 153 ? 4.965 18.719 5.281 1 93.88 153 ASP B CA 1
ATOM 3155 C C . ASP B 1 153 ? 4.48 17.422 4.637 1 93.88 153 ASP B C 1
ATOM 3157 O O . ASP B 1 153 ? 5.273 16.672 4.066 1 93.88 153 ASP B O 1
ATOM 3161 N N . GLU B 1 154 ? 3.227 17.188 4.762 1 94.12 154 GLU B N 1
ATOM 3162 C CA . GLU B 1 154 ? 2.652 16 4.137 1 94.12 154 GLU B CA 1
ATOM 3163 C C . GLU B 1 154 ? 2.881 16.016 2.627 1 94.12 154 GLU B C 1
ATOM 3165 O O . GLU B 1 154 ? 3.256 14.992 2.047 1 94.12 154 GLU B O 1
ATOM 3170 N N . ALA B 1 155 ? 2.686 17.141 2.014 1 96.19 155 ALA B N 1
ATOM 3171 C CA . ALA B 1 155 ? 2.854 17.281 0.57 1 96.19 155 ALA B CA 1
ATOM 3172 C C . ALA B 1 155 ? 4.301 17.031 0.159 1 96.19 155 ALA B C 1
ATOM 3174 O O . ALA B 1 155 ? 4.562 16.516 -0.925 1 96.19 155 ALA B O 1
ATOM 3175 N N . PHE B 1 156 ? 5.242 17.484 1.03 1 98.06 156 PHE B N 1
ATOM 3176 C CA . PHE B 1 156 ? 6.66 17.266 0.767 1 98.06 156 PHE B CA 1
ATOM 3177 C C . PHE B 1 156 ? 6.949 15.789 0.528 1 98.06 156 PHE B C 1
ATOM 3179 O O . PHE B 1 156 ? 7.512 15.422 -0.507 1 98.06 156 PHE B O 1
ATOM 3186 N N . HIS B 1 157 ? 6.492 14.953 1.391 1 98.06 157 HIS B N 1
ATOM 3187 C CA . HIS B 1 157 ? 6.77 13.523 1.324 1 98.06 157 HIS B CA 1
ATOM 3188 C C . HIS B 1 157 ? 6.016 12.875 0.169 1 98.06 157 HIS B C 1
ATOM 3190 O O . HIS B 1 157 ? 6.582 12.055 -0.561 1 98.06 157 HIS B O 1
ATOM 3196 N N . CYS B 1 158 ? 4.785 13.25 0.01 1 98.12 158 CYS B N 1
ATOM 3197 C CA . CYS B 1 158 ? 3.996 12.695 -1.086 1 98.12 158 CYS B CA 1
ATOM 3198 C C . CYS B 1 158 ? 4.598 13.07 -2.436 1 98.12 158 CYS B C 1
ATOM 3200 O O . CYS B 1 158 ? 4.684 12.234 -3.334 1 98.12 158 CYS B O 1
ATOM 3202 N N . SER B 1 159 ? 5.016 14.32 -2.537 1 97.56 159 SER B N 1
ATOM 3203 C CA . SER B 1 159 ? 5.582 14.797 -3.793 1 97.56 159 SER B CA 1
ATOM 3204 C C . SER B 1 159 ? 6.922 14.117 -4.086 1 97.56 159 SER B C 1
ATOM 3206 O O . SER B 1 159 ? 7.238 13.836 -5.242 1 97.56 159 SER B O 1
ATOM 3208 N N . LEU B 1 160 ? 7.69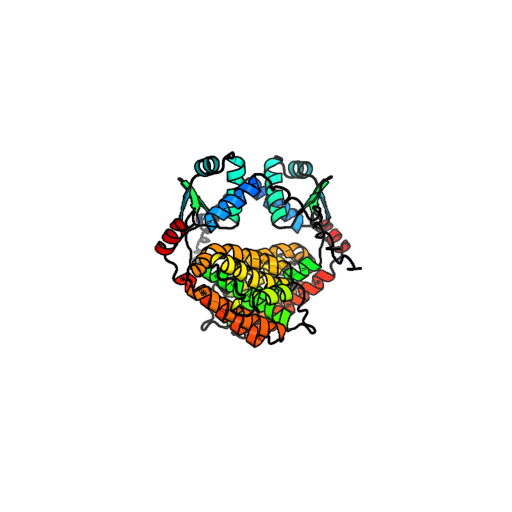5 13.945 -3.053 1 97.5 160 LEU B N 1
ATOM 3209 C CA . LEU B 1 160 ? 8.961 13.242 -3.209 1 97.5 160 LEU B CA 1
ATOM 3210 C C . LEU B 1 160 ? 8.75 11.852 -3.793 1 97.5 160 LEU B C 1
ATOM 3212 O O . LEU B 1 160 ? 9.43 11.461 -4.746 1 97.5 160 LEU B O 1
ATOM 3216 N N . VAL B 1 161 ? 7.82 11.109 -3.291 1 98.38 161 VAL B N 1
ATOM 3217 C CA . VAL B 1 161 ? 7.535 9.75 -3.742 1 98.38 161 VAL B CA 1
ATOM 3218 C C . VAL B 1 161 ? 6.945 9.789 -5.152 1 98.38 161 VAL B C 1
ATOM 3220 O O . VAL B 1 161 ? 7.316 8.984 -6.008 1 98.38 161 VAL B O 1
ATOM 3223 N N . ALA B 1 162 ? 6.051 10.742 -5.387 1 97.5 162 ALA B N 1
ATOM 3224 C CA . ALA B 1 162 ? 5.461 10.883 -6.719 1 97.5 162 ALA B CA 1
ATOM 3225 C C . ALA B 1 162 ? 6.527 11.203 -7.762 1 97.5 162 ALA B C 1
ATOM 3227 O O . ALA B 1 162 ? 6.469 10.711 -8.891 1 97.5 162 ALA B O 1
ATOM 3228 N N . ALA B 1 163 ? 7.48 12.016 -7.395 1 96.44 163 ALA B N 1
ATOM 3229 C CA . ALA B 1 163 ? 8.531 12.453 -8.305 1 96.44 163 ALA B CA 1
ATOM 3230 C C . ALA B 1 163 ? 9.391 11.273 -8.766 1 96.44 163 ALA B C 1
ATOM 3232 O O . ALA B 1 163 ? 10.062 11.352 -9.789 1 96.44 163 ALA B O 1
ATOM 3233 N N . ALA B 1 164 ? 9.375 10.219 -7.965 1 96.06 164 ALA B N 1
ATOM 3234 C CA . ALA B 1 164 ? 10.164 9.039 -8.305 1 96.06 164 ALA B CA 1
ATOM 3235 C C . ALA B 1 164 ? 9.586 8.336 -9.531 1 96.06 164 ALA B C 1
ATOM 3237 O O . ALA B 1 164 ? 10.242 7.48 -10.133 1 96.06 164 ALA B O 1
ATOM 3238 N N . GLY B 1 165 ? 8.297 8.562 -9.875 1 94.75 165 GLY B N 1
ATOM 3239 C CA . GLY B 1 165 ? 7.773 8.156 -11.164 1 94.75 165 GLY B CA 1
ATOM 3240 C C . GLY B 1 165 ? 7.02 6.844 -11.117 1 94.75 165 GLY B C 1
ATOM 3241 O O . GLY B 1 165 ? 6.684 6.277 -12.164 1 94.75 165 GLY B O 1
ATOM 3242 N N . ASN B 1 166 ? 6.785 6.285 -10.016 1 96.75 166 ASN B N 1
ATOM 3243 C CA . ASN B 1 166 ? 5.949 5.102 -9.852 1 96.75 166 ASN B CA 1
ATOM 3244 C C . ASN B 1 166 ? 4.574 5.457 -9.289 1 96.75 166 ASN B C 1
ATOM 3246 O O . ASN B 1 166 ? 4.43 5.668 -8.086 1 96.75 166 ASN B O 1
ATOM 3250 N N . ALA B 1 167 ? 3.6 5.449 -10.125 1 95.94 167 ALA B N 1
ATOM 3251 C CA . ALA B 1 167 ? 2.268 5.934 -9.766 1 95.94 167 ALA B CA 1
ATOM 3252 C C . ALA B 1 167 ? 1.633 5.051 -8.695 1 95.94 167 ALA B C 1
ATOM 3254 O O . ALA B 1 167 ? 0.91 5.543 -7.828 1 95.94 167 ALA B O 1
ATOM 3255 N N . GLU B 1 168 ? 1.917 3.75 -8.758 1 95.88 168 GLU B N 1
ATOM 3256 C CA . GLU B 1 168 ? 1.348 2.838 -7.77 1 95.88 168 GLU B CA 1
ATOM 3257 C C . GLU B 1 168 ? 1.973 3.053 -6.395 1 95.88 168 GLU B C 1
ATOM 3259 O O . GLU B 1 168 ? 1.275 3.029 -5.379 1 95.88 168 GLU B O 1
ATOM 3264 N N . MET B 1 169 ? 3.25 3.262 -6.363 1 97.81 169 MET B N 1
ATOM 3265 C CA . MET B 1 169 ? 3.928 3.549 -5.102 1 97.81 169 MET B CA 1
ATOM 3266 C C . MET B 1 169 ? 3.418 4.852 -4.492 1 97.81 169 MET B C 1
ATOM 3268 O O . MET B 1 169 ? 3.217 4.938 -3.281 1 97.81 169 MET B O 1
ATOM 3272 N N . ALA B 1 170 ? 3.209 5.832 -5.387 1 98 170 ALA B N 1
ATOM 3273 C CA . ALA B 1 170 ? 2.695 7.121 -4.93 1 98 170 ALA B CA 1
ATOM 3274 C C . ALA B 1 170 ? 1.308 6.969 -4.312 1 98 170 ALA B C 1
ATOM 3276 O O . ALA B 1 170 ? 1.009 7.578 -3.283 1 98 170 ALA B O 1
ATOM 3277 N N . LEU B 1 171 ? 0.517 6.152 -4.93 1 96.06 171 LEU B N 1
ATOM 3278 C CA . LEU B 1 171 ? -0.837 5.926 -4.434 1 96.06 171 LEU B CA 1
ATOM 3279 C C . LEU B 1 171 ? -0.81 5.227 -3.078 1 96.06 171 LEU B C 1
ATOM 3281 O O . LEU B 1 171 ? -1.509 5.637 -2.148 1 96.06 171 LEU B O 1
ATOM 3285 N N . ILE B 1 172 ? -0.011 4.246 -2.971 1 96.75 172 ILE B N 1
ATOM 3286 C CA . ILE B 1 172 ? 0.105 3.49 -1.728 1 96.75 172 ILE B CA 1
ATOM 3287 C C . ILE B 1 172 ? 0.636 4.395 -0.62 1 96.75 172 ILE B C 1
ATOM 3289 O O . ILE B 1 172 ? 0.118 4.387 0.5 1 96.75 172 ILE B O 1
ATOM 3293 N N . HIS B 1 173 ? 1.623 5.152 -0.951 1 98.25 173 HIS B N 1
ATOM 3294 C CA . HIS B 1 173 ? 2.207 6.066 0.026 1 98.25 173 HIS B CA 1
ATOM 3295 C C . HIS B 1 173 ? 1.182 7.086 0.506 1 98.25 173 HIS B C 1
ATOM 3297 O O . HIS B 1 173 ? 1.132 7.41 1.695 1 98.25 173 HIS B O 1
ATOM 3303 N N . ARG B 1 174 ? 0.369 7.645 -0.368 1 96.12 174 ARG B N 1
ATOM 3304 C CA . ARG B 1 174 ? -0.669 8.602 0.001 1 96.12 174 ARG B CA 1
ATOM 3305 C C . ARG B 1 174 ? -1.674 7.973 0.963 1 96.12 174 ARG B C 1
ATOM 3307 O O . ARG B 1 174 ? -2.107 8.617 1.921 1 96.12 174 ARG B O 1
ATOM 3314 N N . GLU B 1 175 ? -1.971 6.738 0.713 1 92.56 175 GLU B N 1
ATOM 3315 C CA . GLU B 1 175 ? -2.904 6.039 1.592 1 92.56 175 GLU B CA 1
ATOM 3316 C C . GLU B 1 175 ? -2.312 5.844 2.984 1 92.56 175 GLU B C 1
ATOM 3318 O O . GLU B 1 175 ? -3 6.027 3.99 1 92.56 175 GLU B O 1
ATOM 3323 N N . VAL B 1 176 ? -1.044 5.465 3.035 1 95.81 176 VAL B N 1
ATOM 3324 C CA . VAL B 1 176 ? -0.339 5.305 4.305 1 95.81 176 VAL B CA 1
ATOM 3325 C C . VAL B 1 176 ? -0.316 6.637 5.051 1 95.81 176 VAL B C 1
ATOM 3327 O O . VAL B 1 176 ? -0.61 6.691 6.246 1 95.81 176 VAL B O 1
ATOM 3330 N N . THR B 1 177 ? -0.039 7.684 4.293 1 93.56 177 THR B N 1
ATOM 3331 C CA . THR B 1 177 ? 0.064 9.023 4.863 1 93.56 177 THR B CA 1
ATOM 3332 C C . THR B 1 177 ? -1.287 9.484 5.398 1 93.56 177 THR B C 1
ATOM 3334 O O . THR B 1 177 ? -1.358 10.109 6.461 1 93.56 177 THR B O 1
ATOM 3337 N N . GLU B 1 178 ? -2.32 9.156 4.707 1 89.38 178 GLU B N 1
ATOM 3338 C CA . GLU B 1 178 ? -3.666 9.516 5.148 1 89.38 178 GLU B CA 1
ATOM 3339 C C . GLU B 1 178 ? -4.012 8.836 6.473 1 89.38 178 GLU B C 1
ATOM 3341 O O . GLU B 1 178 ? -4.652 9.438 7.336 1 89.38 178 GLU B O 1
ATOM 3346 N N . LYS B 1 179 ? -3.604 7.676 6.613 1 88.88 179 LYS B N 1
ATOM 3347 C CA . LYS B 1 179 ? -3.928 6.902 7.809 1 88.88 179 LYS B CA 1
ATOM 3348 C C . LYS B 1 179 ? -3.188 7.441 9.031 1 88.88 179 LYS B C 1
ATOM 3350 O O . LYS B 1 179 ? -3.66 7.301 10.156 1 88.88 179 LYS B O 1
ATOM 3355 N N . ILE B 1 180 ? -2.025 8.117 8.789 1 89.69 180 ILE B N 1
ATOM 3356 C CA . ILE B 1 180 ? -1.265 8.602 9.938 1 89.69 180 ILE B CA 1
ATOM 3357 C C . ILE B 1 180 ? -1.461 10.102 10.086 1 89.69 180 ILE B C 1
ATOM 3359 O O . ILE B 1 180 ? -0.899 10.727 10.992 1 89.69 180 ILE B O 1
ATOM 3363 N N . ARG B 1 181 ? -2.229 10.711 9.242 1 86.31 181 ARG B N 1
ATOM 3364 C CA . ARG B 1 181 ? -2.404 12.156 9.203 1 86.31 181 ARG B CA 1
ATOM 3365 C C . ARG B 1 181 ? -2.928 12.68 10.539 1 86.31 181 ARG B C 1
ATOM 3367 O O . ARG B 1 181 ? -2.48 13.719 11.023 1 86.31 181 ARG B O 1
ATOM 3374 N N . ILE B 1 182 ? -3.842 11.953 11.141 1 76.56 182 ILE B N 1
ATOM 3375 C CA . ILE B 1 182 ? -4.484 12.422 12.359 1 76.56 182 ILE B CA 1
ATOM 3376 C C . ILE B 1 182 ? -3.434 12.602 13.453 1 76.56 182 ILE B C 1
ATOM 3378 O O . ILE B 1 182 ? -3.463 13.594 14.188 1 76.56 182 ILE B O 1
ATOM 3382 N N . VAL B 1 183 ? -2.529 11.742 13.555 1 78.5 183 VAL B N 1
ATOM 3383 C CA . VAL B 1 183 ? -1.538 11.797 14.625 1 78.5 183 VAL B CA 1
ATOM 3384 C C . VAL B 1 183 ? -0.452 12.812 14.281 1 78.5 183 VAL B C 1
ATOM 3386 O O . VAL B 1 183 ? 0.129 13.438 15.164 1 78.5 183 VAL B O 1
ATOM 3389 N N . ARG B 1 184 ? -0.179 12.953 13.031 1 82.12 184 ARG B N 1
ATOM 3390 C CA . ARG B 1 184 ? 0.854 13.891 12.602 1 82.12 184 ARG B CA 1
ATOM 3391 C C . ARG B 1 184 ? 0.411 15.328 12.836 1 82.12 184 ARG B C 1
ATOM 3393 O O . ARG B 1 184 ? 1.238 16.203 13.109 1 82.12 184 ARG B O 1
ATOM 3400 N N . ARG B 1 185 ? -0.835 15.609 12.68 1 74.62 185 ARG B N 1
ATOM 3401 C CA . ARG B 1 185 ? -1.347 16.969 12.883 1 74.62 185 ARG B CA 1
ATOM 3402 C C . ARG B 1 185 ? -1.188 17.406 14.328 1 74.62 185 ARG B C 1
ATOM 3404 O O . ARG B 1 185 ? -0.975 18.578 14.609 1 74.62 185 ARG B O 1
ATOM 3411 N N . LEU B 1 186 ? -1.164 16.469 15.195 1 72.19 186 LEU B N 1
ATOM 3412 C CA . LEU B 1 186 ? -0.967 16.781 16.609 1 72.19 186 LEU B CA 1
ATOM 3413 C C . LEU B 1 186 ? 0.458 17.266 16.859 1 72.19 186 LEU B C 1
ATOM 3415 O O . LEU B 1 186 ? 0.69 18.094 17.75 1 72.19 186 LEU B O 1
ATOM 3419 N N . ASP B 1 187 ? 1.339 16.75 16.031 1 72.5 187 ASP B N 1
ATOM 3420 C CA . ASP B 1 187 ? 2.744 17.141 16.156 1 72.5 187 ASP B CA 1
ATOM 3421 C C . ASP B 1 187 ? 2.953 18.594 15.789 1 72.5 187 ASP B C 1
ATOM 3423 O O . ASP B 1 187 ? 3.822 19.266 16.344 1 72.5 187 ASP B O 1
ATOM 3427 N N . PHE B 1 188 ? 2.184 19.203 14.938 1 70 188 PHE B N 1
ATOM 3428 C CA . PHE B 1 188 ? 2.379 20.562 14.422 1 70 188 PHE B CA 1
ATOM 3429 C C . PHE B 1 188 ? 1.642 21.578 15.281 1 70 188 PHE B C 1
ATOM 3431 O O . PHE B 1 188 ? 1.664 22.781 14.992 1 70 188 PHE B O 1
ATOM 3438 N N . THR B 1 189 ? 1.036 21.078 16.219 1 64.88 189 THR B N 1
ATOM 3439 C CA . THR B 1 189 ? 0.459 22.016 17.188 1 64.88 189 THR B CA 1
ATOM 3440 C C . THR B 1 189 ? 1.542 22.594 18.094 1 64.88 189 THR B C 1
ATOM 3442 O O . THR B 1 189 ? 1.314 23.594 18.781 1 64.88 189 THR B O 1
ATOM 3445 N N . LYS B 1 190 ? 2.734 22.047 17.906 1 63.94 190 LYS B N 1
ATOM 3446 C CA . LYS B 1 190 ? 3.854 22.562 18.688 1 63.94 190 LYS B CA 1
ATOM 3447 C C . LYS B 1 190 ? 4.672 23.578 17.891 1 63.94 190 LYS B C 1
ATOM 3449 O O . LYS B 1 190 ? 4.969 23.344 16.703 1 63.94 190 LYS B O 1
ATOM 3454 N N . GLU B 1 191 ? 4.84 24.906 18.266 1 59.56 191 GLU B N 1
ATOM 3455 C CA . GLU B 1 191 ? 5.465 26.047 17.594 1 59.56 191 GLU B CA 1
ATOM 3456 C C . GLU B 1 191 ? 6.871 25.688 17.109 1 59.56 191 GLU B C 1
ATOM 3458 O O . GLU B 1 191 ? 7.258 26.047 15.992 1 59.56 191 GLU B O 1
ATOM 3463 N N . PHE B 1 192 ? 7.742 25.094 17.969 1 62.53 192 PHE B N 1
ATOM 3464 C CA . PHE B 1 192 ? 9.141 24.891 17.625 1 62.53 192 PHE B CA 1
ATOM 3465 C C . PHE B 1 192 ? 9.266 23.938 16.438 1 62.53 192 PHE B C 1
ATOM 3467 O O . PHE B 1 192 ? 10.273 23.969 15.727 1 62.53 192 PHE B O 1
ATOM 3474 N N . ARG B 1 193 ? 8.172 23.594 15.797 1 78 193 ARG B N 1
ATOM 3475 C CA . ARG B 1 193 ? 8.242 22.5 14.844 1 78 193 ARG B CA 1
ATOM 3476 C C . ARG B 1 193 ? 8.328 23.016 13.414 1 78 193 ARG B C 1
ATOM 3478 O O . ARG B 1 193 ? 8.953 22.406 12.555 1 78 193 ARG B O 1
ATOM 3485 N N . VAL B 1 194 ? 8.07 24.281 13.203 1 85 194 VAL B N 1
ATOM 3486 C CA . VAL B 1 194 ? 7.988 24.812 11.844 1 85 194 VAL B CA 1
ATOM 3487 C C . VAL B 1 194 ? 9.391 25.031 11.289 1 85 194 VAL B C 1
ATOM 3489 O O . VAL B 1 194 ? 9.734 24.531 10.219 1 85 194 VAL B O 1
ATOM 3492 N N . ASP B 1 195 ? 10.258 25.719 12.055 1 87.88 195 ASP B N 1
ATOM 3493 C CA . ASP B 1 195 ? 11.609 26 11.594 1 87.88 195 ASP B CA 1
ATOM 3494 C C . ASP B 1 195 ? 12.406 24.719 11.391 1 87.88 195 ASP B C 1
ATOM 3496 O O . ASP B 1 195 ? 13.117 24.562 10.391 1 87.88 195 ASP B O 1
ATOM 3500 N N . ALA B 1 196 ? 12.273 23.891 12.352 1 90.06 196 ALA B N 1
ATOM 3501 C CA . ALA B 1 196 ? 12.969 22.609 12.258 1 90.06 196 ALA B CA 1
ATOM 3502 C C . ALA B 1 196 ? 12.547 21.844 11.008 1 90.06 196 ALA B C 1
ATOM 3504 O O . ALA B 1 196 ? 13.375 21.219 10.352 1 90.06 196 ALA B O 1
ATOM 3505 N N . THR B 1 197 ? 11.32 21.906 10.656 1 92.88 197 THR B N 1
ATOM 3506 C CA . THR B 1 197 ? 10.797 21.203 9.492 1 92.88 197 THR B CA 1
ATOM 3507 C C . THR B 1 197 ? 11.375 21.766 8.203 1 92.88 197 THR B C 1
ATOM 3509 O O . THR B 1 197 ? 11.766 21.016 7.309 1 92.88 197 THR B O 1
ATOM 3512 N N . TYR B 1 198 ? 11.477 23.094 8.148 1 94.81 198 TYR B N 1
ATOM 3513 C CA . TYR B 1 198 ? 12.07 23.734 6.98 1 94.81 198 TYR B CA 1
ATOM 3514 C C . TYR B 1 198 ? 13.531 23.312 6.809 1 94.81 198 TYR B C 1
ATOM 3516 O O . TYR B 1 198 ? 13.969 23.016 5.695 1 94.81 198 TYR B O 1
ATOM 3524 N N . GLU B 1 199 ? 14.211 23.328 7.91 1 95.75 199 GLU B N 1
ATOM 3525 C CA . GLU B 1 199 ? 15.633 22.969 7.848 1 95.75 199 GLU B CA 1
ATOM 3526 C C . GLU B 1 199 ? 15.82 21.516 7.426 1 95.75 199 GLU B C 1
ATOM 3528 O O . GLU B 1 199 ? 16.656 21.219 6.582 1 95.75 199 GLU B O 1
ATOM 3533 N N . GLU B 1 200 ? 15.039 20.656 8.016 1 96.25 200 GLU B N 1
ATOM 3534 C CA . GLU B 1 200 ? 15.148 19.219 7.727 1 96.25 200 GLU B CA 1
ATOM 3535 C C . GLU B 1 200 ? 14.742 18.922 6.285 1 96.25 200 GLU B C 1
ATOM 3537 O O . GLU B 1 200 ? 15.477 18.25 5.562 1 96.25 200 GLU B O 1
ATOM 3542 N N . HIS B 1 201 ? 13.602 19.406 5.816 1 97.69 201 HIS B N 1
ATOM 3543 C CA . HIS B 1 201 ? 13.148 19.188 4.449 1 97.69 201 HIS B CA 1
ATOM 3544 C C . HIS B 1 201 ? 14.102 19.812 3.439 1 97.69 201 HIS B C 1
ATOM 3546 O O . HIS B 1 201 ? 14.383 19.219 2.395 1 97.69 20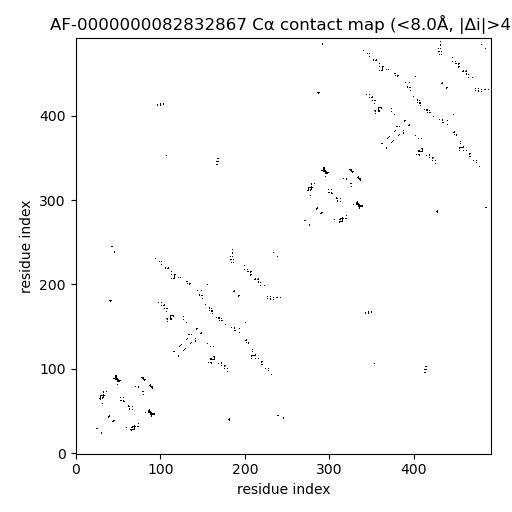1 HIS B O 1
ATOM 3552 N N . GLY B 1 202 ? 14.586 21.031 3.807 1 97.94 202 GLY B N 1
ATOM 3553 C CA . GLY B 1 202 ? 15.562 21.656 2.938 1 97.94 202 GLY B CA 1
ATOM 3554 C C . GLY B 1 202 ? 16.812 20.828 2.752 1 97.94 202 GLY B C 1
ATOM 3555 O O . GLY B 1 202 ? 17.328 20.688 1.635 1 97.94 202 GLY B O 1
ATOM 3556 N N . ALA B 1 203 ? 17.328 20.281 3.826 1 98.06 203 ALA B N 1
ATOM 3557 C CA . ALA B 1 203 ? 18.531 19.453 3.789 1 98.06 203 ALA B CA 1
ATOM 3558 C C . ALA B 1 203 ? 18.312 18.203 2.951 1 98.06 203 ALA B C 1
ATOM 3560 O O . ALA B 1 203 ? 19.156 17.828 2.135 1 98.06 203 ALA B O 1
ATOM 3561 N N . ILE B 1 204 ? 17.188 17.531 3.121 1 98.38 204 ILE B N 1
ATOM 3562 C CA . ILE B 1 204 ? 16.859 16.328 2.365 1 98.38 204 ILE B CA 1
ATOM 3563 C C . ILE B 1 204 ? 16.766 16.672 0.877 1 98.38 204 ILE B C 1
ATOM 3565 O O . ILE B 1 204 ? 17.344 15.969 0.039 1 98.38 204 ILE B O 1
ATOM 3569 N N . LEU B 1 205 ? 16.062 17.781 0.592 1 97.94 205 LEU B N 1
ATOM 3570 C CA . LEU B 1 205 ? 15.836 18.172 -0.794 1 97.94 205 LEU B CA 1
ATOM 3571 C C . LEU B 1 205 ? 17.156 18.5 -1.484 1 97.94 205 LEU B C 1
ATOM 3573 O O . LEU B 1 205 ? 17.391 18.094 -2.625 1 97.94 205 LEU B O 1
ATOM 3577 N N . ARG B 1 206 ? 18.016 19.219 -0.788 1 97.69 206 ARG B N 1
ATOM 3578 C CA . ARG B 1 206 ? 19.328 19.547 -1.339 1 97.69 206 ARG B CA 1
ATOM 3579 C C . ARG B 1 206 ? 20.141 18.297 -1.646 1 97.69 206 ARG B C 1
ATOM 3581 O O . ARG B 1 206 ? 20.797 18.203 -2.686 1 97.69 206 ARG B O 1
ATOM 3588 N N . ALA B 1 207 ? 20.094 17.375 -0.732 1 98.06 207 ALA B N 1
ATOM 3589 C CA . ALA B 1 207 ? 20.812 16.125 -0.936 1 98.06 207 ALA B CA 1
ATOM 3590 C C . ALA B 1 207 ? 20.234 15.352 -2.127 1 98.06 207 ALA B C 1
ATOM 3592 O O . ALA B 1 207 ? 21 14.781 -2.916 1 98.06 207 ALA B O 1
ATOM 3593 N N . VAL B 1 208 ? 18.906 15.312 -2.309 1 97.81 208 VAL B N 1
ATOM 3594 C CA . VAL B 1 208 ? 18.266 14.641 -3.428 1 97.81 208 VAL B CA 1
ATOM 3595 C C . VAL B 1 208 ? 18.672 15.305 -4.738 1 97.81 208 VAL B C 1
ATOM 3597 O O . VAL B 1 208 ? 19.062 14.625 -5.691 1 97.81 208 VAL B O 1
ATOM 3600 N N . LEU B 1 209 ? 18.609 16.625 -4.762 1 96.31 209 LEU B N 1
ATOM 3601 C CA . LEU B 1 209 ? 18.922 17.375 -5.973 1 96.31 209 LEU B CA 1
ATOM 3602 C C . LEU B 1 209 ? 20.391 17.188 -6.359 1 96.31 209 LEU B C 1
ATOM 3604 O O . LEU B 1 209 ? 20.734 17.219 -7.543 1 96.31 209 LEU B O 1
ATOM 3608 N N . ALA B 1 210 ? 21.234 16.938 -5.379 1 96 210 ALA B N 1
ATOM 3609 C CA . ALA B 1 210 ? 22.656 16.703 -5.594 1 96 210 ALA B CA 1
ATOM 3610 C C . ALA B 1 210 ? 22.938 15.227 -5.875 1 96 210 ALA B C 1
ATOM 3612 O O . ALA B 1 210 ? 24.094 14.82 -6.012 1 96 210 ALA B O 1
ATOM 3613 N N . ARG B 1 211 ? 21.875 14.43 -5.828 1 96.69 211 ARG B N 1
ATOM 3614 C CA . ARG B 1 211 ? 21.922 13 -6.109 1 96.69 211 ARG B CA 1
ATOM 3615 C C . ARG B 1 211 ? 22.812 12.281 -5.098 1 96.69 211 ARG B C 1
ATOM 3617 O O . ARG B 1 211 ? 23.594 11.391 -5.461 1 96.69 211 ARG B O 1
ATOM 3624 N N . ARG B 1 212 ? 22.812 12.766 -3.953 1 97 212 ARG B N 1
ATOM 3625 C CA . ARG B 1 212 ? 23.453 12.102 -2.828 1 97 212 ARG B CA 1
ATOM 3626 C C . ARG B 1 212 ? 22.484 11.18 -2.098 1 97 212 ARG B C 1
ATOM 3628 O O . ARG B 1 212 ? 22.031 11.492 -0.994 1 97 212 ARG B O 1
ATOM 3635 N N . GLY B 1 213 ? 22.281 10.07 -2.627 1 97.12 213 GLY B N 1
ATOM 3636 C CA . GLY B 1 213 ? 21.219 9.156 -2.215 1 97.12 213 GLY B CA 1
ATOM 3637 C C . GLY B 1 213 ? 21.375 8.672 -0.788 1 97.12 213 GLY B C 1
ATOM 3638 O O . GLY B 1 213 ? 20.406 8.664 -0.021 1 97.12 213 GLY B O 1
ATOM 3639 N N . GLU B 1 214 ? 22.531 8.25 -0.431 1 97.62 214 GLU B N 1
ATOM 3640 C CA . GLU B 1 214 ? 22.781 7.715 0.907 1 97.62 214 GLU B CA 1
ATOM 3641 C C . GLU B 1 214 ? 22.531 8.773 1.975 1 97.62 214 GLU B C 1
ATOM 3643 O O . GLU B 1 214 ? 21.875 8.508 2.986 1 97.62 214 GLU B O 1
ATOM 3648 N N . ALA B 1 215 ? 23.062 9.945 1.74 1 98.12 215 ALA B N 1
ATOM 3649 C CA . ALA B 1 215 ? 22.875 11.047 2.684 1 98.12 215 ALA B CA 1
ATOM 3650 C C . ALA B 1 215 ? 21.406 11.438 2.779 1 98.12 215 ALA B C 1
ATOM 3652 O O . ALA B 1 215 ? 20.875 11.625 3.879 1 98.12 215 ALA B O 1
ATOM 3653 N N . ALA B 1 216 ? 20.734 11.578 1.623 1 98.38 216 ALA B N 1
ATOM 3654 C CA . ALA B 1 216 ? 19.312 11.938 1.589 1 98.38 216 ALA B CA 1
ATOM 3655 C C . ALA B 1 216 ? 18.469 10.906 2.334 1 98.38 216 ALA B C 1
ATOM 3657 O O . ALA B 1 216 ? 17.578 11.266 3.113 1 98.38 216 ALA B O 1
ATOM 3658 N N . GLY B 1 217 ? 18.797 9.648 2.092 1 98.31 217 GLY B N 1
ATOM 3659 C CA . GLY B 1 217 ? 18.078 8.57 2.758 1 98.31 217 GLY B CA 1
ATOM 3660 C C . GLY B 1 217 ? 18.25 8.594 4.266 1 98.31 217 GLY B C 1
ATOM 3661 O O . GLY B 1 217 ? 17.266 8.398 5 1 98.31 217 GLY B O 1
ATOM 3662 N N . ARG B 1 218 ? 19.422 8.797 4.711 1 98.19 218 ARG B N 1
ATOM 3663 C CA . ARG B 1 218 ? 19.688 8.859 6.141 1 98.19 218 ARG B CA 1
ATOM 3664 C C . ARG B 1 218 ? 18.938 10.008 6.797 1 98.19 218 ARG B C 1
ATOM 3666 O O . ARG B 1 218 ? 18.328 9.844 7.855 1 98.19 218 ARG B O 1
ATOM 3673 N N . MET B 1 219 ? 19 11.156 6.18 1 98.19 219 MET B N 1
ATOM 3674 C CA . MET B 1 219 ? 18.328 12.336 6.715 1 98.19 219 MET B CA 1
ATOM 3675 C C . MET B 1 219 ? 16.812 12.133 6.727 1 98.19 219 MET B C 1
ATOM 3677 O O . MET B 1 219 ? 16.141 12.484 7.699 1 98.19 219 MET B O 1
ATOM 3681 N N . LEU B 1 220 ? 16.312 11.562 5.645 1 98.38 220 LEU B N 1
ATOM 3682 C CA . LEU B 1 220 ? 14.875 11.305 5.539 1 98.38 220 LEU B CA 1
ATOM 3683 C C . LEU B 1 220 ? 14.414 10.32 6.609 1 98.38 220 LEU B C 1
ATOM 3685 O O . LEU B 1 220 ? 13.414 10.562 7.289 1 98.38 220 LEU B O 1
ATOM 3689 N N . ARG B 1 221 ? 15.148 9.258 6.715 1 97.56 221 ARG B N 1
ATOM 3690 C CA . ARG B 1 221 ? 14.828 8.266 7.738 1 97.56 221 ARG B CA 1
ATOM 3691 C C . ARG B 1 221 ? 14.828 8.898 9.125 1 97.56 221 ARG B C 1
ATOM 3693 O O . ARG B 1 221 ? 13.891 8.695 9.906 1 97.56 221 ARG B O 1
ATOM 3700 N N . GLY B 1 222 ? 15.906 9.641 9.438 1 96.12 222 GLY B N 1
ATOM 3701 C CA . GLY B 1 222 ? 15.977 10.32 10.727 1 96.12 222 GLY B CA 1
ATOM 3702 C C . GLY B 1 222 ? 14.805 11.258 10.977 1 96.12 222 GLY B C 1
ATOM 3703 O O . GLY B 1 222 ? 14.234 11.266 12.062 1 96.12 222 GLY B O 1
ATOM 3704 N N . HIS B 1 223 ? 14.406 12 9.977 1 94.88 223 HIS B N 1
ATOM 3705 C CA . HIS B 1 223 ? 13.312 12.961 10.055 1 94.88 223 HIS B CA 1
ATOM 3706 C C . HIS B 1 223 ? 11.992 12.266 10.352 1 94.88 223 HIS B C 1
ATOM 3708 O O . HIS B 1 223 ? 11.25 12.68 11.25 1 94.88 223 HIS B O 1
ATOM 3714 N N . VAL B 1 224 ? 11.711 11.172 9.625 1 94.69 224 VAL B N 1
ATOM 3715 C CA . VAL B 1 224 ? 10.445 10.469 9.766 1 94.69 224 VAL B CA 1
ATOM 3716 C C . VAL B 1 224 ? 10.422 9.703 11.094 1 94.69 224 VAL B C 1
ATOM 3718 O O . VAL B 1 224 ? 9.391 9.641 11.766 1 94.69 224 VAL B O 1
ATOM 3721 N N . GLU B 1 225 ? 11.539 9.156 11.469 1 92.75 225 GLU B N 1
ATOM 3722 C CA . GLU B 1 225 ? 11.617 8.422 12.727 1 92.75 225 GLU B CA 1
ATOM 3723 C C . GLU B 1 225 ? 11.422 9.344 13.922 1 92.75 225 GLU B C 1
ATOM 3725 O O . GLU B 1 225 ? 10.844 8.945 14.938 1 92.75 225 GLU B O 1
ATOM 3730 N N . MET B 1 226 ? 11.914 10.547 13.82 1 88.12 226 MET B N 1
ATOM 3731 C CA . MET B 1 226 ? 11.672 11.531 14.867 1 88.12 226 MET B CA 1
ATOM 3732 C C . MET B 1 226 ? 10.188 11.844 14.992 1 88.12 226 MET B C 1
ATOM 3734 O O . MET B 1 226 ? 9.656 11.945 16.094 1 88.12 226 MET B O 1
ATOM 3738 N N . SER B 1 227 ? 9.547 12.031 13.852 1 84.94 227 SER B N 1
ATOM 3739 C CA . SER B 1 227 ? 8.102 12.242 13.852 1 84.94 227 SER B CA 1
ATOM 3740 C C . SER B 1 227 ? 7.371 11.055 14.477 1 84.94 227 SER B C 1
ATOM 3742 O O . SER B 1 227 ? 6.426 11.242 15.242 1 84.94 227 SER B O 1
ATOM 3744 N N . LYS B 1 228 ? 7.832 9.859 14.094 1 87.62 228 LYS B N 1
ATOM 3745 C CA . LYS B 1 228 ? 7.266 8.641 14.656 1 87.62 228 LYS B CA 1
ATOM 3746 C C . LYS B 1 228 ? 7.387 8.625 16.188 1 87.62 228 LYS B C 1
ATOM 3748 O O . LYS B 1 228 ? 6.434 8.273 16.875 1 87.62 228 LYS B O 1
ATOM 3753 N N . ALA B 1 229 ? 8.5 9.047 16.719 1 85.81 229 ALA B N 1
ATOM 3754 C CA . ALA B 1 229 ? 8.75 9.07 18.156 1 85.81 229 ALA B CA 1
ATOM 3755 C C . ALA B 1 229 ? 7.828 10.07 18.844 1 85.81 229 ALA B C 1
ATOM 3757 O O . ALA B 1 229 ? 7.406 9.844 19.984 1 85.81 229 ALA B O 1
ATOM 3758 N N . GLU B 1 230 ? 7.508 11.141 18.188 1 80.56 230 GLU B N 1
ATOM 3759 C CA . GLU B 1 230 ? 6.625 12.148 18.75 1 80.56 230 GLU B CA 1
ATOM 3760 C C . GLU B 1 230 ? 5.199 11.633 18.891 1 80.56 230 GLU B C 1
ATOM 3762 O O . GLU B 1 230 ? 4.484 11.984 19.828 1 80.56 230 GLU B O 1
ATOM 3767 N N . VAL B 1 231 ? 4.859 10.836 17.953 1 75.88 231 VAL B N 1
ATOM 3768 C CA . VAL B 1 231 ? 3.516 10.266 17.969 1 75.88 231 VAL B CA 1
ATOM 3769 C C . VAL B 1 231 ? 3.344 9.367 19.188 1 75.88 231 VAL B C 1
ATOM 3771 O O . VAL B 1 231 ? 2.252 9.289 19.766 1 75.88 231 VAL B O 1
ATOM 3774 N N . ARG B 1 232 ? 4.418 8.758 19.641 1 77.44 232 ARG B N 1
ATOM 3775 C CA . ARG B 1 232 ? 4.375 7.863 20.797 1 77.44 232 ARG B CA 1
ATOM 3776 C C . ARG B 1 232 ? 4.098 8.641 22.078 1 77.44 232 ARG B C 1
ATOM 3778 O O . ARG B 1 232 ? 3.705 8.062 23.094 1 77.44 232 ARG B O 1
ATOM 3785 N N . LYS B 1 233 ? 4.281 9.898 21.953 1 78.19 233 LYS B N 1
ATOM 3786 C CA . LYS B 1 233 ? 4.098 10.734 23.141 1 78.19 233 LYS B CA 1
ATOM 3787 C C . LYS B 1 233 ? 2.672 11.273 23.219 1 78.19 233 LYS B C 1
ATOM 3789 O O . LYS B 1 233 ? 2.305 11.945 24.188 1 78.19 233 LYS B O 1
ATOM 3794 N N . ILE B 1 234 ? 1.979 10.922 22.203 1 73.81 234 ILE B N 1
ATOM 3795 C CA . ILE B 1 234 ? 0.63 11.477 22.141 1 73.81 234 ILE B CA 1
ATOM 3796 C C . ILE B 1 234 ? -0.248 10.805 23.188 1 73.81 234 ILE B C 1
ATOM 3798 O O . ILE B 1 234 ? -0.232 9.578 23.328 1 73.81 234 ILE B O 1
ATOM 3802 N N . THR B 1 235 ? -0.885 11.602 24.016 1 66.75 235 THR B N 1
ATOM 3803 C CA . THR B 1 235 ? -1.792 11.133 25.047 1 66.75 235 THR B CA 1
ATOM 3804 C C . THR B 1 235 ? -3.242 11.445 24.688 1 66.75 235 THR B C 1
ATOM 3806 O O . THR B 1 235 ? -3.504 12.258 23.797 1 66.75 235 THR B O 1
ATOM 3809 N N . LEU B 1 236 ? -4.031 10.711 25.297 1 66.12 236 LEU B N 1
ATOM 3810 C CA . LEU B 1 236 ? -5.453 10.984 25.125 1 66.12 236 LEU B CA 1
ATOM 3811 C C . LEU B 1 236 ? -5.781 12.43 25.484 1 66.12 236 LEU B C 1
ATOM 3813 O O . LEU B 1 236 ? -6.652 13.047 24.859 1 66.12 236 LEU B O 1
ATOM 3817 N N . HIS B 1 237 ? -5.07 12.922 26.531 1 68.12 237 HIS B N 1
ATOM 3818 C CA . HIS B 1 237 ? -5.258 14.312 26.922 1 68.12 237 HIS B CA 1
ATOM 3819 C C . HIS B 1 237 ? -4.941 15.258 25.781 1 68.12 237 HIS B C 1
ATOM 3821 O O . HIS B 1 237 ? -5.68 16.219 25.531 1 68.12 237 HIS B O 1
ATOM 3827 N N . MET B 1 238 ? -3.996 14.891 25.047 1 69.88 238 MET B N 1
ATOM 3828 C CA . MET B 1 238 ? -3.598 15.727 23.906 1 69.88 238 MET B CA 1
ATOM 3829 C C . MET B 1 238 ? -4.668 15.719 22.828 1 69.88 238 MET B C 1
ATOM 3831 O O . MET B 1 238 ? -4.926 16.75 22.203 1 69.88 238 MET B O 1
ATOM 3835 N N . LEU B 1 239 ? -5.277 14.625 22.719 1 70.19 239 LEU B N 1
ATOM 3836 C CA . LEU B 1 239 ? -6.336 14.5 21.719 1 70.19 239 LEU B CA 1
ATOM 3837 C C . LEU B 1 239 ? -7.547 15.344 22.109 1 70.19 239 LEU B C 1
ATOM 3839 O O . LEU B 1 239 ? -8.156 15.984 21.25 1 70.19 239 LEU B O 1
ATOM 3843 N N . HIS B 1 240 ? -7.766 15.359 23.328 1 71.5 240 HIS B N 1
ATOM 3844 C CA . HIS B 1 240 ? -8.898 16.141 23.828 1 71.5 240 HIS B CA 1
ATOM 3845 C C . HIS B 1 240 ? -8.648 17.625 23.672 1 71.5 240 HIS B C 1
ATOM 3847 O O . HIS B 1 240 ? -9.555 18.391 23.312 1 71.5 240 HIS B O 1
ATOM 3853 N N . VAL B 1 241 ? -7.477 18 23.922 1 72.44 241 VAL B N 1
ATOM 3854 C CA . VAL B 1 241 ? -7.109 19.406 23.812 1 72.44 241 VAL B CA 1
ATOM 3855 C C . VAL B 1 241 ? -7.223 19.859 22.359 1 72.44 241 VAL B C 1
ATOM 3857 O O . VAL B 1 241 ? -7.691 20.969 22.078 1 72.44 241 VAL B O 1
ATOM 3860 N N . ALA B 1 242 ? -6.797 19 21.516 1 67.88 242 ALA B N 1
ATOM 3861 C CA . ALA B 1 242 ? -6.859 19.312 20.094 1 67.88 242 ALA B CA 1
ATOM 3862 C C . ALA B 1 242 ? -8.305 19.484 19.625 1 67.88 242 ALA B C 1
ATOM 3864 O O . ALA B 1 242 ? -8.594 20.328 18.781 1 67.88 242 ALA B O 1
ATOM 3865 N N . ARG B 1 243 ? -9.133 18.688 20.156 1 69.25 243 ARG B N 1
ATOM 3866 C CA . ARG B 1 243 ? -10.555 18.781 19.828 1 69.25 243 ARG B CA 1
ATOM 3867 C C . ARG B 1 243 ? -11.109 20.141 20.203 1 69.25 243 ARG B C 1
ATOM 3869 O O . ARG B 1 243 ? -11.914 20.719 19.469 1 69.25 243 ARG B O 1
ATOM 3876 N N . GLU B 1 244 ? -10.664 20.594 21.328 1 68.44 244 GLU B N 1
ATOM 3877 C CA . GLU B 1 244 ? -11.164 21.875 21.828 1 68.44 244 GLU B CA 1
ATOM 3878 C C . GLU B 1 244 ? -10.617 23.047 21.016 1 68.44 244 GLU B C 1
ATOM 3880 O O . GLU B 1 244 ? -11.234 24.109 20.953 1 68.44 244 GLU B O 1
ATOM 3885 N N . GLY B 1 245 ? -9.445 22.828 20.359 1 60.91 245 GLY B N 1
ATOM 3886 C CA . GLY B 1 245 ? -8.828 23.891 19.578 1 60.91 245 GLY B CA 1
ATOM 3887 C C . GLY B 1 245 ? -9.273 23.891 18.125 1 60.91 245 GLY B C 1
ATOM 3888 O O . GLY B 1 245 ? -8.922 24.797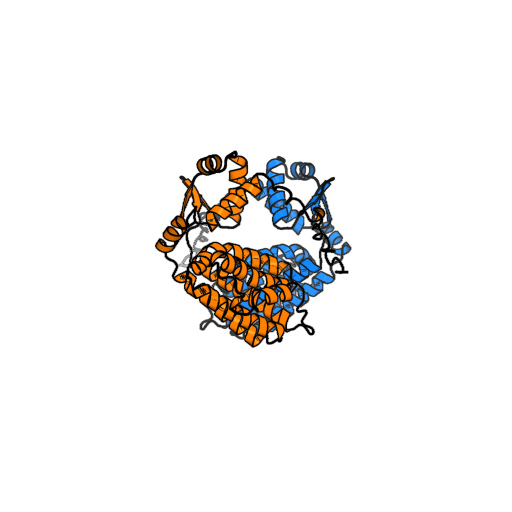 17.359 1 60.91 245 GLY B O 1
ATOM 3889 N N . SER B 1 246 ? -9.828 22.766 17.625 1 55.53 246 SER B N 1
ATOM 3890 C CA . SER B 1 246 ? -10.312 22.703 16.25 1 55.53 246 SER B CA 1
ATOM 3891 C C . SER B 1 246 ? -11.711 23.297 16.141 1 55.53 246 SER B C 1
ATOM 3893 O O . SER B 1 246 ? -12.5 23.219 17.078 1 55.53 246 SER B O 1
#